Protein AF-A0AAN6DPA1-F1 (afdb_monomer)

pLDDT: mean 71.69, std 19.44, range [25.88, 95.62]

Organism: NCBI:txid2486360

Radius of gyration: 27.11 Å; Cα contacts (8 Å, |Δi|>4): 476; chains: 1; bounding box: 67×62×86 Å

Secondary structure (DSSP, 8-state):
-HHHHHHTT--HHHHHHHHHTS-SSHHHHHHHHHHT--HHHHHHHHHHHHHHHHSSSPEEHHHHHHHHHHTTSS------TT----SHHHHHHHHHHHHHHHHTT-EEEE--------S--S---PPPP-TTS-HHHHHHHSPEEEESSHHHHHHIIIIIHHHHSSS-HHHHHHHHHHHHHHHHHHHHTSHHHHHHHHHHHHHHHH-SSPPPHHHHHHHHTSTTHHHHHHHHHHHHHHHHHTT---GGGGT-HHHHHHHTHHHHHHHTTTSHHHHHSTT--SSHHHHHHHHHHTT-HHHHHHHHHSTT--TT---TT---HHHHHTTS-GGGHHHHHHHHHHHHHTT--TT---TTS--HHHHHHHTT-HHHHHHHHS---S------TT--HHHHHHHHHHHHHHHHHHHHTT--

Structure (mmCIF, N/CA/C/O backbone):
data_AF-A0AAN6DPA1-F1
#
_entry.id   AF-A0AAN6DPA1-F1
#
loop_
_atom_site.group_PDB
_atom_site.id
_atom_site.type_symbol
_atom_site.label_atom_id
_atom_site.label_alt_id
_atom_site.label_comp_id
_atom_site.label_asym_id
_atom_site.label_entity_id
_atom_site.label_seq_id
_atom_site.pdbx_PDB_ins_code
_atom_site.Cartn_x
_atom_site.Cartn_y
_atom_site.Cartn_z
_atom_site.occupancy
_atom_site.B_iso_or_equiv
_atom_site.auth_seq_id
_atom_site.auth_comp_id
_atom_site.auth_asym_id
_atom_site.auth_atom_id
_atom_site.pdbx_PDB_model_num
ATOM 1 N N . MET A 1 1 ? 12.813 3.411 -37.724 1.00 54.44 1 MET A N 1
ATOM 2 C CA . MET A 1 1 ? 12.329 2.729 -38.942 1.00 54.44 1 MET A CA 1
ATOM 3 C C . MET A 1 1 ? 12.358 3.644 -40.158 1.00 54.44 1 MET A C 1
ATOM 5 O O . MET A 1 1 ? 13.340 3.569 -40.870 1.00 54.44 1 MET A O 1
ATOM 9 N N . LEU A 1 2 ? 11.418 4.577 -40.354 1.00 53.88 2 LEU A N 1
ATOM 10 C CA . LEU A 1 2 ? 11.338 5.366 -41.605 1.00 53.88 2 LEU A CA 1
ATOM 11 C C . LEU A 1 2 ? 12.586 6.201 -41.939 1.00 53.88 2 LEU A C 1
ATOM 13 O O . LEU A 1 2 ? 12.994 6.280 -43.091 1.00 53.88 2 LEU A O 1
ATOM 17 N N . ARG A 1 3 ? 13.235 6.783 -40.925 1.00 48.50 3 ARG A N 1
ATOM 18 C CA . ARG A 1 3 ? 14.481 7.546 -41.111 1.00 48.50 3 ARG A CA 1
ATOM 19 C C . ARG A 1 3 ? 15.626 6.672 -41.628 1.00 48.50 3 ARG A C 1
ATOM 21 O O . ARG A 1 3 ? 16.363 7.067 -42.512 1.00 48.50 3 ARG A O 1
ATOM 28 N N . GLU A 1 4 ? 15.694 5.450 -41.121 1.00 62.44 4 GLU A N 1
ATOM 29 C CA . GLU A 1 4 ? 16.700 4.453 -41.481 1.00 62.44 4 GLU A CA 1
ATOM 30 C C . GLU A 1 4 ? 16.509 3.934 -42.919 1.00 62.44 4 GLU A C 1
ATOM 32 O O . GLU A 1 4 ? 17.465 3.546 -43.581 1.00 62.44 4 GLU A O 1
ATOM 37 N N . ASP A 1 5 ? 15.273 3.934 -43.421 1.00 60.97 5 ASP A N 1
ATOM 38 C CA . ASP A 1 5 ? 14.950 3.528 -44.792 1.00 60.97 5 ASP A CA 1
ATOM 39 C C . ASP A 1 5 ? 15.193 4.648 -45.803 1.00 60.97 5 ASP A C 1
ATOM 41 O O . ASP A 1 5 ? 15.645 4.374 -46.918 1.00 60.97 5 ASP A O 1
ATOM 45 N N . ALA A 1 6 ? 14.945 5.897 -45.397 1.00 61.31 6 ALA A N 1
ATOM 46 C CA . ALA A 1 6 ? 15.325 7.087 -46.150 1.00 61.31 6 ALA A CA 1
ATOM 47 C C . ALA A 1 6 ? 16.853 7.194 -46.275 1.00 61.31 6 ALA A C 1
ATOM 49 O O . ALA A 1 6 ? 17.364 7.381 -47.377 1.00 61.31 6 ALA A O 1
ATOM 50 N N . ASP A 1 7 ? 17.581 6.960 -45.179 1.00 65.12 7 ASP A N 1
ATOM 51 C CA . ASP A 1 7 ? 19.049 6.929 -45.165 1.00 65.12 7 ASP A CA 1
ATOM 52 C C . ASP A 1 7 ? 19.615 5.771 -46.018 1.00 65.12 7 ASP A C 1
ATOM 54 O O . ASP A 1 7 ? 20.726 5.864 -46.540 1.00 65.12 7 ASP A O 1
ATOM 58 N N . ARG A 1 8 ? 18.836 4.695 -46.218 1.00 74.75 8 ARG A N 1
ATOM 59 C CA . ARG A 1 8 ? 19.150 3.569 -47.122 1.00 74.75 8 ARG A CA 1
ATOM 60 C C . ARG A 1 8 ? 18.745 3.798 -48.587 1.00 74.75 8 ARG A C 1
ATOM 62 O O . ARG A 1 8 ? 19.002 2.927 -49.415 1.00 74.75 8 ARG A O 1
ATOM 69 N N . GLY A 1 9 ? 18.137 4.938 -48.926 1.00 73.69 9 GLY A N 1
ATOM 70 C CA . GLY A 1 9 ? 17.717 5.260 -50.296 1.00 73.69 9 GLY A CA 1
ATOM 71 C C . GLY A 1 9 ? 16.498 4.471 -50.786 1.00 73.69 9 GLY A C 1
ATOM 72 O O . GLY A 1 9 ? 16.348 4.253 -51.987 1.00 73.69 9 GLY A O 1
ATOM 73 N N . SER A 1 10 ? 15.638 4.016 -49.870 1.00 78.12 10 SER A N 1
ATOM 74 C CA . SER A 1 10 ? 14.405 3.298 -50.224 1.00 78.12 10 SER A CA 1
ATOM 75 C C . SER A 1 10 ? 13.475 4.185 -51.062 1.00 78.12 10 SER A C 1
ATOM 77 O O . SER A 1 10 ? 13.472 5.406 -50.910 1.00 78.12 10 SER A O 1
ATOM 79 N N . SER A 1 11 ? 12.677 3.595 -51.957 1.00 83.19 11 SER A N 1
ATOM 80 C CA . SER A 1 11 ? 11.750 4.380 -52.783 1.00 83.19 11 SER A CA 1
ATOM 81 C C . SER A 1 11 ? 10.613 4.980 -51.944 1.00 83.19 11 SER A C 1
ATOM 83 O O . SER A 1 11 ? 10.258 4.451 -50.887 1.00 83.19 11 SER A O 1
ATOM 85 N N . LEU A 1 12 ? 10.026 6.078 -52.426 1.00 75.88 12 LEU A N 1
ATOM 86 C CA . LEU A 1 12 ? 8.924 6.763 -51.744 1.00 75.88 12 LEU A CA 1
ATOM 87 C C . LEU A 1 12 ? 7.681 5.861 -51.617 1.00 75.88 12 LEU A C 1
ATOM 89 O O . LEU A 1 12 ? 7.023 5.879 -50.582 1.00 75.88 12 LEU A O 1
ATOM 93 N N . GLU A 1 13 ? 7.435 5.009 -52.615 1.00 77.00 13 GLU A N 1
ATOM 94 C CA . GLU A 1 13 ? 6.388 3.978 -52.602 1.00 77.00 13 GLU A CA 1
ATOM 95 C C . GLU A 1 13 ? 6.662 2.922 -51.523 1.00 77.00 13 GLU A C 1
ATOM 97 O O . GLU A 1 13 ? 5.771 2.557 -50.766 1.00 77.00 13 GLU A O 1
ATOM 102 N N . THR A 1 14 ? 7.917 2.484 -51.366 1.00 74.56 14 THR A N 1
ATOM 103 C CA . THR A 1 14 ? 8.300 1.536 -50.304 1.00 74.56 14 THR A CA 1
ATOM 104 C C . THR A 1 14 ? 8.122 2.143 -48.912 1.00 74.56 14 THR A C 1
ATOM 106 O O . THR A 1 14 ? 7.689 1.455 -47.991 1.00 74.56 14 THR A O 1
ATOM 109 N N . MET A 1 15 ? 8.426 3.433 -48.741 1.00 69.50 15 MET A N 1
ATOM 110 C CA . MET A 1 15 ? 8.173 4.136 -47.479 1.00 69.50 15 MET A CA 1
ATOM 111 C C . MET A 1 15 ? 6.673 4.338 -47.218 1.00 69.50 15 MET A C 1
ATOM 113 O O . MET A 1 15 ? 6.258 4.254 -46.065 1.00 69.50 15 MET A O 1
ATOM 117 N N . GLN A 1 16 ? 5.865 4.566 -48.260 1.00 70.31 16 GLN A N 1
ATOM 118 C CA . GLN A 1 16 ? 4.404 4.670 -48.164 1.00 70.31 16 GLN A CA 1
ATOM 119 C C . GLN A 1 16 ? 3.745 3.337 -47.801 1.00 70.31 16 GLN A C 1
ATOM 121 O O . GLN A 1 16 ? 2.982 3.311 -46.843 1.00 70.31 16 GLN A O 1
ATOM 126 N N . CYS A 1 17 ? 4.109 2.224 -48.446 1.00 70.75 17 CYS A N 1
ATOM 127 C CA . CYS A 1 17 ? 3.602 0.904 -48.050 1.00 70.75 17 CYS A CA 1
ATOM 128 C C . CYS A 1 17 ? 3.948 0.588 -46.586 1.00 70.75 17 CYS A C 1
ATOM 130 O O . CYS A 1 17 ? 3.113 0.108 -45.832 1.00 70.75 17 CYS A O 1
ATOM 132 N N . ARG A 1 18 ? 5.160 0.944 -46.132 1.00 65.81 18 ARG A N 1
ATOM 133 C CA . ARG A 1 18 ? 5.545 0.757 -44.723 1.00 65.81 18 ARG A CA 1
ATOM 134 C C . ARG A 1 18 ? 4.826 1.691 -43.755 1.00 65.81 18 ARG A C 1
ATOM 136 O O . ARG A 1 18 ? 4.783 1.366 -42.576 1.00 65.81 18 ARG A O 1
ATOM 143 N N . LEU A 1 19 ? 4.331 2.842 -44.214 1.00 65.00 19 LEU A N 1
ATOM 144 C CA . LEU A 1 19 ? 3.458 3.728 -43.436 1.00 65.00 19 LEU A CA 1
ATOM 145 C C . LEU A 1 19 ? 2.045 3.141 -43.316 1.00 65.00 19 LEU A C 1
ATOM 147 O O . LEU A 1 19 ? 1.424 3.299 -42.270 1.00 65.00 19 LEU A O 1
ATOM 151 N N . GLU A 1 20 ? 1.563 2.464 -44.360 1.00 68.25 20 GLU A N 1
ATOM 152 C CA . GLU A 1 20 ? 0.278 1.750 -44.369 1.00 68.25 20 GLU A CA 1
ATOM 153 C C . GLU A 1 20 ? 0.300 0.502 -43.472 1.00 68.25 20 GLU A C 1
ATOM 155 O O . GLU A 1 20 ? -0.708 0.192 -42.842 1.00 68.25 20 GLU A O 1
ATOM 160 N N . ASP A 1 21 ? 1.461 -0.149 -43.342 1.00 66.00 21 ASP A N 1
ATOM 161 C CA . ASP A 1 21 ? 1.680 -1.284 -42.434 1.00 66.00 21 ASP A CA 1
ATOM 162 C C . ASP A 1 21 ? 1.832 -0.873 -40.954 1.00 66.00 21 ASP A C 1
ATOM 164 O O . ASP A 1 21 ? 1.896 -1.739 -40.080 1.00 66.00 21 ASP A O 1
ATOM 168 N N . ILE A 1 22 ? 1.908 0.429 -40.632 1.00 63.97 22 ILE A N 1
ATOM 169 C CA . ILE A 1 22 ? 1.990 0.869 -39.233 1.00 63.97 22 ILE A CA 1
ATOM 170 C C . ILE A 1 22 ? 0.643 0.595 -38.558 1.00 63.97 22 ILE A C 1
ATOM 172 O O . ILE A 1 22 ? -0.390 1.060 -39.050 1.00 63.97 22 ILE A O 1
ATOM 176 N N . PRO A 1 23 ? 0.632 -0.083 -37.396 1.00 68.69 23 PRO A N 1
ATOM 177 C CA . PRO A 1 23 ? -0.594 -0.324 -36.657 1.00 68.69 23 PRO A CA 1
ATOM 178 C C . PRO A 1 23 ? -1.375 0.976 -36.429 1.00 68.69 23 PRO A C 1
ATOM 180 O O . PRO A 1 23 ? -0.851 1.953 -35.890 1.00 68.69 23 PRO A O 1
ATOM 183 N N . THR A 1 24 ? -2.642 0.992 -36.848 1.00 66.75 24 THR A N 1
ATOM 184 C CA . THR A 1 24 ? -3.484 2.202 -36.812 1.00 66.75 24 THR A CA 1
ATOM 185 C C . THR A 1 24 ? -3.930 2.567 -35.395 1.00 66.75 24 THR A C 1
ATOM 187 O O . THR A 1 24 ? -4.346 3.702 -35.150 1.00 66.75 24 THR A O 1
ATOM 190 N N . THR A 1 25 ? -3.809 1.635 -34.442 1.00 73.25 25 THR A N 1
ATOM 191 C CA . THR A 1 25 ? -4.095 1.870 -33.026 1.00 73.25 25 THR A CA 1
ATOM 192 C C . THR A 1 25 ? -2.868 1.634 -32.144 1.00 73.25 25 THR A C 1
ATOM 194 O O . THR A 1 25 ? -2.044 0.753 -32.386 1.00 73.25 25 THR A O 1
ATOM 197 N N . MET A 1 26 ? -2.777 2.397 -31.050 1.00 69.38 26 MET A N 1
ATOM 198 C CA . MET A 1 26 ? -1.745 2.215 -30.017 1.00 69.38 26 MET A CA 1
ATOM 199 C C . MET A 1 26 ? -1.763 0.810 -29.397 1.00 69.38 26 MET A C 1
ATOM 201 O O . MET A 1 26 ? -0.721 0.310 -28.984 1.00 69.38 26 MET A O 1
ATOM 205 N N . ALA A 1 27 ? -2.931 0.163 -29.338 1.00 69.75 27 ALA A N 1
ATOM 206 C CA . ALA A 1 27 ? -3.052 -1.185 -28.793 1.00 69.75 27 ALA A CA 1
ATOM 207 C C . ALA A 1 27 ? -2.375 -2.223 -29.682 1.00 69.75 27 ALA A C 1
ATOM 209 O O . ALA A 1 27 ? -1.632 -3.059 -29.171 1.00 69.75 27 ALA A O 1
ATOM 210 N N . ASP A 1 28 ? -2.574 -2.121 -30.992 1.00 73.38 28 ASP A N 1
ATOM 211 C CA . ASP A 1 28 ? -1.966 -3.024 -31.964 1.00 73.38 28 ASP A CA 1
ATOM 212 C C . ASP A 1 28 ? -0.441 -2.847 -31.994 1.00 73.38 28 ASP A C 1
ATOM 214 O O . ASP A 1 28 ? 0.287 -3.836 -31.947 1.00 73.38 28 ASP A O 1
ATOM 218 N N . LEU A 1 29 ? 0.046 -1.599 -31.919 1.00 75.38 29 LEU A N 1
ATOM 219 C CA . LEU A 1 29 ? 1.479 -1.307 -31.802 1.00 75.38 29 LEU A CA 1
ATOM 220 C C . LEU A 1 29 ? 2.096 -1.956 -30.555 1.00 75.38 29 LEU A C 1
ATOM 222 O O . LEU A 1 29 ? 3.157 -2.571 -30.627 1.00 75.38 29 LEU A O 1
ATOM 226 N N . PHE A 1 30 ? 1.448 -1.838 -29.396 1.00 73.56 30 PHE A N 1
ATOM 227 C CA . PHE A 1 30 ? 1.952 -2.471 -28.178 1.00 73.56 30 PHE A CA 1
ATOM 228 C C . PHE A 1 30 ? 1.873 -4.002 -28.252 1.00 73.56 30 PHE A C 1
ATOM 230 O O . PHE A 1 30 ? 2.807 -4.671 -27.810 1.00 73.56 30 PHE A O 1
ATOM 237 N N . MET A 1 31 ? 0.792 -4.568 -28.804 1.00 74.56 31 MET A N 1
ATOM 238 C CA . MET A 1 31 ? 0.685 -6.016 -29.005 1.00 74.56 31 MET A CA 1
ATOM 239 C C . MET A 1 31 ? 1.837 -6.529 -29.865 1.00 74.56 31 MET A C 1
ATOM 241 O O . MET A 1 31 ? 2.480 -7.495 -29.470 1.00 74.56 31 MET A O 1
ATOM 245 N N . GLU A 1 32 ? 2.157 -5.848 -30.965 1.00 77.81 32 GLU A N 1
ATOM 246 C CA . GLU A 1 32 ? 3.282 -6.199 -31.833 1.00 77.81 32 GLU A CA 1
ATOM 247 C C . GLU A 1 32 ? 4.633 -6.073 -31.105 1.00 77.81 32 GLU A C 1
ATOM 249 O O . GLU A 1 32 ? 5.422 -7.018 -31.086 1.00 77.81 32 GLU A O 1
ATOM 254 N N . LEU A 1 33 ? 4.878 -4.956 -30.405 1.00 78.06 33 LE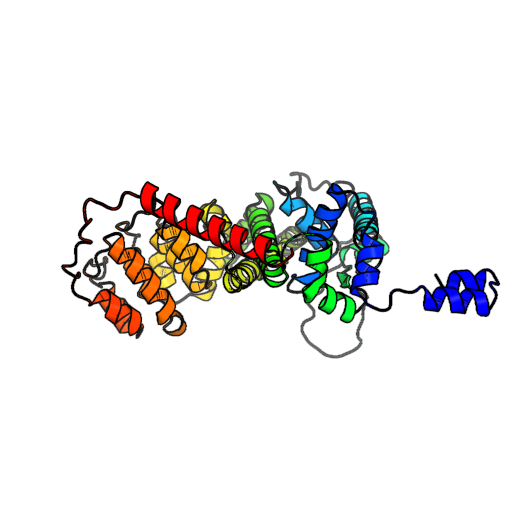U A N 1
ATOM 255 C CA . LEU A 1 33 ? 6.136 -4.708 -29.680 1.00 78.06 33 LEU A CA 1
ATOM 256 C C . LEU A 1 33 ? 6.426 -5.744 -28.576 1.00 78.06 33 LEU A C 1
ATOM 258 O O . LEU A 1 33 ? 7.592 -6.030 -28.267 1.00 78.06 33 LEU A O 1
ATOM 262 N N . PHE A 1 34 ? 5.377 -6.291 -27.958 1.00 79.19 34 PHE A N 1
ATOM 263 C CA . PHE A 1 34 ? 5.478 -7.187 -26.804 1.00 79.19 34 PHE A CA 1
ATOM 264 C C . PHE A 1 34 ? 5.068 -8.640 -27.092 1.00 79.19 34 PHE A C 1
ATOM 266 O O . PHE A 1 34 ? 5.198 -9.483 -26.198 1.00 79.19 34 PHE A O 1
ATOM 273 N N . HIS A 1 35 ? 4.625 -8.967 -28.312 1.00 79.94 35 HIS A N 1
ATOM 274 C CA . HIS A 1 35 ? 4.208 -10.320 -28.701 1.00 79.94 35 HIS A CA 1
ATOM 275 C C . HIS A 1 35 ? 5.310 -11.350 -28.412 1.00 79.94 35 HIS A C 1
ATOM 277 O O . HIS A 1 35 ? 5.069 -12.343 -27.724 1.00 79.94 35 HIS A O 1
ATOM 283 N N . ASP A 1 36 ? 6.544 -11.037 -28.812 1.00 80.31 36 ASP A N 1
ATOM 284 C CA . ASP A 1 36 ? 7.686 -11.956 -28.752 1.00 80.31 36 ASP A CA 1
ATOM 285 C C . ASP A 1 36 ? 8.366 -12.035 -27.374 1.00 80.31 36 ASP A C 1
ATOM 287 O O . ASP A 1 36 ? 9.448 -12.613 -27.246 1.00 80.31 36 ASP A O 1
ATOM 291 N N . PHE A 1 37 ? 7.795 -11.435 -26.322 1.00 82.25 37 PHE A N 1
ATOM 292 C CA . PHE A 1 37 ? 8.428 -11.484 -25.004 1.00 82.25 37 PHE A CA 1
ATOM 293 C C . PHE A 1 37 ? 8.377 -12.883 -24.375 1.00 82.25 37 PHE A C 1
ATOM 295 O O . PHE A 1 37 ? 7.279 -13.420 -24.173 1.00 82.25 37 PHE A O 1
ATOM 302 N N . PRO A 1 38 ? 9.535 -13.429 -23.940 1.00 85.88 38 PRO A N 1
ATOM 303 C CA . PRO A 1 38 ? 9.565 -14.592 -23.064 1.00 85.88 38 PRO A CA 1
ATOM 304 C C . PRO A 1 38 ? 8.715 -14.349 -21.812 1.00 85.88 38 PRO A C 1
ATOM 306 O O . PRO A 1 38 ? 8.710 -13.245 -21.269 1.00 85.88 38 PRO A O 1
ATOM 309 N N . ALA A 1 39 ? 8.047 -15.385 -21.294 1.00 81.00 39 ALA A N 1
ATOM 310 C CA . ALA A 1 39 ? 7.147 -15.255 -20.139 1.00 81.00 39 ALA A CA 1
ATOM 311 C C . ALA A 1 39 ? 7.809 -14.573 -18.922 1.00 81.00 39 ALA A C 1
ATOM 313 O O . ALA A 1 39 ? 7.220 -13.692 -18.301 1.00 81.00 39 ALA A O 1
ATOM 314 N N . LYS A 1 40 ? 9.073 -14.915 -18.636 1.00 81.88 40 LYS A N 1
ATOM 315 C CA . LYS A 1 40 ? 9.859 -14.295 -17.559 1.00 81.88 40 LYS A CA 1
ATOM 316 C C . LYS A 1 40 ? 10.065 -12.790 -17.768 1.00 81.88 40 LYS A C 1
ATOM 318 O O . LYS A 1 40 ? 9.935 -12.014 -16.825 1.00 81.88 40 LYS A O 1
ATOM 323 N N . ASP A 1 41 ? 10.377 -12.387 -18.997 1.00 86.00 41 ASP A N 1
ATOM 324 C CA . ASP A 1 41 ? 10.597 -10.983 -19.345 1.00 86.00 41 ASP A CA 1
ATOM 325 C C . ASP A 1 41 ? 9.282 -10.201 -19.327 1.00 86.00 41 ASP A C 1
ATOM 327 O O . ASP A 1 41 ? 9.273 -9.042 -18.928 1.00 86.00 41 ASP A O 1
ATOM 331 N N . ARG A 1 42 ? 8.162 -10.842 -19.683 1.00 83.81 42 ARG A N 1
ATOM 332 C CA . ARG A 1 42 ? 6.823 -10.242 -19.617 1.00 83.81 42 ARG A CA 1
ATOM 333 C C . ARG A 1 42 ? 6.439 -9.862 -18.187 1.00 83.81 42 ARG A C 1
ATOM 335 O O . ARG A 1 42 ? 5.956 -8.755 -17.966 1.00 83.81 42 ARG A O 1
ATOM 342 N N . GLU A 1 43 ? 6.696 -10.734 -17.212 1.00 82.50 43 GLU A N 1
ATOM 343 C CA . GLU A 1 43 ? 6.455 -10.414 -15.799 1.00 82.50 43 GLU A CA 1
ATOM 344 C C . GLU A 1 43 ? 7.368 -9.295 -15.280 1.00 82.50 43 GLU A C 1
ATOM 346 O O . GLU A 1 43 ? 6.944 -8.449 -14.492 1.00 82.50 43 GLU A O 1
ATOM 351 N N . GLU A 1 44 ? 8.640 -9.297 -15.682 1.00 86.19 44 GLU A N 1
ATOM 352 C CA . GLU A 1 44 ? 9.587 -8.247 -15.301 1.00 86.19 44 GLU A CA 1
ATOM 353 C C . GLU A 1 44 ? 9.200 -6.901 -15.927 1.00 86.19 44 GLU A C 1
ATOM 355 O O . GLU A 1 44 ? 9.165 -5.889 -15.229 1.00 86.19 44 GLU A O 1
ATOM 360 N N . ALA A 1 45 ? 8.817 -6.898 -17.206 1.00 87.06 45 ALA A N 1
ATOM 361 C CA . ALA A 1 45 ? 8.293 -5.726 -17.892 1.00 87.06 45 ALA A CA 1
ATOM 362 C C . ALA A 1 45 ? 7.032 -5.203 -17.198 1.00 87.06 45 ALA A C 1
ATOM 364 O O . ALA A 1 45 ? 6.966 -4.011 -16.915 1.00 87.06 45 ALA A O 1
ATOM 365 N N . LEU A 1 46 ? 6.079 -6.074 -16.842 1.00 86.00 46 LEU A N 1
ATOM 366 C CA . LEU A 1 46 ? 4.869 -5.677 -16.116 1.00 86.00 46 LEU A CA 1
ATOM 367 C C . LEU A 1 46 ? 5.204 -4.928 -14.823 1.00 86.00 46 LEU A C 1
ATOM 369 O O . LEU A 1 46 ? 4.693 -3.832 -14.606 1.00 86.00 46 LEU A O 1
ATOM 373 N N . ARG A 1 47 ? 6.087 -5.485 -13.984 1.00 86.81 47 ARG A N 1
ATOM 374 C CA . ARG A 1 47 ? 6.489 -4.836 -12.724 1.00 86.81 47 ARG A CA 1
ATOM 375 C C . ARG A 1 47 ? 7.174 -3.493 -12.981 1.00 86.81 47 ARG A C 1
ATOM 377 O O . ARG A 1 47 ? 6.881 -2.518 -12.293 1.00 86.81 47 ARG A O 1
ATOM 384 N N . MET A 1 48 ? 8.045 -3.421 -13.989 1.00 90.50 48 MET A N 1
ATOM 385 C CA . MET A 1 48 ? 8.716 -2.176 -14.367 1.00 90.50 48 MET A CA 1
ATOM 386 C C . MET A 1 48 ? 7.703 -1.114 -14.811 1.00 90.50 48 MET A C 1
ATOM 388 O O . MET A 1 48 ? 7.757 0.017 -14.335 1.00 90.50 48 MET A O 1
ATOM 392 N N . TRP A 1 49 ? 6.755 -1.476 -15.677 1.00 88.88 49 TRP A N 1
ATOM 393 C CA . TRP A 1 49 ? 5.694 -0.580 -16.134 1.00 88.88 49 TRP A CA 1
ATOM 394 C C . TRP A 1 49 ? 4.776 -0.147 -14.989 1.00 88.88 49 TRP A C 1
ATOM 396 O O . TRP A 1 49 ? 4.427 1.027 -14.913 1.00 88.88 49 TRP A O 1
ATOM 406 N N . GLN A 1 50 ? 4.443 -1.039 -14.051 1.00 90.06 50 GLN A N 1
ATOM 407 C CA . GLN A 1 50 ? 3.686 -0.676 -12.848 1.00 90.06 50 GLN A CA 1
ATOM 408 C C . GLN A 1 50 ? 4.415 0.405 -12.048 1.00 90.06 50 GLN A C 1
ATOM 410 O O . GLN A 1 50 ? 3.801 1.397 -11.668 1.00 90.06 50 GLN A O 1
ATOM 415 N N . TRP A 1 51 ? 5.727 0.267 -11.851 1.00 92.56 51 TRP A N 1
ATOM 416 C CA . TRP A 1 51 ? 6.525 1.296 -11.189 1.00 92.56 51 TRP A CA 1
ATOM 417 C C . TRP A 1 51 ? 6.588 2.606 -11.969 1.00 92.56 51 TRP A C 1
ATOM 419 O O . TRP A 1 51 ? 6.445 3.667 -11.376 1.00 92.56 51 TRP A O 1
ATOM 429 N N . VAL A 1 52 ? 6.786 2.554 -13.284 1.00 92.06 52 VAL A N 1
ATOM 430 C CA . VAL A 1 52 ? 6.944 3.763 -14.107 1.00 92.06 52 VAL A CA 1
ATOM 431 C C . VAL A 1 52 ? 5.634 4.545 -14.240 1.00 92.06 52 VAL A C 1
ATOM 433 O O . VAL A 1 52 ? 5.666 5.772 -14.264 1.00 92.06 52 VAL A O 1
ATOM 436 N N . ILE A 1 53 ? 4.490 3.859 -14.284 1.00 89.81 53 ILE A N 1
ATOM 437 C CA . ILE A 1 53 ? 3.174 4.481 -14.486 1.00 89.81 53 ILE A CA 1
ATOM 438 C C . ILE A 1 53 ? 2.499 4.862 -13.167 1.00 89.81 53 ILE A C 1
ATOM 440 O O . ILE A 1 53 ? 1.909 5.936 -13.074 1.00 89.81 53 ILE A O 1
ATOM 444 N N . LEU A 1 54 ? 2.561 3.996 -12.149 1.00 92.31 54 LEU A N 1
ATOM 445 C CA . LEU A 1 54 ? 1.810 4.178 -10.901 1.00 92.31 54 LEU A CA 1
ATOM 446 C C . LEU A 1 54 ? 2.604 4.916 -9.820 1.00 92.31 54 LEU A C 1
ATOM 448 O O . LEU A 1 54 ? 2.035 5.253 -8.776 1.00 92.31 54 LEU A O 1
ATOM 452 N N . ALA A 1 55 ? 3.906 5.150 -10.021 1.00 93.00 55 ALA A N 1
ATOM 453 C CA . ALA A 1 55 ? 4.685 5.932 -9.074 1.00 93.00 55 ALA A CA 1
ATOM 454 C C . ALA A 1 55 ? 4.160 7.370 -8.973 1.00 93.00 55 ALA A C 1
ATOM 456 O O . ALA A 1 55 ? 3.752 7.991 -9.950 1.00 93.00 55 ALA A O 1
ATOM 457 N N . ARG A 1 56 ? 4.222 7.942 -7.766 1.00 91.12 56 ARG A N 1
ATOM 458 C CA . ARG A 1 56 ? 3.738 9.308 -7.484 1.00 91.12 56 ARG A CA 1
ATOM 459 C C . ARG A 1 56 ? 4.533 10.401 -8.199 1.00 91.12 56 ARG A C 1
ATOM 461 O O . ARG A 1 56 ? 4.086 11.541 -8.274 1.00 91.12 56 ARG A O 1
ATOM 468 N N . ARG A 1 57 ? 5.739 10.059 -8.642 1.00 90.69 57 ARG A N 1
ATOM 469 C CA . ARG A 1 57 ? 6.636 10.873 -9.457 1.00 90.69 57 ARG A CA 1
ATOM 470 C C . ARG A 1 57 ? 7.516 9.941 -10.289 1.00 90.69 57 ARG A C 1
ATOM 472 O O . ARG A 1 57 ? 7.738 8.811 -9.847 1.00 90.69 57 ARG A O 1
ATOM 479 N N . PRO A 1 58 ? 8.103 10.422 -11.396 1.00 90.38 58 PRO A N 1
ATOM 480 C CA . PRO A 1 58 ? 9.166 9.698 -12.076 1.00 90.38 58 PRO A CA 1
ATOM 481 C C . PRO A 1 58 ? 10.254 9.277 -11.082 1.00 90.38 58 PRO A C 1
ATOM 483 O O . PRO A 1 58 ? 10.772 10.095 -10.304 1.00 90.38 58 PRO A O 1
ATOM 486 N N . LEU A 1 59 ? 10.556 7.980 -11.071 1.00 90.69 59 LEU A N 1
ATOM 487 C CA . LEU A 1 59 ? 11.602 7.422 -10.227 1.00 90.69 59 LEU A CA 1
ATOM 488 C C . LEU A 1 59 ? 12.966 7.701 -10.838 1.00 90.69 59 LEU A C 1
ATOM 490 O O . LEU A 1 59 ? 13.133 7.722 -12.058 1.00 90.69 59 LEU A O 1
ATOM 494 N N . ARG A 1 60 ? 13.966 7.882 -9.982 1.00 88.12 60 ARG A N 1
ATOM 495 C CA . ARG A 1 60 ? 15.358 7.896 -10.427 1.00 88.12 60 ARG A CA 1
ATOM 496 C C . ARG A 1 60 ? 15.786 6.486 -10.816 1.00 88.12 60 ARG A C 1
ATOM 498 O O . ARG A 1 60 ? 15.284 5.508 -10.265 1.00 88.12 60 ARG A O 1
ATOM 505 N N . LEU A 1 61 ? 16.758 6.366 -11.711 1.00 85.94 61 LEU A N 1
ATOM 506 C CA . LEU A 1 61 ? 17.270 5.067 -12.149 1.00 85.94 61 LEU A CA 1
ATOM 507 C C . LEU A 1 61 ? 17.701 4.158 -10.970 1.00 85.94 61 LEU A C 1
ATOM 509 O O . LEU A 1 61 ? 17.297 2.993 -10.961 1.00 85.94 61 LEU A O 1
ATOM 513 N N . PRO A 1 62 ? 18.418 4.652 -9.936 1.00 82.50 62 PRO A N 1
ATOM 514 C CA . PRO A 1 62 ? 18.741 3.846 -8.756 1.00 82.50 62 PRO A CA 1
ATOM 515 C C . PRO A 1 62 ? 17.520 3.485 -7.894 1.00 82.50 62 PRO A C 1
ATOM 517 O O . PRO A 1 62 ? 17.490 2.409 -7.305 1.00 82.50 62 PRO A O 1
ATOM 520 N N . GLU A 1 63 ? 16.503 4.354 -7.835 1.00 87.06 63 GLU A N 1
ATOM 521 C CA . GLU A 1 63 ? 15.245 4.078 -7.124 1.00 87.06 63 GLU A CA 1
ATOM 522 C C . GLU A 1 63 ? 14.479 2.947 -7.809 1.00 87.06 63 GLU A C 1
ATOM 524 O O . GLU A 1 63 ? 14.088 1.992 -7.147 1.00 87.06 63 GLU A O 1
ATOM 529 N N . LEU A 1 64 ? 14.308 3.021 -9.134 1.00 89.69 64 LEU A N 1
ATOM 530 C CA . LEU A 1 64 ? 13.617 1.986 -9.902 1.00 89.69 64 LEU A CA 1
ATOM 531 C C . LEU A 1 64 ? 14.374 0.653 -9.869 1.00 89.69 64 LEU A C 1
ATOM 533 O O . LEU A 1 64 ? 13.747 -0.402 -9.818 1.00 89.69 64 LEU A O 1
ATOM 537 N N . HIS A 1 65 ? 15.708 0.687 -9.893 1.00 86.50 65 HIS A N 1
ATOM 538 C CA . HIS A 1 65 ? 16.525 -0.515 -9.732 1.00 86.50 65 HIS A CA 1
ATOM 539 C C . HIS A 1 65 ? 16.237 -1.205 -8.400 1.00 86.50 65 HIS A C 1
ATOM 541 O O . HIS A 1 65 ? 15.891 -2.384 -8.376 1.00 86.50 65 HIS A O 1
ATOM 547 N N . GLU A 1 66 ? 16.303 -0.455 -7.303 1.00 83.88 66 GLU A N 1
ATOM 548 C CA . GLU A 1 66 ? 16.083 -1.003 -5.966 1.00 83.88 66 GLU A CA 1
ATOM 549 C C . GLU A 1 66 ? 14.620 -1.427 -5.739 1.00 83.88 66 GLU A C 1
ATOM 551 O O . GLU A 1 66 ? 14.327 -2.431 -5.089 1.00 83.88 66 GLU A O 1
ATOM 556 N N . ALA A 1 67 ? 13.671 -0.703 -6.328 1.00 87.25 67 ALA A N 1
ATOM 557 C CA . ALA A 1 67 ? 12.251 -1.035 -6.309 1.00 87.25 67 ALA A CA 1
ATOM 558 C C . ALA A 1 67 ? 11.954 -2.378 -7.000 1.00 87.25 67 ALA A C 1
ATOM 560 O O . ALA A 1 67 ? 11.160 -3.188 -6.517 1.00 87.25 67 ALA A O 1
ATOM 561 N N . MET A 1 68 ? 12.634 -2.644 -8.113 1.00 84.75 68 MET A N 1
ATOM 562 C CA . MET A 1 68 ? 12.473 -3.872 -8.887 1.00 84.75 68 MET A CA 1
ATOM 563 C C . MET A 1 68 ? 13.182 -5.074 -8.251 1.00 84.75 68 MET A C 1
ATOM 565 O O . MET A 1 68 ? 12.709 -6.201 -8.395 1.00 84.75 68 MET A O 1
ATOM 569 N N . THR A 1 69 ? 14.266 -4.861 -7.497 1.00 76.19 69 THR A N 1
ATOM 570 C CA . THR A 1 69 ? 14.948 -5.933 -6.749 1.00 76.19 69 THR A CA 1
ATOM 571 C C . THR A 1 69 ? 14.234 -6.278 -5.436 1.00 76.19 69 THR A C 1
ATOM 573 O O . THR A 1 69 ? 14.107 -7.457 -5.100 1.00 76.19 69 THR A O 1
ATOM 576 N N . SER A 1 70 ? 13.709 -5.279 -4.718 1.00 66.19 70 SER A N 1
ATOM 577 C CA . SER A 1 70 ? 12.976 -5.454 -3.447 1.00 66.19 70 SER A CA 1
ATOM 578 C C . SER A 1 70 ? 11.596 -6.105 -3.603 1.00 66.19 70 SER A C 1
ATOM 580 O O . SER A 1 70 ? 11.108 -6.755 -2.676 1.00 66.19 70 SER A O 1
ATOM 582 N N . ALA A 1 71 ? 10.985 -6.017 -4.788 1.00 57.19 71 ALA A N 1
ATOM 583 C CA . ALA A 1 71 ? 9.739 -6.717 -5.106 1.00 57.19 71 ALA A CA 1
ATOM 584 C C . ALA A 1 71 ? 9.876 -8.260 -5.096 1.00 57.19 71 ALA A C 1
ATOM 586 O O . ALA A 1 71 ? 8.869 -8.958 -4.999 1.00 57.19 71 ALA A O 1
ATOM 587 N N . GLY A 1 72 ? 11.104 -8.799 -5.177 1.00 50.62 72 GLY A N 1
ATOM 588 C CA . GLY A 1 72 ? 11.395 -10.240 -5.221 1.00 50.62 72 GLY A CA 1
ATOM 589 C C . GLY A 1 72 ? 11.929 -10.860 -3.921 1.00 50.62 72 GLY A C 1
ATOM 590 O O . GLY A 1 72 ? 12.263 -12.045 -3.920 1.00 50.62 72 GLY A O 1
ATOM 591 N N . GLY A 1 73 ? 12.051 -10.101 -2.824 1.00 54.12 73 GLY A N 1
ATOM 592 C CA . GLY A 1 73 ? 12.594 -10.600 -1.553 1.00 54.12 73 GLY A CA 1
ATOM 593 C C . GLY A 1 73 ? 13.506 -9.603 -0.833 1.00 54.12 73 GLY A C 1
ATOM 594 O O . GLY A 1 73 ? 13.342 -8.394 -0.965 1.00 54.12 73 GLY A O 1
ATOM 595 N N . LYS A 1 74 ? 14.449 -10.117 -0.020 1.00 44.09 74 LYS A N 1
ATOM 596 C CA . LYS A 1 74 ? 15.314 -9.291 0.844 1.00 44.09 74 LYS A CA 1
ATOM 597 C C . LYS A 1 74 ? 16.075 -8.236 0.017 1.00 44.09 74 LYS A C 1
ATOM 599 O O . LYS A 1 74 ? 16.761 -8.623 -0.932 1.00 44.09 74 LYS A O 1
ATOM 604 N N . PRO A 1 75 ? 16.009 -6.948 0.396 1.00 45.97 75 PRO A N 1
ATOM 605 C CA . PRO A 1 75 ? 16.741 -5.883 -0.284 1.00 45.97 75 PRO A CA 1
ATOM 606 C C . PRO A 1 75 ? 18.243 -6.177 -0.293 1.00 45.97 75 PRO A C 1
ATOM 608 O O . PRO A 1 75 ? 18.792 -6.746 0.656 1.00 45.97 75 PRO A O 1
ATOM 611 N N . ARG A 1 76 ? 18.902 -5.848 -1.410 1.00 50.16 76 ARG A N 1
ATOM 612 C CA . ARG A 1 76 ? 20.315 -6.190 -1.649 1.00 50.16 76 ARG A CA 1
ATOM 613 C C . ARG A 1 76 ? 21.277 -5.116 -1.164 1.00 50.16 76 ARG A C 1
ATOM 615 O O . ARG A 1 76 ? 22.479 -5.346 -1.292 1.00 50.16 76 ARG A O 1
ATOM 622 N N . CYS A 1 77 ? 20.791 -4.004 -0.605 1.00 48.84 77 CYS A N 1
ATOM 623 C CA . CYS A 1 77 ? 21.621 -2.956 -0.013 1.00 48.84 77 CYS A CA 1
ATOM 624 C C . CYS A 1 77 ? 22.431 -3.487 1.180 1.00 48.84 77 CYS A C 1
ATOM 626 O O . CYS A 1 77 ? 22.167 -3.161 2.323 1.00 48.84 77 CYS A O 1
ATOM 628 N N . LYS A 1 78 ? 23.473 -4.277 0.921 1.00 41.84 78 LYS A N 1
ATOM 629 C CA . LYS A 1 78 ? 24.565 -4.494 1.857 1.00 41.84 78 LYS A CA 1
ATOM 630 C C . LYS A 1 78 ? 25.420 -3.235 1.805 1.00 41.84 78 LYS A C 1
ATOM 632 O O . LYS A 1 78 ? 26.336 -3.142 0.993 1.00 41.84 78 LYS A O 1
ATOM 637 N N . LEU A 1 79 ? 25.127 -2.268 2.666 1.00 41.91 79 LEU A N 1
ATOM 638 C CA . LEU A 1 79 ? 26.207 -1.429 3.170 1.00 41.91 79 LEU A CA 1
ATOM 639 C C . LEU A 1 79 ? 27.078 -2.378 3.994 1.00 41.91 79 LEU A C 1
ATOM 641 O O . LEU A 1 79 ? 26.703 -2.770 5.102 1.00 41.91 79 LEU A O 1
ATOM 645 N N . ASP A 1 80 ? 28.185 -2.857 3.424 1.00 35.66 80 ASP A N 1
ATOM 646 C CA . ASP A 1 80 ? 29.160 -3.547 4.253 1.00 35.66 80 ASP A CA 1
ATOM 647 C C . ASP A 1 80 ? 29.650 -2.578 5.343 1.00 35.66 80 ASP A C 1
ATOM 649 O O . ASP A 1 80 ? 29.606 -1.353 5.204 1.00 35.66 80 ASP A O 1
ATOM 653 N N . ARG A 1 81 ? 30.083 -3.122 6.482 1.00 36.91 81 ARG A N 1
ATOM 654 C CA . ARG A 1 81 ? 30.537 -2.327 7.637 1.00 36.91 81 ARG A CA 1
ATOM 655 C C . ARG A 1 81 ? 31.768 -1.449 7.330 1.00 36.91 81 ARG A C 1
ATOM 657 O O . ARG A 1 81 ? 32.258 -0.783 8.234 1.00 36.91 81 ARG A O 1
ATOM 664 N N . GLN A 1 82 ? 32.289 -1.487 6.103 1.00 35.47 82 GLN A N 1
ATOM 665 C CA . GLN A 1 82 ? 33.542 -0.872 5.667 1.00 35.47 82 GLN A CA 1
ATOM 666 C C . GLN A 1 82 ? 33.357 0.120 4.505 1.00 35.47 82 GLN A C 1
ATOM 668 O O . GLN A 1 82 ? 34.340 0.703 4.054 1.00 35.47 82 GLN A O 1
ATOM 673 N N . GLY A 1 83 ? 32.122 0.365 4.051 1.00 43.19 83 GLY A N 1
ATOM 674 C CA . GLY A 1 83 ? 31.828 1.335 2.999 1.00 43.19 83 GLY A CA 1
ATOM 675 C C . GLY A 1 83 ? 32.401 0.971 1.626 1.00 43.19 83 GLY A C 1
ATOM 676 O O . GLY A 1 83 ? 32.553 1.871 0.793 1.00 43.19 83 GLY A O 1
ATOM 677 N N . GLN A 1 84 ? 32.724 -0.302 1.350 1.00 38.47 84 GLN A N 1
ATOM 678 C CA . GLN A 1 84 ? 33.141 -0.671 -0.002 1.00 38.47 84 GLN A CA 1
ATOM 679 C C . GLN A 1 84 ? 31.920 -0.678 -0.921 1.00 38.47 84 GLN A C 1
ATOM 681 O O . GLN A 1 84 ? 31.060 -1.558 -0.883 1.00 38.47 84 GLN A O 1
ATOM 686 N N . LYS A 1 85 ? 31.863 0.341 -1.785 1.00 45.41 85 LYS A N 1
ATOM 687 C CA . LYS A 1 85 ? 31.007 0.355 -2.970 1.00 45.41 85 LYS A CA 1
AT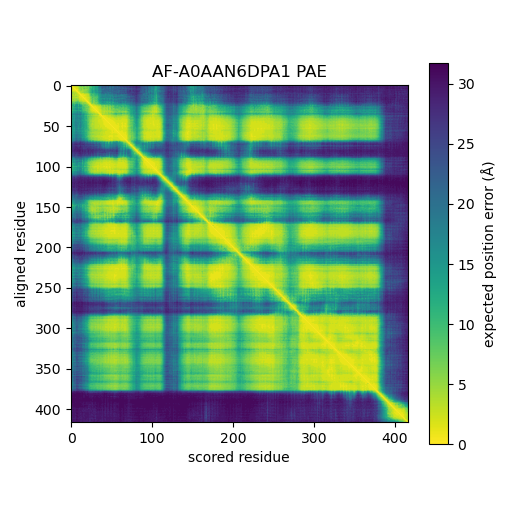OM 688 C C . LYS A 1 85 ? 31.330 -0.903 -3.782 1.00 45.41 85 LYS A C 1
ATOM 690 O O . LYS A 1 85 ? 32.343 -0.939 -4.477 1.00 45.41 85 LYS A O 1
ATOM 695 N N . HIS A 1 86 ? 30.460 -1.915 -3.741 1.00 44.53 86 HIS A N 1
ATOM 696 C CA . HIS A 1 86 ? 30.362 -2.861 -4.856 1.00 44.53 86 HIS A CA 1
ATOM 697 C C . HIS A 1 86 ? 30.283 -2.040 -6.152 1.00 44.53 86 HIS A C 1
ATOM 699 O O . HIS A 1 86 ? 29.737 -0.934 -6.116 1.00 44.53 86 HIS A O 1
ATOM 705 N N . ASP A 1 87 ? 30.851 -2.550 -7.251 1.00 48.88 87 ASP A N 1
ATOM 706 C CA . ASP A 1 87 ? 30.914 -1.935 -8.591 1.00 48.88 87 ASP A CA 1
ATOM 707 C C . ASP A 1 87 ? 29.511 -1.613 -9.164 1.00 48.88 87 ASP A C 1
ATOM 709 O O . ASP A 1 87 ? 28.994 -2.216 -10.105 1.00 48.88 87 ASP A O 1
ATOM 713 N N . SER A 1 88 ? 28.862 -0.651 -8.518 1.00 56.16 88 SER A N 1
ATOM 714 C CA . SER A 1 88 ? 27.491 -0.187 -8.704 1.00 56.16 88 SER A CA 1
ATOM 715 C C . SER A 1 88 ? 27.355 0.532 -10.034 1.00 56.16 88 SER A C 1
ATOM 717 O O . SER A 1 88 ? 26.290 0.541 -10.639 1.00 56.16 88 SER A O 1
ATOM 719 N N . THR A 1 89 ? 28.464 1.063 -10.539 1.00 54.66 89 THR A N 1
ATOM 720 C CA . THR A 1 89 ? 28.565 1.716 -11.835 1.00 54.66 89 THR A CA 1
ATOM 721 C C . THR A 1 89 ? 28.264 0.764 -12.995 1.00 54.66 89 THR A C 1
ATOM 723 O O . THR A 1 89 ? 27.441 1.085 -13.856 1.00 54.66 89 THR A O 1
ATOM 726 N N . SER A 1 90 ? 28.889 -0.419 -13.010 1.00 64.94 90 SER A N 1
ATOM 727 C CA . SER A 1 90 ? 28.643 -1.453 -14.025 1.00 64.94 90 SER A CA 1
ATOM 728 C C . SER A 1 90 ? 27.235 -2.052 -13.904 1.00 64.94 90 SER A C 1
ATOM 730 O O . SER A 1 90 ? 26.584 -2.375 -14.900 1.00 64.94 90 SER A O 1
ATOM 732 N N . GLU A 1 91 ? 26.716 -2.174 -12.681 1.00 67.88 91 GLU A N 1
ATOM 733 C CA . GLU A 1 91 ? 25.363 -2.677 -12.427 1.00 67.88 91 GLU A CA 1
ATOM 734 C C . GLU A 1 91 ? 24.272 -1.700 -12.888 1.00 67.88 91 GLU A C 1
ATOM 736 O O . GLU A 1 91 ? 23.375 -2.110 -13.625 1.00 67.88 91 GLU A O 1
ATOM 741 N N . VAL A 1 92 ? 24.392 -0.403 -12.579 1.00 67.69 92 VAL A N 1
ATOM 742 C CA . VAL A 1 92 ? 23.439 0.626 -13.039 1.00 67.69 92 VAL A CA 1
ATOM 743 C C . VAL A 1 92 ? 23.436 0.749 -14.566 1.00 67.69 92 VAL A C 1
ATOM 745 O O . VAL A 1 92 ? 22.370 0.863 -15.172 1.00 67.69 92 VAL A O 1
ATOM 748 N N . ALA A 1 93 ? 24.602 0.658 -15.216 1.00 71.00 93 ALA A N 1
ATOM 749 C CA . ALA A 1 93 ? 24.688 0.669 -16.678 1.00 71.00 93 ALA A CA 1
ATOM 750 C C . ALA A 1 93 ? 24.007 -0.558 -17.316 1.00 71.00 93 ALA A C 1
ATOM 752 O O . ALA A 1 93 ? 23.271 -0.415 -18.295 1.00 71.00 93 ALA A O 1
ATOM 753 N N . ARG A 1 94 ? 24.190 -1.755 -16.742 1.00 78.94 94 ARG A N 1
ATOM 754 C CA . ARG A 1 94 ? 23.481 -2.970 -17.183 1.00 78.94 94 ARG A CA 1
ATOM 755 C C . ARG A 1 94 ? 21.976 -2.853 -16.972 1.00 78.94 94 ARG A C 1
ATOM 757 O O . ARG A 1 94 ? 21.205 -3.238 -17.849 1.00 78.94 94 ARG A O 1
ATOM 764 N N . TYR A 1 95 ? 21.555 -2.283 -15.847 1.00 82.12 95 TYR A N 1
ATOM 765 C CA . TYR A 1 95 ? 20.140 -2.110 -15.554 1.00 82.12 95 TYR A CA 1
ATOM 766 C C . TYR A 1 95 ? 19.460 -1.104 -16.488 1.00 82.12 95 TYR A C 1
ATOM 768 O O . TYR A 1 95 ? 18.347 -1.343 -16.949 1.00 82.12 95 TYR A O 1
ATOM 776 N N . ARG A 1 96 ? 20.162 -0.034 -16.878 1.00 83.25 96 ARG A N 1
ATOM 777 C CA . ARG A 1 96 ? 19.705 0.879 -17.934 1.00 83.25 96 ARG A CA 1
ATOM 778 C C . ARG A 1 96 ? 19.387 0.137 -19.235 1.00 83.25 96 ARG A C 1
ATOM 780 O O . ARG A 1 96 ? 18.323 0.349 -19.807 1.00 83.25 96 ARG A O 1
ATOM 787 N N . LEU A 1 97 ? 20.281 -0.743 -19.690 1.00 83.06 97 LEU A N 1
ATOM 788 C CA . LEU A 1 97 ? 20.040 -1.551 -20.893 1.00 83.06 97 LEU A CA 1
ATOM 789 C C . LEU A 1 97 ? 18.845 -2.494 -20.712 1.00 83.06 97 LEU A C 1
ATOM 791 O O . LEU A 1 97 ? 18.061 -2.674 -21.644 1.00 83.06 97 LEU A O 1
ATOM 795 N N . ARG A 1 98 ? 18.668 -3.051 -19.507 1.00 88.81 98 ARG A N 1
ATOM 796 C CA . ARG A 1 98 ? 17.511 -3.893 -19.184 1.00 88.81 98 ARG A CA 1
ATOM 797 C C . ARG A 1 98 ? 16.196 -3.115 -19.272 1.00 88.81 98 ARG A C 1
ATOM 799 O O . ARG A 1 98 ? 15.267 -3.631 -19.882 1.00 88.81 98 ARG A O 1
ATOM 806 N N . ILE A 1 99 ? 16.131 -1.882 -18.760 1.00 88.38 99 ILE A N 1
ATOM 807 C CA . ILE A 1 99 ? 14.944 -1.015 -18.895 1.00 88.38 99 ILE A CA 1
ATOM 808 C C . ILE A 1 99 ? 14.625 -0.761 -20.367 1.00 88.38 99 ILE A C 1
ATOM 810 O O . ILE A 1 99 ? 13.481 -0.932 -20.770 1.00 88.38 99 ILE A O 1
ATOM 814 N N . LEU A 1 100 ? 15.624 -0.394 -21.176 1.00 86.25 100 LEU A N 1
ATOM 815 C CA . LEU A 1 100 ? 15.420 -0.123 -22.605 1.00 86.25 100 LEU A CA 1
ATOM 816 C C . LEU A 1 100 ? 14.896 -1.354 -23.357 1.00 86.25 100 LEU A C 1
ATOM 818 O O . LEU A 1 100 ? 14.027 -1.233 -24.219 1.00 86.25 100 LEU A O 1
ATOM 822 N N . TYR A 1 101 ? 15.388 -2.544 -23.002 1.00 89.00 101 TYR A N 1
ATOM 823 C CA . TYR A 1 101 ? 14.882 -3.804 -23.538 1.00 89.00 101 TYR A CA 1
ATOM 824 C C . TYR A 1 101 ? 13.427 -4.067 -23.117 1.00 89.00 101 TYR A C 1
ATOM 826 O O . TYR A 1 101 ? 12.579 -4.305 -23.975 1.00 89.00 101 TYR A O 1
ATOM 834 N N . LEU A 1 102 ? 13.125 -3.982 -21.815 1.00 88.12 102 LEU A N 1
ATOM 835 C CA . LEU A 1 102 ? 11.788 -4.251 -21.269 1.00 88.12 102 LEU A CA 1
ATOM 836 C C . LEU A 1 102 ? 10.746 -3.208 -21.702 1.00 88.12 102 LEU A C 1
ATOM 838 O O . LEU A 1 102 ? 9.555 -3.509 -21.746 1.00 88.12 102 LEU A O 1
ATOM 842 N N . SER A 1 103 ? 11.181 -1.988 -22.020 1.00 88.50 103 SER A N 1
ATOM 843 C CA . SER A 1 103 ? 10.315 -0.906 -22.488 1.00 88.50 103 SER A CA 1
ATOM 844 C C . SER A 1 103 ? 10.129 -0.891 -23.998 1.00 88.50 103 SER A C 1
ATOM 846 O O . SER A 1 103 ? 9.278 -0.148 -24.480 1.00 88.50 103 SER A O 1
ATOM 848 N N . ARG A 1 104 ? 10.945 -1.650 -24.747 1.00 86.06 104 ARG A N 1
ATOM 849 C CA . ARG A 1 104 ? 11.051 -1.564 -26.214 1.00 86.06 104 ARG A CA 1
ATOM 850 C C . ARG A 1 104 ? 11.287 -0.129 -26.716 1.00 86.06 104 ARG A C 1
ATOM 852 O O . ARG A 1 104 ? 10.864 0.229 -27.808 1.00 86.06 104 ARG A O 1
ATOM 859 N N . GLY A 1 105 ? 11.964 0.698 -25.914 1.00 83.00 105 GLY A N 1
ATOM 860 C CA . GLY A 1 105 ? 12.236 2.104 -26.232 1.00 83.00 105 GLY A CA 1
ATOM 861 C C . GLY A 1 105 ? 11.092 3.079 -25.926 1.00 83.00 105 GLY A C 1
ATOM 862 O O . GLY A 1 105 ? 11.219 4.258 -26.233 1.00 83.00 105 GLY A O 1
ATOM 863 N N . LEU A 1 106 ? 10.002 2.629 -25.295 1.00 85.62 106 LEU A N 1
ATOM 864 C CA . LEU A 1 106 ? 8.873 3.486 -24.896 1.00 85.62 106 LEU A CA 1
ATOM 865 C C . LEU A 1 106 ? 9.092 4.220 -23.562 1.00 85.62 106 LEU A C 1
ATOM 867 O O . LEU A 1 106 ? 8.253 5.013 -23.132 1.00 85.62 106 LEU A O 1
ATOM 871 N N . ILE A 1 107 ? 10.213 3.950 -22.899 1.00 88.81 107 ILE A N 1
ATOM 872 C CA . ILE A 1 107 ? 10.623 4.604 -21.658 1.00 88.81 107 ILE A CA 1
ATOM 873 C C . ILE A 1 107 ? 11.954 5.293 -21.907 1.00 88.81 107 ILE A C 1
ATOM 875 O O . ILE A 1 107 ? 12.914 4.652 -22.343 1.00 88.81 107 ILE A O 1
ATOM 879 N N . ASP A 1 108 ? 11.991 6.579 -21.581 1.00 86.12 108 ASP A N 1
ATOM 880 C CA . ASP A 1 108 ? 13.196 7.384 -21.586 1.00 86.12 108 ASP A CA 1
ATOM 881 C C . ASP A 1 108 ? 13.869 7.382 -20.207 1.00 86.12 108 ASP A C 1
ATOM 883 O O . ASP A 1 108 ? 13.234 7.218 -19.158 1.00 86.12 108 ASP A O 1
ATOM 887 N N . ILE A 1 109 ? 15.186 7.568 -20.226 1.00 84.75 109 ILE A N 1
ATOM 888 C CA . ILE A 1 109 ? 16.024 7.741 -19.042 1.00 84.75 109 ILE A CA 1
ATOM 889 C C . ILE A 1 109 ? 16.726 9.082 -19.212 1.00 84.75 109 ILE A C 1
ATOM 891 O O . ILE A 1 109 ? 17.862 9.163 -19.691 1.00 84.75 109 ILE A O 1
ATOM 895 N N . GLU A 1 110 ? 16.005 10.134 -18.840 1.00 80.50 110 GLU A N 1
ATOM 896 C CA . GLU A 1 110 ? 16.450 11.510 -18.984 1.00 80.50 110 GLU A CA 1
ATOM 897 C C . GLU A 1 110 ? 17.446 11.823 -17.855 1.00 80.50 110 GLU A C 1
ATOM 899 O O . GLU A 1 110 ? 17.072 11.754 -16.676 1.00 80.50 110 GLU A O 1
ATOM 904 N N . PRO A 1 111 ? 18.719 12.149 -18.153 1.00 70.88 111 PRO A N 1
ATOM 905 C CA . PRO A 1 111 ? 19.628 12.635 -17.126 1.00 70.88 111 PRO A CA 1
ATOM 906 C C . PRO A 1 111 ? 19.029 13.904 -16.526 1.00 70.88 111 PRO A C 1
ATOM 908 O O . PRO A 1 111 ? 18.574 14.771 -17.268 1.00 70.88 111 PRO A O 1
ATOM 911 N N . ALA A 1 112 ? 19.019 14.032 -15.195 1.00 57.03 112 ALA A N 1
ATOM 912 C CA . ALA A 1 112 ? 18.612 15.292 -14.588 1.00 57.03 112 ALA A CA 1
ATOM 913 C C . ALA A 1 112 ? 19.529 16.385 -15.141 1.00 57.03 112 ALA A C 1
ATOM 915 O O . ALA A 1 112 ? 20.733 16.375 -14.875 1.00 57.03 112 ALA A O 1
ATOM 916 N N . GLY A 1 113 ? 18.978 17.275 -15.968 1.00 46.16 113 GLY A N 1
ATOM 917 C CA . GLY A 1 113 ? 19.736 18.387 -16.509 1.00 46.16 113 GLY A CA 1
ATOM 918 C C . GLY A 1 113 ? 20.381 19.146 -15.354 1.00 46.16 113 GLY A C 1
ATOM 919 O O . GLY A 1 113 ? 19.716 19.457 -14.364 1.00 46.16 113 GLY A O 1
ATOM 920 N N . LEU A 1 114 ? 21.673 19.446 -15.481 1.00 37.84 114 LEU A N 1
ATOM 921 C CA . LEU A 1 114 ? 22.328 20.525 -14.742 1.00 37.84 114 LEU A CA 1
ATOM 922 C C . LEU A 1 114 ? 21.686 21.851 -15.188 1.00 37.84 114 LEU A C 1
ATOM 924 O O . LEU A 1 114 ? 22.302 22.656 -15.880 1.00 37.84 114 LEU A O 1
ATOM 928 N N . PHE A 1 115 ? 20.413 22.063 -14.859 1.00 31.45 115 PHE A N 1
ATOM 929 C CA . PHE A 1 115 ? 19.757 23.348 -15.027 1.00 31.45 115 PHE A CA 1
ATOM 930 C C . PHE A 1 115 ? 20.289 24.263 -13.925 1.00 31.45 115 PHE A C 1
ATOM 932 O O . PHE A 1 115 ? 19.747 24.343 -12.825 1.00 31.45 115 PHE A O 1
ATOM 939 N N . VAL A 1 116 ? 21.400 24.937 -14.223 1.00 32.03 116 VAL A N 1
ATOM 940 C CA . VAL A 1 116 ? 21.741 26.205 -13.579 1.00 32.03 116 VAL A CA 1
ATOM 941 C C . VAL A 1 116 ? 20.758 27.231 -14.137 1.00 32.03 116 VAL A C 1
ATOM 943 O O . VAL A 1 116 ? 21.044 27.913 -15.121 1.00 32.03 116 VAL A O 1
ATOM 946 N N . GLU A 1 117 ? 19.567 27.317 -13.550 1.00 29.56 117 GLU A N 1
ATOM 947 C CA . GLU A 1 117 ? 18.714 28.479 -13.772 1.00 29.56 117 GLU A CA 1
ATOM 948 C C . GLU A 1 117 ? 19.351 29.678 -13.064 1.00 29.56 117 GLU A C 1
ATOM 950 O O . GLU A 1 117 ? 19.493 29.732 -11.841 1.00 29.56 117 GLU A O 1
ATOM 955 N N . LYS A 1 118 ? 19.792 30.650 -13.865 1.00 30.08 118 LYS A N 1
ATOM 956 C CA . LYS A 1 118 ? 20.110 31.989 -13.381 1.00 30.08 118 LYS A CA 1
ATOM 957 C C . LYS A 1 118 ? 18.804 32.666 -12.956 1.00 30.08 118 LYS A C 1
ATOM 959 O O . LYS A 1 118 ? 18.069 33.139 -13.813 1.00 30.08 118 LYS A O 1
ATOM 964 N N . GLY A 1 119 ? 18.599 32.801 -11.648 1.00 30.16 119 GLY A N 1
ATOM 965 C CA . GLY A 1 119 ? 17.758 33.851 -11.068 1.00 30.16 119 GLY A CA 1
ATOM 966 C C . GLY A 1 119 ? 16.557 33.375 -10.247 1.00 30.16 119 GLY A C 1
ATOM 967 O O . GLY A 1 119 ? 15.748 32.584 -10.709 1.00 30.16 119 GLY A O 1
ATOM 968 N N . SER A 1 120 ? 16.434 33.980 -9.062 1.00 25.88 120 SER A N 1
ATOM 969 C CA . SER A 1 120 ? 15.315 33.990 -8.099 1.00 25.88 120 SER A CA 1
ATOM 970 C C . SER A 1 120 ? 15.083 32.755 -7.210 1.00 25.88 120 SER A C 1
ATOM 972 O O . SER A 1 120 ? 14.353 31.834 -7.540 1.00 25.88 120 SER A O 1
ATOM 974 N N . ASP A 1 121 ? 15.719 32.814 -6.035 1.00 31.27 121 ASP A N 1
ATOM 975 C CA . ASP A 1 121 ? 15.151 32.668 -4.687 1.00 31.27 121 ASP A CA 1
ATOM 976 C C . ASP A 1 121 ? 14.145 31.533 -4.371 1.00 31.27 121 ASP A C 1
ATOM 978 O O . ASP A 1 121 ? 12.954 31.603 -4.651 1.00 31.27 121 ASP A O 1
ATOM 982 N N . PHE A 1 122 ? 14.673 30.591 -3.572 1.00 29.72 122 PHE A N 1
ATOM 983 C CA . PHE A 1 122 ? 14.050 29.594 -2.682 1.00 29.72 122 PHE A CA 1
ATOM 984 C C . PHE A 1 122 ? 13.559 28.232 -3.236 1.00 29.72 122 PHE A C 1
ATOM 986 O O . PHE A 1 122 ? 12.555 28.108 -3.922 1.00 29.72 122 PHE A O 1
ATOM 993 N N . GLN A 1 123 ? 14.228 27.188 -2.705 1.00 32.59 123 GLN A N 1
ATOM 994 C CA . GLN A 1 123 ? 13.814 25.782 -2.518 1.00 32.59 123 GLN A CA 1
ATOM 995 C C . GLN A 1 123 ? 13.853 24.817 -3.715 1.00 32.59 123 GLN A C 1
ATOM 997 O O . GLN A 1 123 ? 12.877 24.143 -4.023 1.00 32.59 123 GLN A O 1
ATOM 1002 N N . ASN A 1 124 ? 15.050 24.593 -4.264 1.00 31.09 124 ASN A N 1
ATOM 1003 C CA . ASN A 1 124 ? 15.389 23.315 -4.900 1.00 31.09 124 ASN A CA 1
ATOM 1004 C C . ASN A 1 124 ? 16.365 22.531 -4.004 1.00 31.09 124 ASN A C 1
ATOM 1006 O O . ASN A 1 124 ? 17.558 22.821 -3.968 1.00 31.09 124 ASN A O 1
ATOM 1010 N N . ASN A 1 125 ? 15.863 21.517 -3.288 1.00 33.47 125 ASN A N 1
ATOM 1011 C CA . ASN A 1 125 ? 16.677 20.525 -2.567 1.00 33.47 125 ASN A CA 1
ATOM 1012 C C . ASN A 1 125 ? 17.334 19.543 -3.562 1.00 33.47 125 ASN A C 1
ATOM 1014 O O . ASN A 1 125 ? 17.019 18.350 -3.593 1.00 33.47 125 ASN A O 1
ATOM 1018 N N . GLY A 1 126 ? 18.230 20.050 -4.410 1.00 32.97 126 GLY A N 1
ATOM 1019 C CA . GLY A 1 126 ? 19.150 19.218 -5.180 1.00 32.97 126 GLY A CA 1
ATOM 1020 C C . GLY A 1 126 ? 20.137 18.524 -4.240 1.00 32.97 126 GLY A C 1
ATOM 1021 O O . GLY A 1 126 ? 20.677 19.154 -3.332 1.00 32.97 126 GLY A O 1
ATOM 1022 N N . LEU A 1 127 ? 20.362 17.218 -4.428 1.00 38.38 127 LEU A N 1
ATOM 1023 C CA . LEU A 1 127 ? 21.465 16.529 -3.752 1.00 38.38 127 LEU A CA 1
ATOM 1024 C C . LEU A 1 127 ? 22.790 17.198 -4.152 1.00 38.38 127 LEU A C 1
ATOM 1026 O O . LEU A 1 127 ? 22.972 17.470 -5.342 1.00 38.38 127 LEU A O 1
ATOM 1030 N N . PRO A 1 128 ? 23.738 17.399 -3.221 1.00 33.47 128 PRO A N 1
ATOM 1031 C CA . PRO A 1 128 ? 25.094 17.743 -3.613 1.00 33.47 128 PRO A CA 1
ATOM 1032 C C . PRO A 1 128 ? 25.702 16.584 -4.430 1.00 33.47 128 PRO A C 1
ATOM 1034 O O . PRO A 1 128 ? 25.390 15.416 -4.161 1.00 33.47 128 PRO A O 1
ATOM 1037 N N . PRO A 1 129 ? 26.553 16.876 -5.429 1.00 38.25 129 PRO A N 1
ATOM 1038 C CA . PRO A 1 129 ? 27.319 15.852 -6.126 1.00 38.25 129 PRO A CA 1
ATOM 1039 C C . PRO A 1 129 ? 28.121 15.032 -5.114 1.00 38.25 129 PRO A C 1
ATOM 1041 O O . PRO A 1 129 ? 28.715 15.582 -4.191 1.00 38.25 129 PRO A O 1
ATOM 1044 N N . ILE A 1 130 ? 28.137 13.710 -5.277 1.00 43.72 130 ILE A N 1
ATOM 1045 C CA . ILE A 1 130 ? 29.057 12.858 -4.522 1.00 43.72 130 ILE A CA 1
ATOM 1046 C C . ILE A 1 130 ? 30.455 13.141 -5.077 1.00 43.72 130 ILE A C 1
ATOM 1048 O O . ILE A 1 130 ? 30.731 12.798 -6.230 1.00 43.72 130 ILE A O 1
ATOM 1052 N N . ASP A 1 131 ? 31.312 13.768 -4.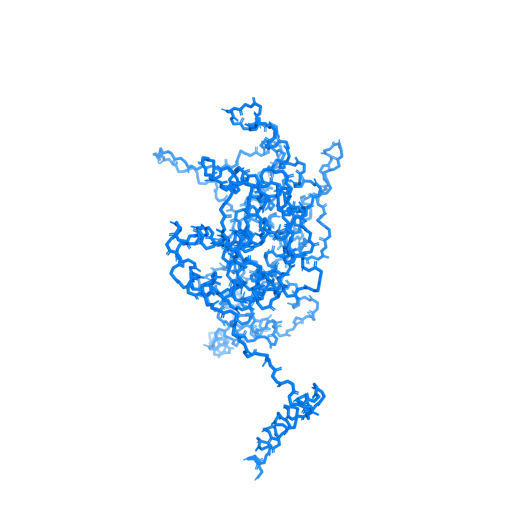272 1.00 36.66 131 ASP A N 1
ATOM 1053 C CA . ASP A 1 131 ? 32.698 14.061 -4.636 1.00 36.66 131 ASP A CA 1
ATOM 1054 C C . ASP A 1 131 ? 33.398 12.798 -5.177 1.00 36.66 131 ASP A C 1
ATOM 1056 O O . ASP A 1 131 ? 33.439 11.749 -4.527 1.00 36.66 131 ASP A O 1
ATOM 1060 N N . GLY A 1 132 ? 33.919 12.891 -6.407 1.00 41.81 132 GLY A N 1
ATOM 1061 C CA . GLY A 1 132 ? 34.754 11.862 -7.041 1.00 41.81 132 GLY A CA 1
ATOM 1062 C C . GLY A 1 132 ? 34.071 10.890 -8.016 1.00 41.81 132 GLY A C 1
ATOM 1063 O O . GLY A 1 132 ? 34.756 10.023 -8.559 1.00 41.81 132 GLY A O 1
ATOM 1064 N N . ALA A 1 133 ? 32.765 10.997 -8.292 1.00 39.50 133 ALA A N 1
ATOM 1065 C CA . ALA A 1 133 ? 32.148 10.242 -9.393 1.00 39.50 133 ALA A CA 1
ATOM 1066 C C . ALA A 1 133 ? 32.373 10.974 -10.736 1.00 39.50 133 ALA A C 1
ATOM 1068 O O . ALA A 1 133 ? 32.079 12.167 -10.806 1.00 39.50 133 ALA A O 1
ATOM 1069 N N . PRO A 1 134 ? 32.852 10.315 -11.816 1.00 45.38 134 PRO A N 1
ATOM 1070 C CA . PRO A 1 134 ? 33.017 10.992 -13.103 1.00 45.38 134 PRO A CA 1
ATOM 1071 C C . PRO A 1 134 ? 31.666 11.564 -13.560 1.00 45.38 134 PRO A C 1
ATOM 1073 O O . PRO A 1 134 ? 30.646 10.899 -13.391 1.00 45.38 134 PRO A O 1
ATOM 1076 N N . GLU A 1 135 ? 31.639 12.772 -14.131 1.00 48.62 135 GLU A N 1
ATOM 1077 C CA . GLU A 1 135 ? 30.421 13.569 -14.408 1.00 48.62 135 GLU A CA 1
ATOM 1078 C C . GLU A 1 135 ? 29.279 12.778 -15.080 1.00 48.62 135 GLU A C 1
ATOM 1080 O O . GLU A 1 135 ? 28.103 12.947 -14.752 1.00 48.62 135 GLU A O 1
ATOM 1085 N N . LYS A 1 136 ? 29.621 11.827 -15.962 1.00 49.03 136 LYS A N 1
ATOM 1086 C CA . LYS A 1 136 ? 28.665 10.924 -16.631 1.00 49.03 136 LYS A CA 1
ATOM 1087 C C . LYS A 1 136 ? 27.911 9.990 -15.668 1.00 49.03 136 LYS A C 1
ATOM 1089 O O . LYS A 1 136 ? 26.777 9.609 -15.947 1.00 49.03 136 LYS A O 1
ATOM 1094 N N . HIS A 1 137 ? 28.509 9.623 -14.539 1.00 50.59 137 HIS A N 1
ATOM 1095 C CA . HIS A 1 137 ? 27.918 8.742 -13.526 1.00 50.59 137 HIS A CA 1
ATOM 1096 C C . HIS A 1 137 ? 27.012 9.492 -12.556 1.00 50.59 137 HIS A C 1
ATOM 1098 O O . HIS A 1 137 ? 25.954 8.973 -12.206 1.00 50.59 137 HIS A O 1
ATOM 1104 N N . ALA A 1 138 ? 27.374 10.721 -12.179 1.00 55.12 138 ALA A N 1
ATOM 1105 C CA . ALA A 1 138 ? 26.489 11.590 -11.407 1.00 55.12 138 ALA A CA 1
ATOM 1106 C C . ALA A 1 138 ? 25.191 11.882 -12.185 1.00 55.12 138 ALA A C 1
ATOM 1108 O O . ALA A 1 138 ? 24.099 11.798 -11.622 1.00 55.12 138 ALA A O 1
ATOM 1109 N N . ALA A 1 139 ? 25.301 12.107 -13.501 1.00 59.94 139 ALA A N 1
ATOM 1110 C CA . ALA A 1 139 ? 24.153 12.312 -14.384 1.00 59.94 139 ALA A CA 1
ATOM 1111 C C . ALA A 1 139 ? 23.226 11.082 -14.470 1.00 59.94 139 ALA A C 1
ATOM 1113 O O . ALA A 1 139 ? 22.007 11.231 -14.415 1.00 59.94 139 ALA A O 1
ATOM 1114 N N . LEU A 1 140 ? 23.782 9.865 -14.558 1.00 57.78 140 LEU A N 1
ATOM 1115 C CA . LEU A 1 140 ? 22.994 8.622 -14.575 1.00 57.78 140 LEU A CA 1
ATOM 1116 C C . LEU A 1 140 ? 22.339 8.311 -13.228 1.00 57.78 140 LEU A C 1
ATOM 1118 O O . LEU A 1 140 ? 21.220 7.807 -13.191 1.00 57.78 140 LEU A O 1
ATOM 1122 N N . TRP A 1 141 ? 23.014 8.625 -12.123 1.00 61.50 141 TRP A N 1
ATOM 1123 C CA . TRP A 1 141 ? 22.464 8.457 -10.779 1.00 61.50 141 TRP A CA 1
ATOM 1124 C C . TRP A 1 141 ? 21.271 9.389 -10.519 1.00 61.50 141 TRP A C 1
ATOM 1126 O O . TRP A 1 141 ? 20.322 9.021 -9.826 1.00 61.50 141 TRP A O 1
ATOM 1136 N N . ALA A 1 142 ? 21.297 10.584 -11.111 1.00 68.00 142 ALA A N 1
ATOM 1137 C CA . ALA A 1 142 ? 20.208 11.551 -11.043 1.00 68.00 142 ALA A CA 1
ATOM 1138 C C . ALA A 1 142 ? 19.136 11.358 -12.135 1.00 68.00 142 ALA A C 1
ATOM 1140 O O . ALA A 1 142 ? 18.106 12.031 -12.087 1.00 68.00 142 ALA A O 1
ATOM 1141 N N . ALA A 1 143 ? 19.354 10.461 -13.104 1.00 80.69 143 ALA A N 1
ATOM 1142 C CA . ALA A 1 143 ? 18.467 10.291 -14.249 1.00 80.69 143 ALA A CA 1
ATOM 1143 C C . ALA A 1 143 ? 17.077 9.795 -13.837 1.00 80.69 143 ALA A C 1
ATOM 1145 O O . ALA A 1 143 ? 16.958 8.880 -13.019 1.00 80.69 143 ALA A O 1
ATOM 1146 N N . ARG A 1 144 ? 16.033 10.386 -14.422 1.00 88.00 144 ARG A N 1
ATOM 1147 C CA . ARG A 1 144 ? 14.630 10.028 -14.193 1.00 88.00 144 ARG A CA 1
ATOM 1148 C C . ARG A 1 144 ? 14.152 9.061 -15.265 1.00 88.00 144 ARG A C 1
ATOM 1150 O O . ARG A 1 144 ? 14.473 9.222 -16.437 1.00 88.00 144 ARG A O 1
ATOM 1157 N N . VAL A 1 145 ? 13.373 8.075 -14.844 1.00 90.75 145 VAL A N 1
ATOM 1158 C CA . VAL A 1 145 ? 12.762 7.075 -15.716 1.00 90.75 145 VAL A CA 1
ATOM 1159 C C . VAL A 1 145 ? 11.302 7.455 -15.932 1.00 90.75 145 VAL A C 1
ATOM 1161 O O . VAL A 1 145 ? 10.540 7.532 -14.965 1.00 90.75 145 VAL A O 1
ATOM 1164 N N . GLN A 1 146 ? 10.920 7.717 -17.180 1.00 90.19 146 GLN A N 1
ATOM 1165 C CA . GLN A 1 146 ? 9.573 8.173 -17.535 1.00 90.19 146 GLN A CA 1
ATOM 1166 C C . GLN A 1 146 ? 9.168 7.697 -18.937 1.00 90.19 146 GLN A C 1
ATOM 1168 O O . GLN A 1 146 ? 10.042 7.427 -19.761 1.00 90.19 146 GLN A O 1
ATOM 1173 N N . PRO A 1 147 ? 7.866 7.584 -19.245 1.00 88.56 147 PRO A N 1
ATOM 1174 C CA . PRO A 1 147 ? 7.414 7.318 -20.608 1.00 88.56 147 PRO A CA 1
ATOM 1175 C C . PRO A 1 147 ? 7.902 8.400 -21.578 1.00 88.56 147 PRO A C 1
ATOM 1177 O O . PRO A 1 147 ? 7.971 9.572 -21.213 1.00 88.56 147 PRO A O 1
ATOM 1180 N N . ILE A 1 148 ? 8.184 8.026 -22.829 1.00 85.62 148 ILE A N 1
ATOM 1181 C CA . ILE A 1 148 ? 8.649 8.974 -23.863 1.00 85.62 148 ILE A CA 1
ATOM 1182 C C . ILE A 1 148 ? 7.618 10.066 -24.201 1.00 85.62 148 ILE A C 1
ATOM 1184 O O . ILE A 1 148 ? 7.972 11.095 -24.770 1.00 85.62 148 ILE A O 1
ATOM 1188 N N . HIS A 1 149 ? 6.336 9.838 -23.895 1.00 82.62 149 HIS A N 1
ATOM 1189 C CA . HIS A 1 149 ? 5.249 10.770 -24.184 1.00 82.62 149 HIS A CA 1
ATOM 1190 C C . HIS A 1 149 ? 4.037 10.527 -23.271 1.00 82.62 149 HIS A C 1
ATOM 1192 O O . HIS A 1 149 ? 3.796 9.396 -22.842 1.00 82.62 149 HIS A O 1
ATOM 1198 N N . VAL A 1 150 ? 3.226 11.564 -23.030 1.00 80.62 150 VAL A N 1
ATOM 1199 C CA . VAL A 1 150 ? 2.015 11.480 -22.187 1.00 80.62 150 VAL A CA 1
ATOM 1200 C C . VAL A 1 150 ? 1.001 10.456 -22.707 1.00 80.62 150 VAL A C 1
ATOM 1202 O O . VAL A 1 150 ? 0.416 9.717 -21.926 1.00 80.62 150 VAL A O 1
ATOM 1205 N N . THR A 1 151 ? 0.882 10.300 -24.026 1.00 81.00 151 THR A N 1
ATOM 1206 C CA . THR A 1 151 ? -0.021 9.304 -24.634 1.00 81.00 151 THR A CA 1
ATOM 1207 C C . THR A 1 151 ? 0.393 7.865 -24.327 1.00 81.00 151 THR A C 1
ATOM 1209 O O . THR A 1 151 ? -0.464 7.001 -24.162 1.00 81.00 151 THR A O 1
ATOM 1212 N N . VAL A 1 152 ? 1.700 7.592 -24.210 1.00 81.62 152 VAL A N 1
ATOM 1213 C CA . VAL A 1 152 ? 2.222 6.285 -23.777 1.00 81.62 152 VAL A CA 1
ATOM 1214 C C . VAL A 1 152 ? 1.842 6.046 -22.319 1.00 81.62 152 VAL A C 1
ATOM 1216 O O . VAL A 1 152 ? 1.466 4.930 -21.967 1.00 81.62 152 VAL A O 1
ATOM 1219 N N . GLN A 1 153 ? 1.897 7.085 -21.483 1.00 81.88 153 GLN A N 1
ATOM 1220 C CA . GLN A 1 153 ? 1.495 7.008 -20.082 1.00 81.88 153 GLN A CA 1
ATOM 1221 C C . GLN A 1 153 ? -0.006 6.725 -19.929 1.00 81.88 153 GLN A C 1
ATOM 1223 O O . GLN A 1 153 ? -0.370 5.775 -19.239 1.00 81.88 153 GLN A O 1
ATOM 1228 N N . GLU A 1 154 ? -0.857 7.508 -20.595 1.00 80.31 154 GLU A N 1
ATOM 1229 C CA . GLU A 1 154 ? -2.321 7.373 -20.562 1.00 80.31 154 GLU A CA 1
ATOM 1230 C C . GLU A 1 154 ? -2.762 6.004 -21.079 1.00 80.31 154 GLU A C 1
ATOM 1232 O O . GLU A 1 154 ? -3.455 5.263 -20.380 1.00 80.31 154 GLU A O 1
ATOM 1237 N N . PHE A 1 155 ? -2.266 5.608 -22.255 1.00 80.00 155 PHE A N 1
ATOM 1238 C CA . PHE A 1 155 ? -2.561 4.296 -22.817 1.00 80.00 155 PHE A CA 1
ATOM 1239 C C . PHE A 1 155 ? -2.100 3.167 -21.887 1.00 80.00 155 PHE A C 1
ATOM 1241 O O . PHE A 1 155 ? -2.815 2.180 -21.698 1.00 80.00 155 PHE A O 1
ATOM 1248 N N . SER A 1 156 ? -0.918 3.305 -21.276 1.00 77.94 156 SER A N 1
ATOM 1249 C CA . SER A 1 156 ? -0.396 2.275 -20.377 1.00 77.94 156 SER A CA 1
ATOM 1250 C C . SER A 1 156 ? -1.231 2.127 -19.108 1.00 77.94 156 SER A C 1
ATOM 1252 O O . SER A 1 156 ? -1.454 1.000 -18.664 1.00 77.94 156 SER A O 1
ATOM 1254 N N . ALA A 1 157 ? -1.716 3.244 -18.559 1.00 73.94 157 ALA A N 1
ATOM 1255 C CA . ALA A 1 157 ? -2.585 3.263 -17.389 1.00 73.94 157 ALA A CA 1
ATOM 1256 C C . ALA A 1 157 ? -3.957 2.633 -17.675 1.00 73.94 157 ALA A C 1
ATOM 1258 O O . ALA A 1 157 ? -4.455 1.880 -16.844 1.00 73.94 157 ALA A O 1
ATOM 1259 N N . GLU A 1 158 ? -4.544 2.889 -18.847 1.00 71.25 158 GLU A N 1
ATOM 1260 C CA . GLU A 1 158 ? -5.872 2.366 -19.198 1.00 71.25 158 GLU A CA 1
ATOM 1261 C C . GLU A 1 158 ? -5.846 0.917 -19.699 1.00 71.25 158 GLU A C 1
ATOM 1263 O O . GLU A 1 158 ? -6.700 0.105 -19.334 1.00 71.25 158 GLU A O 1
ATOM 1268 N N . LYS A 1 159 ? -4.895 0.594 -20.585 1.00 68.38 159 LYS A N 1
ATOM 1269 C CA . LYS A 1 159 ? -4.890 -0.661 -21.354 1.00 68.38 159 LYS A CA 1
ATOM 1270 C C . LYS A 1 159 ? -3.540 -1.366 -21.392 1.00 68.38 159 LYS A C 1
ATOM 1272 O O . LYS A 1 159 ? -3.509 -2.566 -21.642 1.00 68.38 159 LYS A O 1
ATOM 1277 N N . GLY A 1 160 ? -2.430 -0.683 -21.118 1.00 67.62 160 GLY A N 1
ATOM 1278 C CA . GLY A 1 160 ? -1.095 -1.287 -21.224 1.00 67.62 160 GLY A CA 1
ATOM 1279 C C . GLY A 1 160 ? -0.880 -2.474 -20.293 1.00 67.62 160 GLY A C 1
ATOM 1280 O O . GLY A 1 160 ? -0.284 -3.463 -20.706 1.00 67.62 160 GLY A O 1
ATOM 1281 N N . PHE A 1 161 ? -1.415 -2.448 -19.069 1.00 70.88 161 PHE A N 1
ATOM 1282 C CA . PHE A 1 161 ? -1.277 -3.591 -18.156 1.00 70.88 161 PHE A CA 1
ATOM 1283 C C . PHE A 1 161 ? -1.994 -4.864 -18.642 1.00 70.88 161 PHE A C 1
ATOM 1285 O O . PHE A 1 161 ? -1.541 -5.968 -18.324 1.00 70.88 161 PHE A O 1
ATOM 1292 N N . LEU A 1 162 ? -3.043 -4.728 -19.466 1.00 65.00 162 LEU A N 1
ATOM 1293 C CA . LEU A 1 162 ? -3.740 -5.855 -20.110 1.00 65.00 162 LEU A CA 1
ATOM 1294 C C . LEU A 1 162 ? -2.840 -6.592 -21.105 1.00 65.00 162 LEU A C 1
ATOM 1296 O O . LEU A 1 162 ? -3.019 -7.774 -21.370 1.00 65.00 162 LEU A O 1
ATOM 1300 N N . LEU A 1 163 ? -1.854 -5.900 -21.671 1.00 65.06 163 LEU A N 1
ATOM 1301 C CA . LEU A 1 163 ? -0.971 -6.463 -22.695 1.00 65.06 163 LEU A CA 1
ATOM 1302 C C . LEU A 1 163 ? 0.106 -7.359 -22.072 1.00 65.06 163 LEU A C 1
ATOM 1304 O O . LEU A 1 163 ? 0.626 -8.282 -22.705 1.00 65.06 163 LEU A O 1
ATOM 1308 N N . PHE A 1 164 ? 0.406 -7.126 -20.794 1.00 64.69 164 PHE A N 1
ATOM 1309 C CA . PHE A 1 164 ? 1.340 -7.937 -20.023 1.00 64.69 164 PHE A CA 1
ATOM 1310 C C . PHE A 1 164 ? 0.651 -8.972 -19.123 1.00 64.69 164 PHE A C 1
ATOM 1312 O O . PHE A 1 164 ? 1.333 -9.862 -18.615 1.00 64.69 164 PHE A O 1
ATOM 1319 N N . SER A 1 165 ? -0.668 -8.883 -18.912 1.00 64.00 165 SER A N 1
ATOM 1320 C CA . SER A 1 165 ? -1.405 -9.760 -17.995 1.00 64.00 165 SER A CA 1
ATOM 1321 C C . SER A 1 165 ? -2.854 -9.997 -18.429 1.00 64.00 165 SER A C 1
ATOM 1323 O O . SER A 1 165 ? -3.508 -9.098 -18.937 1.00 64.00 165 SER A O 1
ATOM 1325 N N . ASN A 1 166 ? -3.410 -11.174 -18.127 1.00 60.31 166 ASN A N 1
ATOM 1326 C CA . ASN A 1 166 ? -4.828 -11.493 -18.376 1.00 60.31 166 ASN A CA 1
ATOM 1327 C C . ASN A 1 166 ? -5.802 -10.777 -17.401 1.00 60.31 166 ASN A C 1
ATOM 1329 O O . ASN A 1 166 ? -6.897 -11.275 -17.145 1.00 60.31 166 ASN A O 1
ATOM 1333 N N . ILE A 1 167 ? -5.399 -9.659 -16.787 1.00 60.06 167 ILE A N 1
ATOM 1334 C CA . ILE A 1 167 ? -6.104 -8.998 -15.678 1.00 60.06 167 ILE A CA 1
ATOM 1335 C C . ILE A 1 167 ? -6.720 -7.692 -16.179 1.00 60.06 167 ILE A C 1
ATOM 1337 O O . ILE A 1 167 ? -5.996 -6.836 -16.667 1.00 60.06 167 ILE A O 1
ATOM 1341 N N . THR A 1 168 ? -8.040 -7.528 -16.030 1.00 58.28 168 THR A N 1
ATOM 1342 C CA . THR A 1 168 ? -8.825 -6.363 -16.493 1.00 58.28 168 THR A CA 1
ATOM 1343 C C . THR A 1 168 ? -8.369 -5.026 -15.876 1.00 58.28 168 THR A C 1
ATOM 1345 O O . THR A 1 168 ? -7.900 -5.002 -14.742 1.00 58.28 168 THR A O 1
ATOM 1348 N N . GLY A 1 169 ? -8.549 -3.907 -16.597 1.00 60.88 169 GLY A N 1
ATOM 1349 C CA . GLY A 1 169 ? -7.916 -2.594 -16.337 1.00 60.88 169 GLY A CA 1
ATOM 1350 C C . GLY A 1 169 ? -7.865 -2.136 -14.871 1.00 60.88 169 GLY A C 1
ATOM 1351 O O . GLY A 1 169 ? -6.777 -2.029 -14.306 1.00 60.88 169 GLY A O 1
ATOM 1352 N N . ASP A 1 170 ? -9.016 -1.945 -14.216 1.00 67.69 170 ASP A N 1
ATOM 1353 C CA . ASP A 1 170 ? -9.071 -1.480 -12.814 1.00 67.69 170 ASP A CA 1
ATOM 1354 C C . ASP A 1 170 ? -8.413 -2.460 -11.829 1.00 67.69 170 ASP A C 1
ATOM 1356 O O . ASP A 1 170 ? -7.757 -2.056 -10.863 1.00 67.69 170 ASP A O 1
ATOM 1360 N N . ASN A 1 171 ? -8.524 -3.763 -12.103 1.00 79.31 171 ASN A N 1
ATOM 1361 C CA . ASN A 1 171 ? -7.883 -4.793 -11.291 1.00 79.31 171 ASN A CA 1
ATOM 1362 C C . ASN A 1 171 ? -6.356 -4.728 -11.421 1.00 79.31 171 ASN A C 1
ATOM 1364 O O . ASN A 1 171 ? -5.646 -4.924 -10.436 1.00 79.31 171 ASN A O 1
ATOM 1368 N N . ALA A 1 172 ? -5.840 -4.408 -12.609 1.00 81.06 172 ALA A N 1
ATOM 1369 C CA . ALA A 1 172 ? -4.406 -4.294 -12.839 1.00 81.06 172 ALA A CA 1
ATOM 1370 C C . ALA A 1 172 ? -3.797 -3.068 -12.135 1.00 81.06 172 ALA A C 1
ATOM 1372 O O . ALA A 1 172 ? -2.719 -3.177 -11.543 1.00 81.06 172 ALA A O 1
ATOM 1373 N N . ILE A 1 173 ? -4.498 -1.926 -12.131 1.00 86.56 173 ILE A N 1
ATOM 1374 C CA . ILE A 1 173 ? -4.068 -0.714 -11.410 1.00 86.56 173 ILE A CA 1
ATOM 1375 C C . ILE A 1 173 ? -4.059 -0.965 -9.897 1.00 86.56 173 ILE A C 1
ATOM 1377 O O . ILE A 1 173 ? -3.058 -0.698 -9.225 1.00 86.56 173 ILE A O 1
ATOM 1381 N N . GLY A 1 174 ? -5.151 -1.514 -9.355 1.00 89.31 174 GLY A N 1
ATOM 1382 C CA . GLY A 1 174 ? -5.264 -1.797 -7.924 1.00 89.31 174 GLY A CA 1
ATOM 1383 C C . GLY A 1 174 ? -4.229 -2.817 -7.446 1.00 89.31 174 GLY A C 1
ATOM 1384 O O . GLY A 1 174 ? -3.567 -2.606 -6.424 1.00 89.31 174 GLY A O 1
ATOM 1385 N N . GLN A 1 175 ? -3.999 -3.873 -8.232 1.00 87.50 175 GLN A N 1
ATOM 1386 C CA . GLN A 1 175 ? -2.931 -4.837 -7.978 1.00 87.50 175 GLN A CA 1
ATOM 1387 C C . GLN A 1 175 ? -1.543 -4.192 -8.064 1.00 87.50 175 GLN A C 1
ATOM 1389 O O . GLN A 1 175 ? -0.705 -4.450 -7.200 1.00 87.50 175 GLN A O 1
ATOM 1394 N N . GLY A 1 176 ? -1.297 -3.335 -9.059 1.00 89.50 176 GLY A N 1
ATOM 1395 C CA . GLY A 1 176 ? -0.035 -2.612 -9.205 1.00 89.50 176 GLY A CA 1
ATOM 1396 C C . GLY A 1 176 ? 0.272 -1.751 -7.980 1.00 89.50 176 GLY A C 1
ATOM 1397 O O . GLY A 1 176 ? 1.347 -1.870 -7.396 1.00 89.50 176 GLY A O 1
ATOM 1398 N N . HIS A 1 177 ? -0.695 -0.966 -7.502 1.00 93.69 177 HIS A N 1
ATOM 1399 C CA . HIS A 1 177 ? -0.540 -0.205 -6.260 1.00 93.69 177 HIS A CA 1
ATOM 1400 C C . HIS A 1 177 ? -0.313 -1.099 -5.030 1.00 93.69 177 HIS A C 1
ATOM 1402 O O . HIS A 1 177 ? 0.503 -0.757 -4.173 1.00 93.69 177 HIS A O 1
ATOM 1408 N N . SER A 1 178 ? -0.957 -2.267 -4.957 1.00 92.00 178 SER A N 1
ATOM 1409 C CA . SER A 1 178 ? -0.700 -3.240 -3.886 1.00 92.00 178 SER A CA 1
ATOM 1410 C C . SER A 1 178 ? 0.748 -3.757 -3.910 1.00 92.00 178 SER A C 1
ATOM 1412 O O . SER A 1 178 ? 1.407 -3.807 -2.867 1.00 92.00 178 SER A O 1
ATOM 1414 N N . ILE A 1 179 ? 1.280 -4.054 -5.102 1.00 89.56 179 ILE A N 1
ATOM 1415 C CA . ILE A 1 179 ? 2.673 -4.485 -5.311 1.00 89.56 179 ILE A CA 1
ATOM 1416 C C . ILE A 1 179 ? 3.656 -3.378 -4.916 1.00 89.56 179 ILE A C 1
ATOM 1418 O O . ILE A 1 179 ? 4.594 -3.640 -4.163 1.00 89.56 179 ILE A O 1
ATOM 1422 N N . LEU A 1 180 ? 3.433 -2.145 -5.382 1.00 93.12 180 LEU A N 1
ATOM 1423 C CA . LEU A 1 180 ? 4.282 -0.994 -5.059 1.00 93.12 180 LEU A CA 1
ATOM 1424 C C . LEU A 1 180 ? 4.312 -0.734 -3.547 1.00 93.12 180 LEU A C 1
ATOM 1426 O O . LEU A 1 180 ? 5.383 -0.544 -2.972 1.00 93.12 180 LEU A O 1
ATOM 1430 N N . SER A 1 181 ? 3.149 -0.792 -2.889 1.00 93.06 181 SER A N 1
ATOM 1431 C CA . SER A 1 181 ? 3.043 -0.660 -1.433 1.00 93.06 181 SER A CA 1
ATOM 1432 C C . SER A 1 181 ? 3.842 -1.741 -0.704 1.00 93.06 181 SER A C 1
ATOM 1434 O O . SER A 1 181 ? 4.635 -1.425 0.182 1.00 93.06 181 SER A O 1
ATOM 1436 N N . LEU A 1 182 ? 3.686 -3.010 -1.100 1.00 89.69 182 LEU A N 1
ATOM 1437 C CA . LEU A 1 182 ? 4.429 -4.129 -0.516 1.00 89.69 182 LEU A CA 1
ATOM 1438 C C . LEU A 1 182 ? 5.945 -3.962 -0.694 1.00 89.69 182 LEU A C 1
ATOM 1440 O O . LEU A 1 182 ? 6.701 -4.180 0.250 1.00 89.69 182 LEU A O 1
ATOM 1444 N N . ALA A 1 183 ? 6.397 -3.562 -1.880 1.00 89.81 183 ALA A N 1
ATOM 1445 C CA . ALA A 1 183 ? 7.814 -3.359 -2.153 1.00 89.81 183 ALA A CA 1
ATOM 1446 C C . ALA A 1 183 ? 8.397 -2.203 -1.321 1.00 89.81 183 ALA A C 1
ATOM 1448 O O . ALA A 1 183 ? 9.443 -2.372 -0.693 1.00 89.81 183 ALA A O 1
ATOM 1449 N N . CYS A 1 184 ? 7.687 -1.070 -1.214 1.00 90.31 184 CYS A N 1
ATOM 1450 C CA . CYS A 1 184 ? 8.069 0.009 -0.301 1.00 90.31 184 CYS A CA 1
ATOM 1451 C C . CYS A 1 184 ? 8.116 -0.468 1.158 1.00 90.31 184 CYS A C 1
ATOM 1453 O O . CYS A 1 184 ? 9.069 -0.162 1.870 1.00 90.31 184 CYS A O 1
ATOM 1455 N N . PHE A 1 185 ? 7.117 -1.232 1.604 1.00 87.50 185 PHE A N 1
ATOM 1456 C CA . PHE A 1 185 ? 7.065 -1.776 2.961 1.00 87.50 185 PHE A CA 1
ATOM 1457 C C . PHE A 1 185 ? 8.252 -2.703 3.256 1.00 87.50 185 PHE A C 1
ATOM 1459 O O . PHE A 1 185 ? 8.931 -2.534 4.268 1.00 87.50 185 PHE A O 1
ATOM 1466 N N . ASN A 1 186 ? 8.560 -3.629 2.345 1.00 85.94 186 ASN A N 1
ATOM 1467 C CA . ASN A 1 186 ? 9.703 -4.534 2.467 1.00 85.94 186 ASN A CA 1
ATOM 1468 C C . ASN A 1 186 ? 11.033 -3.773 2.497 1.00 85.94 186 ASN A C 1
ATOM 1470 O O . ASN A 1 186 ? 11.921 -4.112 3.280 1.00 85.94 186 ASN A O 1
ATOM 1474 N N . TYR A 1 187 ? 11.165 -2.733 1.668 1.00 86.25 187 TYR A N 1
ATOM 1475 C CA . TYR A 1 187 ? 12.347 -1.879 1.656 1.00 86.25 187 TYR A CA 1
ATOM 1476 C C . TYR A 1 187 ? 12.535 -1.157 2.997 1.00 86.25 187 TYR A C 1
ATOM 1478 O O . TYR A 1 187 ? 13.629 -1.168 3.560 1.00 86.25 187 TYR A O 1
ATOM 1486 N N . LEU A 1 188 ? 11.463 -0.584 3.549 1.00 83.56 188 LEU A N 1
ATOM 1487 C CA . LEU A 1 188 ? 11.489 0.092 4.850 1.00 83.56 188 LEU A CA 1
ATOM 1488 C C . LEU A 1 188 ? 11.771 -0.873 6.009 1.00 83.56 188 LEU A C 1
ATOM 1490 O O . LEU A 1 188 ? 12.455 -0.502 6.958 1.00 83.56 188 LEU A O 1
ATOM 1494 N N . GLY A 1 189 ? 11.308 -2.120 5.906 1.00 80.44 189 GLY A N 1
ATOM 1495 C CA . GLY A 1 189 ? 11.609 -3.185 6.864 1.00 80.44 189 GLY A CA 1
ATOM 1496 C C . GLY A 1 189 ? 13.052 -3.710 6.805 1.00 80.44 189 GLY A C 1
ATOM 1497 O O . GLY A 1 189 ? 13.459 -4.472 7.692 1.00 80.44 189 GLY A O 1
ATOM 1498 N N . SER A 1 190 ? 13.839 -3.312 5.797 1.00 80.44 190 SER A N 1
ATOM 1499 C CA . SER A 1 190 ? 15.254 -3.684 5.691 1.00 80.44 190 SER A CA 1
ATOM 1500 C C . SER A 1 190 ? 16.052 -3.246 6.911 1.00 80.44 190 SER A C 1
ATOM 1502 O O . SER A 1 190 ? 15.721 -2.277 7.594 1.00 80.44 190 SER A O 1
ATOM 1504 N N . GLU A 1 191 ? 17.113 -3.986 7.215 1.00 79.00 191 GLU A N 1
ATOM 1505 C CA . GLU A 1 191 ? 17.965 -3.665 8.357 1.00 79.00 191 GLU A CA 1
ATOM 1506 C C . GLU A 1 191 ? 18.639 -2.299 8.174 1.00 79.00 191 GLU A C 1
ATOM 1508 O O . GLU A 1 191 ? 18.757 -1.524 9.121 1.00 79.00 191 GLU A O 1
ATOM 1513 N N . GLU A 1 192 ? 19.027 -1.979 6.946 1.00 78.12 192 GLU A N 1
ATOM 1514 C CA . GLU A 1 192 ? 19.688 -0.736 6.584 1.00 78.12 192 GLU A CA 1
ATOM 1515 C C . GLU A 1 192 ? 18.738 0.463 6.668 1.00 78.12 192 GLU A C 1
ATOM 1517 O O . GLU A 1 192 ? 19.100 1.481 7.262 1.00 78.12 192 GLU A O 1
ATOM 1522 N N . ALA A 1 193 ? 17.504 0.334 6.162 1.00 78.69 193 ALA A N 1
ATOM 1523 C CA . ALA A 1 193 ? 16.495 1.385 6.296 1.00 78.69 193 ALA A CA 1
ATOM 1524 C C . ALA A 1 193 ? 16.082 1.600 7.759 1.00 78.69 193 ALA A C 1
ATOM 1526 O O . ALA A 1 193 ? 15.959 2.749 8.187 1.00 78.69 193 ALA A O 1
ATOM 1527 N N . ARG A 1 194 ? 15.924 0.523 8.547 1.00 77.12 194 ARG A N 1
ATOM 1528 C CA . ARG A 1 194 ? 15.598 0.628 9.980 1.00 77.12 194 ARG A CA 1
ATOM 1529 C C . ARG A 1 194 ? 16.690 1.358 10.759 1.00 77.12 194 ARG A C 1
ATOM 1531 O O . ARG A 1 194 ? 16.366 2.302 11.471 1.00 77.12 194 ARG A O 1
ATOM 1538 N N . ARG A 1 195 ? 17.968 1.018 10.549 1.00 75.81 195 ARG A N 1
ATOM 1539 C CA . ARG A 1 195 ? 19.099 1.736 11.173 1.00 75.81 195 ARG A CA 1
ATOM 1540 C C . ARG A 1 195 ? 19.112 3.220 10.815 1.00 75.81 195 ARG A C 1
ATOM 1542 O O . ARG A 1 195 ? 19.158 4.063 11.704 1.00 75.81 195 ARG A O 1
ATOM 1549 N N . ALA A 1 196 ? 18.976 3.541 9.527 1.00 73.38 196 ALA A N 1
ATOM 1550 C CA . ALA A 1 196 ? 18.943 4.928 9.063 1.00 73.38 196 ALA A CA 1
ATOM 1551 C C . ALA A 1 196 ? 17.743 5.726 9.616 1.00 73.38 196 ALA A C 1
ATOM 1553 O O . ALA A 1 196 ? 17.792 6.959 9.690 1.00 73.38 196 ALA A O 1
ATOM 1554 N N . ASN A 1 197 ? 16.648 5.048 9.980 1.00 72.19 197 ASN A N 1
ATOM 1555 C CA . ASN A 1 197 ? 15.502 5.671 10.633 1.00 72.19 197 ASN A CA 1
ATOM 1556 C C . ASN A 1 197 ? 15.705 5.836 12.147 1.00 72.19 197 ASN A C 1
ATOM 1558 O O . ASN A 1 197 ? 15.354 6.880 12.699 1.00 72.19 197 ASN A O 1
ATOM 1562 N N . ASP A 1 198 ? 16.288 4.841 12.816 1.00 70.56 198 ASP A N 1
ATOM 1563 C CA . ASP A 1 198 ? 16.572 4.876 14.253 1.00 70.56 198 ASP A CA 1
ATOM 1564 C C . ASP A 1 198 ? 17.554 6.001 14.603 1.00 70.56 198 ASP A C 1
ATOM 1566 O O . ASP A 1 198 ? 17.260 6.808 15.490 1.00 70.56 198 ASP A O 1
ATOM 1570 N N . ASP A 1 199 ? 18.641 6.138 13.840 1.00 68.44 199 ASP A N 1
ATOM 1571 C CA . ASP A 1 199 ? 19.632 7.203 14.029 1.00 68.44 199 ASP A CA 1
ATOM 1572 C C . ASP A 1 199 ? 19.001 8.600 13.846 1.00 68.44 199 ASP A C 1
ATOM 1574 O O . ASP A 1 199 ? 19.229 9.518 14.641 1.00 68.44 199 ASP A O 1
ATOM 1578 N N . ASN A 1 200 ? 18.111 8.750 12.855 1.00 67.12 200 ASN A N 1
ATOM 1579 C CA . ASN A 1 200 ? 17.356 9.984 12.609 1.00 67.12 200 ASN A CA 1
ATOM 1580 C C . ASN A 1 200 ? 16.376 10.313 13.744 1.00 67.12 200 ASN A C 1
ATOM 1582 O O . ASN A 1 200 ? 16.304 11.455 14.211 1.00 67.12 200 ASN A O 1
ATOM 1586 N N . ASN A 1 201 ? 15.643 9.315 14.238 1.00 64.88 201 ASN A N 1
ATOM 1587 C CA . ASN A 1 201 ? 14.720 9.484 15.357 1.00 64.88 201 ASN A CA 1
ATOM 1588 C C . ASN A 1 201 ? 15.456 9.806 16.664 1.00 64.88 201 ASN A C 1
ATOM 1590 O O . ASN A 1 201 ? 14.995 10.652 17.436 1.00 64.88 201 ASN A O 1
ATOM 1594 N N . GLN A 1 202 ? 16.602 9.170 16.916 1.00 65.88 202 GLN A N 1
ATOM 1595 C CA . GLN A 1 202 ? 17.438 9.446 18.081 1.00 65.88 202 GLN A CA 1
ATOM 1596 C C . GLN A 1 202 ? 17.992 10.875 18.038 1.00 65.88 202 GLN A C 1
ATOM 1598 O O . GLN A 1 202 ? 17.931 11.581 19.048 1.00 65.88 202 GLN A O 1
ATOM 1603 N N . GLN A 1 203 ? 18.444 11.343 16.871 1.00 62.38 203 GLN A N 1
ATOM 1604 C CA . GLN A 1 203 ? 18.939 12.708 16.718 1.00 62.38 203 GLN A CA 1
ATOM 1605 C C . GLN A 1 203 ? 17.837 13.754 16.945 1.00 62.38 203 GLN A C 1
ATOM 1607 O O . GLN A 1 203 ? 18.059 14.689 17.715 1.00 62.38 203 GLN A O 1
ATOM 1612 N N . ARG A 1 204 ? 16.630 13.553 16.387 1.00 61.75 204 ARG A N 1
ATOM 1613 C CA . ARG A 1 204 ? 15.458 14.426 16.629 1.00 61.75 204 ARG A CA 1
ATOM 1614 C C . ARG A 1 204 ? 15.056 14.499 18.105 1.00 61.75 204 ARG A C 1
ATOM 1616 O O . ARG A 1 204 ? 14.612 15.545 18.567 1.00 61.75 204 ARG A O 1
ATOM 1623 N N . ARG A 1 205 ? 15.191 13.394 18.851 1.00 61.75 205 ARG A N 1
ATOM 1624 C CA . ARG A 1 205 ? 14.884 13.345 20.295 1.00 61.75 205 ARG A CA 1
ATOM 1625 C C . ARG A 1 205 ? 15.912 14.091 21.138 1.00 61.75 205 ARG A C 1
ATOM 1627 O O . ARG A 1 205 ? 15.544 14.696 22.139 1.00 61.75 205 ARG A O 1
ATOM 1634 N N . LEU A 1 206 ? 17.187 14.005 20.764 1.00 56.56 206 LEU A N 1
ATOM 1635 C CA . LEU A 1 206 ? 18.286 14.595 21.529 1.00 56.56 206 LEU A CA 1
ATOM 1636 C C . LEU A 1 206 ? 18.496 16.077 21.206 1.00 56.56 206 LEU A C 1
ATOM 1638 O O . LEU A 1 206 ? 18.954 16.824 22.070 1.00 56.56 206 LEU A O 1
ATOM 1642 N N . LYS A 1 207 ? 18.184 16.513 19.981 1.00 52.44 207 LYS A N 1
ATOM 1643 C CA . LYS A 1 207 ? 18.360 17.896 19.537 1.00 52.44 207 LYS A CA 1
ATOM 1644 C C . LYS A 1 207 ? 17.243 18.275 18.565 1.00 52.44 207 LYS A C 1
ATOM 1646 O O . LYS A 1 207 ? 17.055 17.622 17.545 1.00 52.44 207 LYS A O 1
ATOM 1651 N N . TRP A 1 208 ? 16.575 19.399 18.822 1.00 51.88 208 TRP A N 1
ATOM 1652 C CA . TRP A 1 208 ? 15.747 20.109 17.835 1.00 51.88 208 TRP A CA 1
ATOM 1653 C C . TRP A 1 208 ? 16.634 20.770 16.762 1.00 51.88 208 TRP A C 1
ATOM 1655 O O . TRP A 1 208 ? 16.575 21.974 16.533 1.00 51.88 208 TRP A O 1
ATOM 1665 N N . GLN A 1 209 ? 17.542 20.001 16.165 1.00 49.41 209 GLN A N 1
ATOM 1666 C CA . GLN A 1 209 ? 18.479 20.443 15.141 1.00 49.41 209 GLN A CA 1
ATOM 1667 C C . GLN A 1 209 ? 18.358 19.527 13.920 1.00 49.41 209 GLN A C 1
ATOM 1669 O O . GLN A 1 209 ? 18.007 18.352 14.073 1.00 49.41 209 GLN A O 1
ATOM 1674 N N . PRO A 1 210 ? 18.630 20.045 12.711 1.00 52.25 210 PRO A N 1
ATOM 1675 C CA . PRO A 1 210 ? 18.668 19.227 11.505 1.00 52.25 210 PRO A CA 1
ATOM 1676 C C . PRO A 1 210 ? 19.656 18.050 11.649 1.00 52.25 210 PRO A C 1
ATOM 16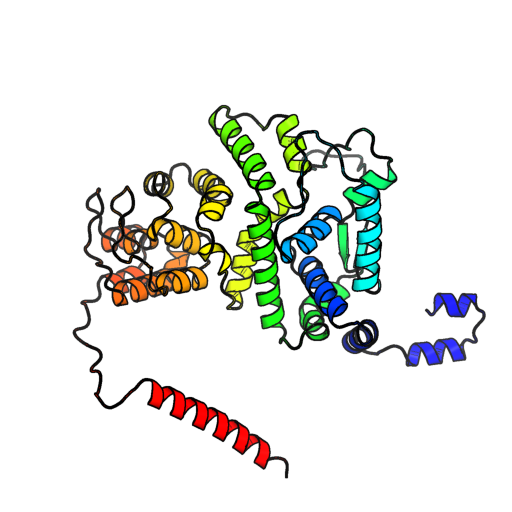78 O O . PRO A 1 210 ? 20.604 18.133 12.441 1.00 52.25 210 PRO A O 1
ATOM 1681 N N . PRO A 1 211 ? 19.428 16.942 10.914 1.00 56.94 211 PRO A N 1
ATOM 1682 C CA . PRO A 1 211 ? 20.311 15.778 10.934 1.00 56.94 211 PRO A CA 1
ATOM 1683 C C . PRO A 1 211 ? 21.754 16.173 10.591 1.00 56.94 211 PRO A C 1
ATOM 1685 O O . PRO A 1 211 ? 21.981 17.140 9.861 1.00 56.94 211 PRO A O 1
ATOM 1688 N N . SER A 1 212 ? 22.738 15.446 11.132 1.00 62.22 212 SER A N 1
ATOM 1689 C CA . SER A 1 212 ? 24.147 15.715 10.819 1.00 62.22 212 SER A CA 1
ATOM 1690 C C . SER A 1 212 ? 24.404 15.456 9.331 1.00 62.22 212 SER A C 1
ATOM 1692 O O . SER A 1 212 ? 23.700 14.663 8.700 1.00 62.22 212 SER A O 1
ATOM 1694 N N . SER A 1 213 ? 25.423 16.108 8.765 1.00 60.31 213 SER A N 1
ATOM 1695 C CA . SER A 1 213 ? 25.857 15.881 7.379 1.00 60.31 213 SER A CA 1
ATOM 1696 C C . SER A 1 213 ? 26.079 14.394 7.081 1.00 60.31 213 SER A C 1
ATOM 1698 O O . SER A 1 213 ? 25.666 13.912 6.031 1.00 60.31 213 SER A O 1
ATOM 1700 N N . ASP A 1 214 ? 26.636 13.649 8.037 1.00 62.31 214 ASP A N 1
ATOM 1701 C CA . ASP A 1 214 ? 26.920 12.218 7.891 1.00 62.31 214 ASP A CA 1
ATOM 1702 C C . ASP A 1 214 ? 25.642 11.371 7.836 1.00 62.31 214 ASP A C 1
ATOM 1704 O O . ASP A 1 214 ? 25.521 10.485 6.991 1.00 62.31 214 ASP A O 1
ATOM 1708 N N . LEU A 1 215 ? 24.649 11.676 8.678 1.00 63.16 215 LEU A N 1
ATOM 1709 C CA . LEU A 1 215 ? 23.362 10.978 8.670 1.00 63.16 215 LEU A CA 1
ATOM 1710 C C . LEU A 1 215 ? 22.567 11.284 7.392 1.00 63.16 215 LEU A C 1
ATOM 1712 O O . LEU A 1 215 ? 21.917 10.407 6.820 1.00 63.16 215 LEU A O 1
ATOM 1716 N N . TYR A 1 216 ? 22.638 12.528 6.917 1.00 60.50 216 TYR A N 1
ATOM 1717 C CA . TYR A 1 216 ? 22.055 12.912 5.638 1.00 60.50 216 TYR A CA 1
ATOM 1718 C C . TYR A 1 216 ? 22.675 12.105 4.488 1.00 60.50 216 TYR A C 1
ATOM 1720 O O . TYR A 1 216 ? 21.944 11.501 3.704 1.00 60.50 216 TYR A O 1
ATOM 1728 N N . LEU A 1 217 ? 24.007 11.999 4.434 1.00 61.56 217 LEU A N 1
ATOM 1729 C CA . LEU A 1 217 ? 24.714 11.207 3.422 1.00 61.56 217 LEU A CA 1
ATOM 1730 C C . LEU A 1 217 ? 24.391 9.705 3.503 1.00 61.56 217 LEU A C 1
ATOM 1732 O O . LEU A 1 217 ? 24.210 9.070 2.465 1.00 61.56 217 LEU A O 1
ATOM 1736 N N . GLN A 1 218 ? 24.240 9.142 4.706 1.00 67.62 218 GLN A N 1
ATOM 1737 C CA . GLN A 1 218 ? 23.805 7.750 4.888 1.00 67.62 218 GLN A CA 1
ATOM 1738 C C . GLN A 1 218 ? 22.398 7.502 4.332 1.00 67.62 218 GLN A C 1
ATOM 1740 O O . GLN A 1 218 ? 22.166 6.500 3.657 1.00 67.62 218 GLN A O 1
ATOM 1745 N N . ARG A 1 219 ? 21.459 8.428 4.558 1.00 71.12 219 ARG A N 1
ATOM 1746 C CA . ARG A 1 219 ? 20.102 8.333 3.997 1.00 71.12 219 ARG A CA 1
ATOM 1747 C C . ARG A 1 219 ? 20.094 8.500 2.478 1.00 71.12 219 ARG A C 1
ATOM 1749 O O . ARG A 1 219 ? 19.327 7.820 1.806 1.00 71.12 219 ARG A O 1
ATOM 1756 N N . LEU A 1 220 ? 20.965 9.348 1.927 1.00 64.25 220 LEU A N 1
ATOM 1757 C CA . LEU A 1 220 ? 21.140 9.490 0.476 1.00 64.25 220 LEU A CA 1
ATOM 1758 C C . LEU A 1 220 ? 21.772 8.254 -0.184 1.00 64.25 220 LEU A C 1
ATOM 1760 O O . LEU A 1 220 ? 21.573 8.039 -1.380 1.00 64.25 220 LEU A O 1
ATOM 1764 N N . ALA A 1 221 ? 22.502 7.435 0.578 1.00 69.94 221 ALA A N 1
ATOM 1765 C CA . ALA A 1 221 ? 23.058 6.170 0.101 1.00 69.94 221 ALA A CA 1
ATOM 1766 C C . ALA A 1 221 ? 22.003 5.058 -0.052 1.00 69.94 221 ALA A C 1
ATOM 1768 O O . ALA A 1 221 ? 22.310 4.018 -0.630 1.00 69.94 221 ALA A O 1
ATOM 1769 N N . LEU A 1 222 ? 20.777 5.272 0.442 1.00 78.06 222 LEU A N 1
ATOM 1770 C CA . LEU A 1 222 ? 19.642 4.354 0.359 1.00 78.06 222 LEU A CA 1
ATOM 1771 C C . LEU A 1 222 ? 18.645 4.858 -0.700 1.00 78.06 222 LEU A C 1
ATOM 1773 O O . LEU A 1 222 ? 17.761 5.652 -0.364 1.00 78.06 222 LEU A O 1
ATOM 1777 N N . PRO A 1 223 ? 18.739 4.407 -1.968 1.00 82.25 223 PRO A N 1
ATOM 1778 C CA . PRO A 1 223 ? 18.096 5.088 -3.090 1.00 82.25 223 PRO A CA 1
ATOM 1779 C C . PRO A 1 223 ? 16.585 5.243 -2.937 1.00 82.25 223 PRO A C 1
ATOM 1781 O O . PRO A 1 223 ? 16.056 6.329 -3.147 1.00 82.25 223 PRO A O 1
ATOM 1784 N N . LEU A 1 224 ? 15.892 4.178 -2.522 1.00 85.75 224 LEU A N 1
ATOM 1785 C CA . LEU A 1 224 ? 14.430 4.140 -2.473 1.00 85.75 224 LEU A CA 1
ATOM 1786 C C . LEU A 1 224 ? 13.841 4.715 -1.174 1.00 85.75 224 LEU A C 1
ATOM 1788 O O . LEU A 1 224 ? 12.627 4.878 -1.085 1.00 85.75 224 LEU A O 1
ATOM 1792 N N . LEU A 1 225 ? 14.661 5.051 -0.169 1.00 82.88 225 LEU A N 1
ATOM 1793 C CA . LEU A 1 225 ? 14.188 5.349 1.191 1.00 82.88 225 LEU A CA 1
ATOM 1794 C C . LEU A 1 225 ? 13.162 6.483 1.231 1.00 82.88 225 LEU A C 1
ATOM 1796 O O . LEU A 1 225 ? 12.046 6.288 1.704 1.00 82.88 225 LEU A O 1
ATOM 1800 N N . VAL A 1 226 ? 13.512 7.639 0.668 1.00 80.75 226 VAL A N 1
ATOM 1801 C CA . VAL A 1 226 ? 12.654 8.836 0.687 1.00 80.75 226 VAL A CA 1
ATOM 1802 C C . VAL A 1 226 ? 11.345 8.602 -0.072 1.00 80.75 226 VAL A C 1
ATOM 1804 O O . VAL A 1 226 ? 10.274 9.049 0.348 1.00 80.75 226 VAL A O 1
ATOM 1807 N N . TYR A 1 227 ? 11.415 7.891 -1.200 1.00 86.38 227 TYR A N 1
ATOM 1808 C CA . TYR A 1 227 ? 10.221 7.548 -1.963 1.00 86.38 227 TYR A CA 1
ATOM 1809 C C . TYR A 1 227 ? 9.325 6.587 -1.171 1.00 86.38 227 TYR A C 1
ATOM 1811 O O . TYR A 1 227 ? 8.126 6.834 -1.052 1.00 86.38 227 TYR A O 1
ATOM 1819 N N . ALA A 1 228 ? 9.902 5.527 -0.597 1.00 89.00 228 ALA A N 1
ATOM 1820 C CA . ALA A 1 228 ? 9.166 4.523 0.160 1.00 89.00 228 ALA A CA 1
ATOM 1821 C C . ALA A 1 228 ? 8.468 5.122 1.389 1.00 89.00 228 ALA A C 1
ATOM 1823 O O . ALA A 1 228 ? 7.282 4.856 1.582 1.00 89.00 228 ALA A O 1
ATOM 1824 N N . GLU A 1 229 ? 9.149 5.972 2.166 1.00 82.19 229 GLU A N 1
ATOM 1825 C CA . GLU A 1 229 ? 8.568 6.663 3.332 1.00 82.19 229 GLU A CA 1
ATOM 1826 C C . GLU A 1 229 ? 7.339 7.496 2.938 1.00 82.19 229 GLU A C 1
ATOM 1828 O O . GLU A 1 229 ? 6.267 7.364 3.526 1.00 82.19 229 GLU A O 1
ATOM 1833 N N . SER A 1 230 ? 7.462 8.298 1.877 1.00 81.75 230 SER A N 1
ATOM 1834 C CA . SER A 1 230 ? 6.409 9.231 1.451 1.00 81.75 230 SER A CA 1
ATOM 1835 C C . SER A 1 230 ? 5.279 8.597 0.625 1.00 81.75 230 SER A C 1
ATOM 1837 O O . SER A 1 230 ? 4.200 9.188 0.494 1.00 81.75 230 SER A O 1
ATOM 1839 N N . SER A 1 231 ? 5.499 7.409 0.049 1.00 89.31 231 SER A N 1
ATOM 1840 C CA . SER A 1 231 ? 4.598 6.833 -0.965 1.00 89.31 231 SER A CA 1
ATOM 1841 C C . SER A 1 231 ? 3.969 5.496 -0.580 1.00 89.31 231 SER A C 1
ATOM 1843 O O . SER A 1 231 ? 2.911 5.181 -1.122 1.00 89.31 231 SER A O 1
ATOM 1845 N N . CYS A 1 232 ? 4.537 4.737 0.369 1.00 91.69 232 CYS A N 1
ATOM 1846 C CA . CYS A 1 232 ? 4.036 3.407 0.750 1.00 91.69 232 CYS A CA 1
ATOM 1847 C C . CYS A 1 232 ? 2.540 3.421 1.113 1.00 91.69 232 CYS A C 1
ATOM 1849 O O . CYS A 1 232 ? 1.729 2.747 0.480 1.00 91.69 232 CYS A O 1
ATOM 1851 N N . LEU A 1 233 ? 2.152 4.268 2.072 1.00 89.62 233 LEU A N 1
ATOM 1852 C CA . LEU A 1 233 ? 0.761 4.365 2.529 1.00 89.62 233 LEU A CA 1
ATOM 1853 C C . LEU A 1 233 ? -0.183 4.903 1.454 1.00 89.62 233 LEU A C 1
ATOM 1855 O O . LEU A 1 233 ? -1.356 4.545 1.433 1.00 89.62 233 LEU A O 1
ATOM 1859 N N . GLU A 1 234 ? 0.311 5.751 0.555 1.00 91.31 234 GLU A N 1
ATOM 1860 C CA . GLU A 1 234 ? -0.515 6.257 -0.537 1.00 91.31 234 GLU A CA 1
ATOM 1861 C C . GLU A 1 234 ? -0.817 5.158 -1.556 1.00 91.31 234 GLU A C 1
ATOM 1863 O O . GLU A 1 234 ? -1.968 5.001 -1.951 1.00 91.31 234 GLU A O 1
ATOM 1868 N N . HIS A 1 235 ? 0.169 4.333 -1.912 1.00 95.19 235 HIS A N 1
ATOM 1869 C CA . HIS A 1 235 ? -0.070 3.160 -2.750 1.00 95.19 235 HIS A CA 1
ATOM 1870 C C . HIS A 1 235 ? -1.070 2.196 -2.099 1.00 95.19 235 HIS A C 1
ATOM 1872 O O . HIS A 1 235 ? -2.015 1.771 -2.759 1.00 95.19 235 HIS A O 1
ATOM 1878 N N . ALA A 1 236 ? -0.953 1.939 -0.793 1.00 94.94 236 ALA A N 1
ATOM 1879 C CA . ALA A 1 236 ? -1.935 1.137 -0.064 1.00 94.94 236 ALA A CA 1
ATOM 1880 C C . ALA A 1 236 ? -3.364 1.708 -0.160 1.00 94.94 236 ALA A C 1
ATOM 1882 O O . ALA A 1 236 ? -4.314 0.966 -0.405 1.00 94.94 236 ALA A O 1
ATOM 1883 N N . ARG A 1 237 ? -3.523 3.034 -0.028 1.00 94.62 237 ARG A N 1
ATOM 1884 C CA . ARG A 1 237 ? -4.828 3.707 -0.160 1.00 94.62 237 ARG A CA 1
ATOM 1885 C C . ARG A 1 237 ? -5.407 3.587 -1.560 1.00 94.62 237 ARG A C 1
ATOM 1887 O O . ARG A 1 237 ? -6.608 3.368 -1.697 1.00 94.62 237 ARG A O 1
ATOM 1894 N N . GLN A 1 238 ? -4.585 3.764 -2.591 1.00 94.62 238 GLN A N 1
ATOM 1895 C CA . GLN A 1 238 ? -5.042 3.653 -3.977 1.00 94.62 238 GLN A CA 1
ATOM 1896 C C . GLN A 1 238 ? -5.437 2.210 -4.316 1.00 94.62 238 GLN A C 1
ATOM 1898 O O . GLN A 1 238 ? -6.467 1.999 -4.949 1.00 94.62 238 GLN A O 1
ATOM 1903 N N . ALA A 1 239 ? -4.692 1.223 -3.810 1.00 94.56 239 ALA A N 1
ATOM 1904 C CA . ALA A 1 239 ? -5.056 -0.188 -3.919 1.00 94.56 239 ALA A CA 1
ATOM 1905 C C . ALA A 1 239 ? -6.418 -0.478 -3.259 1.00 94.56 239 ALA A C 1
ATOM 1907 O O . ALA A 1 239 ? -7.293 -1.079 -3.885 1.00 94.56 239 ALA A O 1
ATOM 1908 N N . GLU A 1 240 ? -6.647 0.014 -2.036 1.00 94.75 240 GLU A N 1
ATOM 1909 C CA . GLU A 1 240 ? -7.912 -0.211 -1.324 1.00 94.75 240 GLU A CA 1
ATOM 1910 C C . GLU A 1 240 ? -9.121 0.458 -1.979 1.00 94.75 240 GLU A C 1
ATOM 1912 O O . GLU A 1 240 ? -10.216 -0.106 -1.949 1.00 94.75 240 GLU A O 1
ATOM 1917 N N . LYS A 1 241 ? -8.951 1.631 -2.605 1.00 93.12 241 LYS A N 1
ATOM 1918 C CA . LYS A 1 241 ? -10.030 2.267 -3.385 1.00 93.12 241 LYS A CA 1
ATOM 1919 C C . LYS A 1 241 ? -10.536 1.366 -4.513 1.00 93.12 241 LYS A C 1
ATOM 1921 O O . LYS A 1 241 ? -11.707 1.461 -4.865 1.00 93.12 241 LYS A O 1
ATOM 1926 N N . LEU A 1 242 ? -9.671 0.496 -5.032 1.00 91.88 242 LEU A N 1
ATOM 1927 C CA . LEU A 1 242 ? -9.969 -0.478 -6.081 1.00 91.88 242 LEU A CA 1
ATOM 1928 C C . LEU A 1 242 ? -10.235 -1.889 -5.521 1.00 91.88 242 LEU A C 1
ATOM 1930 O O . LEU A 1 242 ? -10.279 -2.853 -6.277 1.00 91.88 242 LEU A O 1
ATOM 1934 N N . GLY A 1 243 ? -10.416 -2.033 -4.202 1.00 91.94 243 GLY A N 1
ATOM 1935 C CA . GLY A 1 243 ? -10.780 -3.302 -3.563 1.00 91.94 243 GLY A CA 1
ATOM 1936 C C . GLY A 1 243 ? -9.610 -4.220 -3.190 1.00 91.94 243 GLY A C 1
ATOM 1937 O O . GLY A 1 243 ? -9.840 -5.343 -2.744 1.00 91.94 243 GLY A O 1
ATOM 1938 N N . PHE A 1 244 ? -8.358 -3.772 -3.328 1.00 92.75 244 PHE A N 1
ATOM 1939 C CA . PHE A 1 244 ? -7.179 -4.580 -3.006 1.00 92.75 244 PHE A CA 1
ATOM 1940 C C . PHE A 1 244 ? -6.704 -4.344 -1.572 1.00 92.75 244 PHE A C 1
ATOM 1942 O O . PHE A 1 244 ? -6.339 -3.235 -1.191 1.00 92.75 244 PHE A O 1
ATOM 1949 N N . VAL A 1 245 ? -6.664 -5.416 -0.782 1.00 92.44 245 VAL A N 1
ATOM 1950 C CA . VAL A 1 245 ? -6.274 -5.375 0.635 1.00 92.44 245 VAL A CA 1
ATOM 1951 C C . VAL A 1 245 ? -4.752 -5.286 0.788 1.00 92.44 245 VAL A C 1
ATOM 1953 O O . VAL A 1 245 ? -4.013 -6.094 0.222 1.00 92.44 245 VAL A O 1
ATOM 1956 N N . ALA A 1 246 ? -4.271 -4.371 1.632 1.00 91.38 246 ALA A N 1
ATOM 1957 C CA . ALA A 1 246 ? -2.851 -4.184 1.927 1.00 91.38 246 ALA A CA 1
ATOM 1958 C C . ALA A 1 246 ? -2.367 -5.158 3.023 1.00 91.38 246 ALA A C 1
ATOM 1960 O O . ALA A 1 246 ? -1.979 -4.773 4.128 1.00 91.38 246 ALA A O 1
ATOM 1961 N N . THR A 1 247 ? -2.382 -6.461 2.726 1.00 88.44 247 THR A N 1
ATOM 1962 C CA . THR A 1 247 ? -2.132 -7.529 3.716 1.00 88.44 247 THR A CA 1
ATOM 1963 C C . THR A 1 247 ? -0.744 -7.504 4.355 1.00 88.44 247 THR A C 1
ATOM 1965 O O . THR A 1 247 ? -0.564 -8.078 5.426 1.00 88.44 247 THR A O 1
ATOM 1968 N N . HIS A 1 248 ? 0.237 -6.855 3.728 1.00 86.56 248 HIS A N 1
ATOM 1969 C CA . HIS A 1 248 ? 1.612 -6.764 4.224 1.00 86.56 248 HIS A CA 1
ATOM 1970 C C . HIS A 1 248 ? 1.719 -6.017 5.560 1.00 86.56 248 HIS A C 1
ATOM 1972 O O . HIS A 1 248 ? 2.482 -6.439 6.427 1.00 86.56 248 HIS A O 1
ATOM 1978 N N . PHE A 1 249 ? 0.859 -5.021 5.808 1.00 85.06 249 PHE A N 1
ATOM 1979 C CA . PHE A 1 249 ? 0.770 -4.366 7.122 1.00 85.06 249 PHE A CA 1
ATOM 1980 C C . PHE A 1 249 ? 0.311 -5.312 8.243 1.00 85.06 249 PHE A C 1
ATOM 1982 O O . PHE A 1 249 ? 0.500 -5.014 9.418 1.00 85.06 249 PHE A O 1
ATOM 1989 N N . LEU A 1 250 ? -0.290 -6.456 7.896 1.00 84.19 250 LEU A N 1
ATOM 1990 C CA . LEU A 1 250 ? -0.767 -7.454 8.855 1.00 84.19 250 LEU A CA 1
ATOM 1991 C C . LEU A 1 250 ? 0.240 -8.583 9.110 1.00 84.19 250 LEU A C 1
ATOM 1993 O O . LEU A 1 250 ? -0.053 -9.457 9.931 1.00 84.19 250 LEU A O 1
ATOM 1997 N N . GLN A 1 251 ? 1.349 -8.624 8.365 1.00 78.88 251 GLN A N 1
ATOM 1998 C CA . GLN A 1 251 ? 2.354 -9.691 8.432 1.00 78.88 251 GLN A CA 1
ATOM 1999 C C . GLN A 1 251 ? 3.481 -9.358 9.412 1.00 78.88 251 GLN A C 1
ATOM 2001 O O . GLN A 1 251 ? 3.881 -10.230 10.179 1.00 78.88 251 GLN A O 1
ATOM 2006 N N . ASP A 1 252 ? 3.951 -8.107 9.425 1.00 70.00 252 ASP A N 1
ATOM 2007 C CA . ASP A 1 252 ? 5.006 -7.650 10.336 1.00 70.00 252 ASP A CA 1
ATOM 2008 C C . ASP A 1 252 ? 4.595 -6.367 11.085 1.00 70.00 252 ASP A C 1
ATOM 2010 O O . ASP A 1 252 ? 4.880 -5.249 10.642 1.00 70.00 252 ASP A O 1
ATOM 2014 N N . PRO A 1 253 ? 3.939 -6.509 12.252 1.00 64.31 253 PRO A N 1
ATOM 2015 C CA . PRO A 1 253 ? 3.585 -5.372 13.096 1.00 64.31 253 PRO A CA 1
ATOM 2016 C C . PRO A 1 253 ? 4.798 -4.555 13.570 1.00 64.31 253 PRO A C 1
ATOM 2018 O O . PRO A 1 253 ? 4.651 -3.366 13.838 1.00 64.31 253 PRO A O 1
ATOM 2021 N N . LYS A 1 254 ? 6.002 -5.146 13.649 1.00 63.22 254 LYS A N 1
ATOM 2022 C CA . LYS A 1 254 ? 7.205 -4.439 14.119 1.00 63.22 254 LYS A CA 1
ATOM 2023 C C . LYS A 1 254 ? 7.770 -3.503 13.059 1.00 63.22 254 LYS A C 1
ATOM 2025 O O . LYS A 1 254 ? 8.151 -2.389 13.399 1.00 63.22 254 LYS A O 1
ATOM 2030 N N . ALA A 1 255 ? 7.786 -3.916 11.790 1.00 63.59 255 ALA A N 1
ATOM 2031 C CA . ALA A 1 255 ? 8.186 -3.037 10.687 1.00 63.59 255 ALA A CA 1
ATOM 2032 C C . ALA A 1 255 ? 7.284 -1.792 10.610 1.00 63.59 255 ALA A C 1
ATOM 2034 O O . ALA A 1 255 ? 7.751 -0.672 10.399 1.00 63.59 255 ALA A O 1
ATOM 2035 N N . TYR A 1 256 ? 5.990 -1.976 10.879 1.00 63.56 256 TYR A N 1
ATOM 2036 C CA . TYR A 1 256 ? 5.045 -0.879 11.053 1.00 63.56 256 TYR A CA 1
ATOM 2037 C C . TYR A 1 256 ? 5.442 0.071 12.209 1.00 63.56 256 TYR A C 1
ATOM 2039 O O . TYR A 1 256 ? 5.504 1.290 12.011 1.00 63.56 256 TYR A O 1
ATOM 2047 N N . GLU A 1 257 ? 5.751 -0.482 13.389 1.00 61.66 257 GLU A N 1
ATOM 2048 C CA . GLU A 1 257 ? 6.153 0.270 14.589 1.00 61.66 257 GLU A CA 1
ATOM 2049 C C . GLU A 1 257 ? 7.416 1.108 14.399 1.00 61.66 257 GLU A C 1
ATOM 2051 O O . GLU A 1 257 ? 7.492 2.240 14.883 1.00 61.66 257 GLU A O 1
ATOM 2056 N N . THR A 1 258 ? 8.401 0.580 13.680 1.00 61.91 258 THR A N 1
ATOM 2057 C CA . THR A 1 258 ? 9.677 1.268 13.477 1.00 61.91 258 THR A CA 1
ATOM 2058 C C . THR A 1 258 ? 9.601 2.344 12.402 1.00 61.91 258 THR A C 1
ATOM 2060 O O . THR A 1 258 ? 10.242 3.382 12.542 1.00 61.91 258 THR A O 1
ATOM 2063 N N . CYS A 1 259 ? 8.837 2.119 11.329 1.00 62.69 259 CYS A N 1
ATOM 2064 C CA . CYS A 1 259 ? 8.933 2.944 10.121 1.00 62.69 259 CYS A CA 1
ATOM 2065 C C . CYS A 1 259 ? 7.895 4.068 10.059 1.00 62.69 259 CYS A C 1
ATOM 2067 O O . CYS A 1 259 ? 8.239 5.178 9.676 1.00 62.69 259 CYS A O 1
ATOM 2069 N N . PHE A 1 260 ? 6.646 3.818 10.459 1.00 63.22 260 PHE A N 1
ATOM 2070 C CA . PHE A 1 260 ? 5.546 4.769 10.216 1.00 63.22 260 PHE A CA 1
ATOM 2071 C C . PHE A 1 260 ? 5.046 5.461 11.485 1.00 63.22 260 PHE A C 1
ATOM 2073 O O . PHE A 1 260 ? 4.488 6.559 11.444 1.00 63.22 260 PHE A O 1
ATOM 2080 N N . LEU A 1 261 ? 5.259 4.828 12.635 1.00 59.09 261 LEU A N 1
ATOM 2081 C CA . LEU A 1 261 ? 4.750 5.286 13.923 1.00 59.09 261 LEU A CA 1
ATOM 2082 C C . LEU A 1 261 ? 5.413 6.580 14.440 1.00 59.09 261 LEU A C 1
ATOM 2084 O O . LEU A 1 261 ? 4.682 7.445 14.923 1.00 59.09 261 LEU A O 1
ATOM 2088 N N . PRO A 1 262 ? 6.741 6.791 14.317 1.00 56.69 262 PRO A N 1
ATOM 2089 C CA . PRO A 1 262 ? 7.383 8.039 14.743 1.00 56.69 262 PRO A CA 1
ATOM 2090 C C . PRO A 1 262 ? 6.883 9.279 13.989 1.00 56.69 262 PRO A C 1
ATOM 2092 O O . PRO A 1 262 ? 6.695 10.333 14.595 1.00 56.69 262 PRO A O 1
ATOM 2095 N N . GLU A 1 263 ? 6.629 9.153 12.685 1.00 55.25 263 GLU A N 1
ATOM 2096 C CA . GLU A 1 263 ? 6.119 10.241 11.842 1.00 55.25 263 GLU A CA 1
ATOM 2097 C C . GLU A 1 263 ? 4.633 10.515 12.120 1.00 55.25 263 GLU A C 1
ATOM 2099 O O . GLU A 1 263 ? 4.235 11.668 12.307 1.00 55.25 263 GLU A O 1
ATOM 2104 N N . TRP A 1 264 ? 3.830 9.457 12.281 1.00 56.59 264 TRP A N 1
ATOM 2105 C CA . TRP A 1 264 ? 2.429 9.569 12.691 1.00 56.59 264 TRP A CA 1
ATOM 2106 C C . TRP A 1 264 ? 2.283 10.221 14.080 1.00 56.59 264 TRP A C 1
ATOM 2108 O O . TRP A 1 264 ? 1.520 11.175 14.239 1.00 56.59 264 TRP A O 1
ATOM 2118 N N . LEU A 1 265 ? 3.074 9.804 15.075 1.00 53.97 265 LEU A N 1
ATOM 2119 C CA . LEU A 1 265 ? 3.093 10.419 16.412 1.00 53.97 265 LEU A CA 1
ATOM 2120 C C . LEU A 1 265 ? 3.629 11.857 16.400 1.00 53.97 265 LEU A C 1
ATOM 2122 O O . LEU A 1 265 ? 3.154 12.695 17.162 1.00 53.97 265 LEU A O 1
ATOM 2126 N N . GLY A 1 266 ? 4.604 12.149 15.534 1.00 52.44 266 GLY A N 1
ATOM 2127 C CA . GLY A 1 266 ? 5.147 13.492 15.329 1.00 52.44 266 GLY A CA 1
ATOM 2128 C C . GLY A 1 266 ? 4.096 14.464 14.795 1.00 52.44 266 GLY A C 1
ATOM 2129 O O . GLY A 1 266 ? 3.929 15.547 15.346 1.00 52.44 266 GLY A O 1
ATOM 2130 N N . SER A 1 267 ? 3.327 14.044 13.785 1.00 51.66 267 SER A N 1
ATOM 2131 C CA . SER A 1 267 ? 2.221 14.835 13.217 1.00 51.66 267 SER A CA 1
ATOM 2132 C C . SER A 1 267 ? 1.027 15.005 14.165 1.00 51.66 267 SER A C 1
ATOM 2134 O O . SER A 1 267 ? 0.219 15.914 13.995 1.00 51.66 267 SER A O 1
ATOM 2136 N N . THR A 1 268 ? 0.926 14.145 15.181 1.00 49.28 268 THR A N 1
ATOM 2137 C CA . THR A 1 268 ? -0.141 14.154 16.192 1.00 49.28 268 THR A CA 1
ATOM 2138 C C . THR A 1 268 ? 0.336 14.691 17.549 1.00 49.28 268 THR A C 1
ATOM 2140 O O . THR A 1 268 ? -0.401 14.584 18.538 1.00 49.28 268 THR A O 1
ATOM 2143 N N . GLN A 1 269 ? 1.541 15.285 17.624 1.00 39.91 269 GLN A N 1
ATOM 2144 C CA . GLN A 1 269 ? 2.071 15.893 18.850 1.00 39.91 269 GLN A CA 1
ATOM 2145 C C . GLN A 1 269 ? 1.082 16.929 19.402 1.00 39.91 269 GLN A C 1
ATOM 2147 O O . GLN A 1 269 ? 0.762 17.917 18.750 1.00 39.91 269 GLN A O 1
ATOM 2152 N N . GLY A 1 270 ? 0.587 16.669 20.617 1.00 42.88 270 GLY A N 1
ATOM 2153 C CA . GLY A 1 270 ? -0.430 17.479 21.298 1.00 42.88 270 GLY A CA 1
ATOM 2154 C C . GLY A 1 270 ? -1.826 16.847 21.358 1.00 42.88 270 GLY A C 1
ATOM 2155 O O . GLY A 1 270 ? -2.686 17.361 22.065 1.00 42.88 270 GLY A O 1
ATOM 2156 N N . THR A 1 271 ? -2.062 15.721 20.677 1.00 51.78 271 THR A N 1
ATOM 2157 C CA . THR A 1 271 ? -3.362 15.025 20.696 1.00 51.78 271 THR A CA 1
ATOM 2158 C C . THR A 1 271 ? -3.399 13.869 21.704 1.00 51.78 271 THR A C 1
ATOM 2160 O O . THR A 1 271 ? -2.378 13.240 21.997 1.00 51.78 271 THR A O 1
ATOM 2163 N N . LEU A 1 272 ? -4.601 13.537 22.193 1.00 50.34 272 LEU A N 1
ATOM 2164 C CA . LEU A 1 272 ? -4.863 12.379 23.062 1.00 50.34 272 LEU A CA 1
ATOM 2165 C C . LEU A 1 272 ? -4.339 11.058 22.450 1.00 50.34 272 LEU A C 1
ATOM 2167 O O . LEU A 1 272 ? -3.890 10.170 23.172 1.00 50.34 272 LEU A O 1
ATOM 2171 N N . ALA A 1 273 ? -4.292 10.952 21.114 1.00 51.28 273 ALA A N 1
ATOM 2172 C CA . ALA A 1 273 ? -3.741 9.800 20.399 1.00 51.28 273 ALA A CA 1
ATOM 2173 C C . ALA A 1 273 ? -2.271 9.520 20.771 1.00 51.28 273 ALA A C 1
ATOM 2175 O O . ALA A 1 273 ? -1.912 8.380 21.067 1.00 51.28 273 ALA A O 1
ATOM 2176 N N . ALA A 1 274 ? -1.422 10.547 20.862 1.00 50.50 274 ALA A N 1
ATOM 2177 C CA . ALA A 1 274 ? -0.011 10.361 21.207 1.00 50.50 274 ALA A CA 1
ATOM 2178 C C . ALA A 1 274 ? 0.204 9.869 22.655 1.00 50.50 274 ALA A C 1
ATOM 2180 O O . ALA A 1 274 ? 1.214 9.225 22.951 1.00 50.50 274 ALA A O 1
ATOM 2181 N N . GLN A 1 275 ? -0.741 10.154 23.558 1.00 51.44 275 GLN A N 1
ATOM 2182 C CA . GLN A 1 275 ? -0.722 9.686 24.948 1.00 51.44 275 GLN A CA 1
ATOM 2183 C C . GLN A 1 275 ? -1.278 8.260 25.078 1.00 51.44 275 GLN A C 1
ATOM 2185 O O . GLN A 1 275 ? -0.671 7.436 25.760 1.00 51.44 275 GLN A O 1
ATOM 2190 N N . ILE A 1 276 ? -2.363 7.938 24.361 1.00 52.12 276 ILE A N 1
ATOM 2191 C CA . ILE A 1 276 ? -3.018 6.618 24.379 1.00 52.12 276 ILE A CA 1
ATOM 2192 C C . ILE A 1 276 ? -2.101 5.505 23.856 1.00 52.12 276 ILE A C 1
ATOM 2194 O O . ILE A 1 276 ? -2.144 4.378 24.355 1.00 52.12 276 ILE A O 1
ATOM 2198 N N . TYR A 1 277 ? -1.285 5.794 22.840 1.00 54.81 277 TYR A N 1
ATOM 2199 C CA . TYR A 1 277 ? -0.557 4.749 22.121 1.00 54.81 277 TYR A CA 1
ATOM 2200 C C . TYR A 1 277 ? 0.881 4.533 22.607 1.00 54.81 277 TYR A C 1
ATOM 220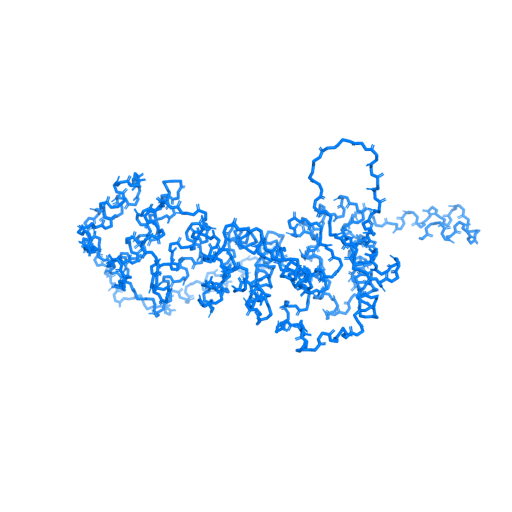2 O O . TYR A 1 277 ? 1.471 3.514 22.276 1.00 54.81 277 TYR A O 1
ATOM 2210 N N . LYS A 1 278 ? 1.410 5.401 23.479 1.00 50.84 278 LYS A N 1
ATOM 2211 C CA . LYS A 1 278 ? 2.845 5.569 23.773 1.00 50.84 278 LYS A CA 1
ATOM 2212 C C . LYS A 1 278 ? 3.633 4.325 24.235 1.00 50.84 278 LYS A C 1
ATOM 2214 O O . LYS A 1 278 ? 4.860 4.398 24.231 1.00 50.84 278 LYS A O 1
ATOM 2219 N N . SER A 1 279 ? 3.007 3.212 24.642 1.00 50.94 279 SER A N 1
ATOM 2220 C CA . SER A 1 279 ? 3.745 2.119 25.308 1.00 50.94 279 SER A CA 1
ATOM 2221 C C . SER A 1 279 ? 3.284 0.658 25.112 1.00 50.94 279 SER A C 1
ATOM 2223 O O . SER A 1 279 ? 3.788 -0.206 25.827 1.00 50.94 279 SER A O 1
ATOM 2225 N N . SER A 1 280 ? 2.417 0.303 24.154 1.00 52.66 280 SER A N 1
ATOM 2226 C CA . SER A 1 280 ? 2.299 -1.117 23.739 1.00 52.66 280 SER A CA 1
ATOM 2227 C C . SER A 1 280 ? 1.547 -1.272 22.416 1.00 52.66 280 SER A C 1
ATOM 2229 O O . SER A 1 280 ? 0.317 -1.218 22.372 1.00 52.66 280 SER A O 1
ATOM 2231 N N . TYR A 1 281 ? 2.299 -1.440 21.329 1.00 53.09 281 TYR A N 1
ATOM 2232 C CA . TYR A 1 281 ? 1.798 -1.422 19.949 1.00 53.09 281 TYR A CA 1
ATOM 2233 C C . TYR A 1 281 ? 1.549 -2.819 19.365 1.00 53.09 281 TYR A C 1
ATOM 2235 O O . TYR A 1 281 ? 0.884 -2.946 18.342 1.00 53.09 281 TYR A O 1
ATOM 2243 N N . SER A 1 282 ? 1.928 -3.872 20.096 1.00 55.44 282 SER A N 1
ATOM 2244 C CA . SER A 1 282 ? 1.610 -5.270 19.777 1.00 55.44 282 SER A CA 1
ATOM 2245 C C . SER A 1 282 ? 0.144 -5.643 20.066 1.00 55.44 282 SER A C 1
ATOM 2247 O O . SER A 1 282 ? -0.208 -6.823 20.072 1.00 55.44 282 SER A O 1
ATOM 2249 N N . GLN A 1 283 ? -0.706 -4.654 20.370 1.00 67.12 283 GLN A N 1
ATOM 2250 C CA . GLN A 1 283 ? -2.114 -4.845 20.706 1.00 67.12 283 GLN A CA 1
ATOM 2251 C C . GLN A 1 283 ? -3.016 -4.491 19.508 1.00 67.12 283 GLN A C 1
ATOM 2253 O O . GLN A 1 283 ? -2.735 -3.528 18.795 1.00 67.12 283 GLN A O 1
ATOM 2258 N N . PRO A 1 284 ? -4.141 -5.201 19.311 1.00 70.38 284 PRO A N 1
ATOM 2259 C CA . PRO A 1 284 ? -5.052 -4.992 18.182 1.00 70.38 284 PRO A CA 1
ATOM 2260 C C . PRO A 1 284 ? -5.598 -3.561 18.013 1.00 70.38 284 PRO A C 1
ATOM 2262 O O . PRO A 1 284 ? -5.804 -3.111 16.889 1.00 70.38 284 PRO A O 1
ATOM 2265 N N . GLY A 1 285 ? -5.831 -2.832 19.112 1.00 74.81 285 GLY A N 1
ATOM 2266 C CA . GLY A 1 285 ? -6.398 -1.473 19.091 1.00 74.81 285 GLY A CA 1
ATOM 2267 C C . GLY A 1 285 ? -5.523 -0.426 18.374 1.00 74.81 285 GLY A C 1
ATOM 2268 O O . GLY A 1 285 ? -6.001 0.206 17.431 1.00 74.81 285 GLY A O 1
ATOM 2269 N N . PRO A 1 286 ? -4.247 -0.240 18.771 1.00 75.44 286 PRO A N 1
ATOM 2270 C CA . PRO A 1 286 ? -3.304 0.644 18.078 1.00 75.44 286 PRO A CA 1
ATOM 2271 C C . PRO A 1 286 ? -3.186 0.391 16.571 1.00 75.44 286 PRO A C 1
ATOM 2273 O O . PRO A 1 286 ? -3.270 1.337 15.787 1.00 75.44 286 PRO A O 1
ATOM 2276 N N . THR A 1 287 ? -3.040 -0.872 16.158 1.00 79.56 287 THR A N 1
ATOM 2277 C CA . THR A 1 287 ? -2.964 -1.239 14.736 1.00 79.56 287 THR A CA 1
ATOM 2278 C C . THR A 1 287 ? -4.250 -0.865 14.005 1.00 79.56 287 THR A C 1
ATOM 2280 O O . THR A 1 287 ? -4.195 -0.256 12.939 1.00 79.56 287 THR A O 1
ATOM 2283 N N . LEU A 1 288 ? -5.414 -1.157 14.596 1.00 85.62 288 LEU A N 1
ATOM 2284 C CA . LEU A 1 288 ? -6.708 -0.835 14.000 1.00 85.62 288 LEU A CA 1
ATOM 2285 C C . LEU A 1 288 ? -6.894 0.678 13.810 1.00 85.62 288 LEU A C 1
ATOM 2287 O O . LEU A 1 288 ? -7.291 1.122 12.733 1.00 85.62 288 LEU A O 1
ATOM 2291 N N . SER A 1 289 ? -6.544 1.475 14.823 1.00 80.62 289 SER A N 1
ATOM 2292 C CA . SER A 1 289 ? -6.573 2.939 14.743 1.00 80.62 289 SER A CA 1
ATOM 2293 C C . SER A 1 289 ? -5.680 3.465 13.617 1.00 80.62 289 SER A C 1
ATOM 2295 O O . SER A 1 289 ? -6.117 4.303 12.828 1.00 80.62 289 SER A O 1
ATOM 2297 N N . PHE A 1 290 ? -4.449 2.963 13.496 1.00 81.62 290 PHE A N 1
ATOM 2298 C CA . PHE A 1 290 ? -3.529 3.386 12.439 1.00 81.62 290 PHE A CA 1
ATOM 2299 C C . PHE A 1 290 ? -4.054 3.090 11.036 1.00 81.62 290 PHE A C 1
ATOM 2301 O O . PHE A 1 290 ? -4.012 3.971 10.172 1.00 81.62 290 PHE A O 1
ATOM 2308 N N . LEU A 1 291 ? -4.561 1.872 10.819 1.00 87.56 291 LEU A N 1
ATOM 2309 C CA . LEU A 1 291 ? -5.150 1.484 9.539 1.00 87.56 291 LEU A CA 1
ATOM 2310 C C .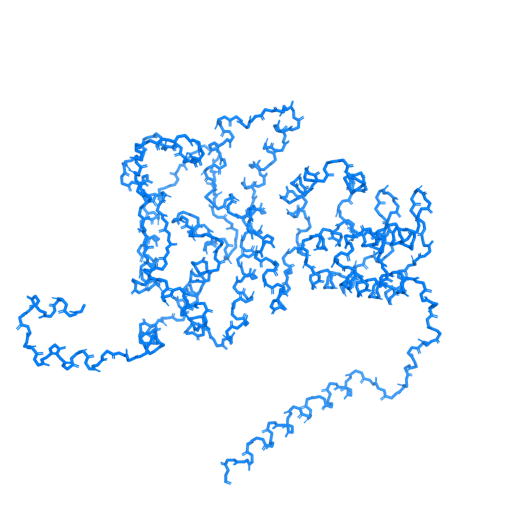 LEU A 1 291 ? -6.286 2.448 9.176 1.00 87.56 291 LEU A C 1
ATOM 2312 O O . LEU A 1 291 ? -6.300 2.992 8.074 1.00 87.56 291 LEU A O 1
ATOM 2316 N N . CYS A 1 292 ? -7.164 2.767 10.131 1.00 88.50 292 CYS A N 1
ATOM 2317 C CA . CYS A 1 292 ? -8.273 3.691 9.900 1.00 88.50 292 CYS A CA 1
ATOM 2318 C C . CYS A 1 292 ? -7.819 5.129 9.596 1.00 88.50 292 CYS A C 1
ATOM 2320 O O . CYS A 1 292 ? -8.310 5.723 8.637 1.00 88.50 292 CYS A O 1
ATOM 2322 N N . HIS A 1 293 ? -6.854 5.683 10.344 1.00 81.62 293 HIS A N 1
ATOM 2323 C CA . HIS A 1 293 ? -6.298 7.019 10.065 1.00 81.62 293 HIS A CA 1
ATOM 2324 C C . HIS A 1 293 ? -5.689 7.106 8.662 1.00 81.62 293 HIS A C 1
ATOM 2326 O O . HIS A 1 293 ? -5.746 8.153 8.017 1.00 81.62 293 HIS A O 1
ATOM 2332 N N . ASN A 1 294 ? -5.145 5.991 8.170 1.00 84.38 294 ASN A N 1
ATOM 2333 C CA . ASN A 1 294 ? -4.593 5.881 6.827 1.00 84.38 294 ASN A CA 1
ATOM 2334 C C . ASN A 1 294 ? -5.607 5.447 5.775 1.00 84.38 294 ASN A C 1
ATOM 2336 O O . ASN A 1 294 ? -5.210 5.226 4.639 1.00 84.38 294 ASN A O 1
ATOM 2340 N N . GLN A 1 295 ? -6.894 5.393 6.119 1.00 90.31 295 GLN A N 1
ATOM 2341 C CA . GLN A 1 295 ? -7.988 5.000 5.235 1.00 90.31 295 GLN A CA 1
ATOM 2342 C C . GLN A 1 295 ? -7.890 3.562 4.701 1.00 90.31 295 GLN A C 1
ATOM 2344 O O . GLN A 1 295 ? -8.484 3.260 3.668 1.00 90.31 295 GLN A O 1
ATOM 2349 N N . LEU A 1 296 ? -7.187 2.687 5.424 1.00 92.25 296 LEU A N 1
ATOM 2350 C CA . LEU A 1 296 ? -7.003 1.270 5.116 1.00 92.25 296 LEU A CA 1
ATOM 2351 C C . LEU A 1 296 ? -8.098 0.414 5.781 1.00 92.25 296 LEU A C 1
ATOM 2353 O O . LEU A 1 296 ? -7.834 -0.404 6.667 1.00 92.25 296 LEU A O 1
ATOM 2357 N N . PHE A 1 297 ? -9.355 0.676 5.421 1.00 93.81 297 PHE A N 1
ATOM 2358 C CA . PHE A 1 297 ? -10.526 0.059 6.049 1.00 93.81 297 PHE A CA 1
ATOM 2359 C C . PHE A 1 297 ? -10.715 -1.406 5.650 1.00 93.81 297 PHE A C 1
ATOM 2361 O O . PHE A 1 297 ? -11.079 -2.204 6.508 1.00 93.81 297 PHE A O 1
ATOM 2368 N N . LEU A 1 298 ? -10.402 -1.794 4.409 1.00 94.62 298 LEU A N 1
ATOM 2369 C CA . LEU A 1 298 ? -10.476 -3.204 4.000 1.00 94.62 298 LEU A CA 1
ATOM 2370 C C . LEU A 1 298 ? -9.422 -4.036 4.739 1.00 94.62 298 LEU A C 1
ATOM 2372 O O . LEU A 1 298 ? -9.674 -5.161 5.172 1.00 94.62 298 LEU A O 1
ATOM 2376 N N . THR A 1 299 ? -8.236 -3.462 4.939 1.00 92.88 299 THR A N 1
ATOM 2377 C CA . THR A 1 299 ? -7.169 -4.080 5.732 1.00 92.88 299 THR A CA 1
ATOM 2378 C C . THR A 1 299 ? -7.541 -4.147 7.215 1.00 92.88 299 THR A C 1
ATOM 2380 O O . THR A 1 299 ? -7.249 -5.150 7.867 1.00 92.88 299 THR A O 1
ATOM 2383 N N . ALA A 1 300 ? -8.230 -3.130 7.744 1.00 93.06 300 ALA A N 1
ATOM 2384 C CA . ALA A 1 300 ? -8.778 -3.133 9.100 1.00 93.06 300 ALA A CA 1
ATOM 2385 C C . ALA A 1 300 ? -9.844 -4.226 9.300 1.00 93.06 300 ALA A C 1
ATOM 2387 O O . ALA A 1 300 ? -9.764 -4.974 10.273 1.00 93.06 300 ALA A O 1
ATOM 2388 N N . GLU A 1 301 ? -10.788 -4.373 8.366 1.00 94.88 301 GLU A N 1
ATOM 2389 C CA . GLU A 1 301 ? -11.773 -5.466 8.366 1.00 94.88 301 GLU A CA 1
ATOM 2390 C C . GLU A 1 301 ? -11.072 -6.826 8.349 1.00 94.88 301 GLU A C 1
ATOM 2392 O O . GLU A 1 301 ? -11.323 -7.670 9.210 1.00 94.88 301 GLU A O 1
ATOM 2397 N N . ARG A 1 302 ? -10.094 -7.002 7.450 1.00 93.81 302 ARG A N 1
ATOM 2398 C CA . ARG A 1 302 ? -9.307 -8.237 7.349 1.00 93.81 302 ARG A CA 1
ATOM 2399 C C . ARG A 1 302 ? -8.540 -8.559 8.630 1.00 93.81 302 ARG A C 1
ATOM 2401 O O . ARG A 1 302 ? -8.394 -9.733 8.960 1.00 93.81 302 ARG A O 1
ATOM 2408 N N . LEU A 1 303 ? -8.035 -7.546 9.336 1.00 91.12 303 LEU A N 1
ATOM 2409 C CA . LEU A 1 303 ? -7.386 -7.713 10.636 1.00 91.12 303 LEU A CA 1
ATOM 2410 C C . LEU A 1 303 ? -8.377 -8.209 11.692 1.00 91.12 303 LEU A C 1
ATOM 2412 O O . LEU A 1 303 ? -8.044 -9.145 12.414 1.00 91.12 303 LEU A O 1
ATOM 2416 N N . ILE A 1 304 ? -9.569 -7.608 11.772 1.00 92.50 304 ILE A N 1
ATOM 2417 C CA . ILE A 1 304 ? -10.621 -8.036 12.707 1.00 92.50 304 ILE A CA 1
ATOM 2418 C C . ILE A 1 304 ? -11.060 -9.463 12.385 1.00 92.50 304 ILE A C 1
ATOM 2420 O O . ILE A 1 304 ? -11.350 -10.238 13.297 1.00 92.50 304 ILE A O 1
ATOM 2424 N N . ASP A 1 305 ? -11.074 -9.824 11.101 1.00 91.94 305 ASP A N 1
ATOM 2425 C CA . ASP A 1 305 ? -11.564 -11.121 10.673 1.00 91.94 305 ASP A CA 1
ATOM 2426 C C . ASP A 1 305 ? -10.672 -12.300 11.066 1.00 91.94 305 ASP A C 1
ATOM 2428 O O . ASP A 1 305 ? -11.163 -13.428 11.186 1.00 91.94 305 ASP A O 1
ATOM 2432 N N . LYS A 1 306 ? -9.390 -12.046 11.338 1.00 90.19 306 LYS A N 1
ATOM 2433 C CA . LYS A 1 306 ? -8.432 -13.068 11.762 1.00 90.19 306 LYS A CA 1
ATOM 2434 C C . LYS A 1 306 ? -8.891 -13.793 13.043 1.00 90.19 306 LYS A C 1
ATOM 2436 O O . LYS A 1 306 ? -9.343 -13.131 13.982 1.00 90.19 306 LYS A O 1
ATOM 2441 N N . PRO A 1 307 ? -8.761 -15.132 13.130 1.00 87.62 307 PRO A N 1
ATOM 2442 C CA . PRO A 1 307 ? -9.111 -15.895 14.335 1.00 87.62 307 PRO A CA 1
ATOM 2443 C C . PRO A 1 307 ? -8.361 -15.440 15.594 1.00 87.62 307 PRO A C 1
ATOM 2445 O O . PRO A 1 307 ? -8.912 -15.443 16.690 1.00 87.62 307 PRO A O 1
ATOM 2448 N N . GLU A 1 308 ? -7.108 -15.018 15.438 1.00 87.94 308 GLU A N 1
ATOM 2449 C CA . GLU A 1 308 ? -6.239 -14.559 16.521 1.00 87.94 308 GLU A CA 1
ATOM 2450 C C . GLU A 1 308 ? -6.542 -13.131 17.013 1.00 87.94 308 GLU A C 1
ATOM 2452 O O . GLU A 1 308 ? -5.909 -12.657 17.964 1.00 87.94 308 GLU A O 1
ATOM 2457 N N . PHE A 1 309 ? -7.493 -12.425 16.390 1.00 89.12 309 PHE A N 1
ATOM 2458 C CA . PHE A 1 309 ? -7.831 -11.056 16.764 1.00 89.12 309 PHE A CA 1
ATOM 2459 C C . PHE A 1 309 ? -8.479 -11.000 18.156 1.00 89.12 309 PHE A C 1
ATOM 2461 O O . PHE A 1 309 ? -9.602 -11.452 18.382 1.00 89.12 309 PHE A O 1
ATOM 2468 N N . LYS A 1 310 ? -7.777 -10.388 19.114 1.00 89.88 310 LYS A N 1
ATOM 2469 C CA . LYS A 1 310 ? -8.227 -10.281 20.509 1.00 89.88 310 LYS A CA 1
ATOM 2470 C C . LYS A 1 310 ? -9.202 -9.112 20.688 1.00 89.88 310 LYS A C 1
ATOM 2472 O O . LYS A 1 310 ? -8.807 -8.030 21.112 1.00 89.88 310 LYS A O 1
ATOM 2477 N N . VAL A 1 311 ? -10.489 -9.344 20.430 1.00 92.00 311 VAL A N 1
ATOM 2478 C CA . VAL A 1 311 ? -11.559 -8.322 20.506 1.00 92.00 311 VAL A CA 1
ATOM 2479 C C . VAL A 1 311 ? -11.672 -7.612 21.869 1.00 92.00 311 VAL A C 1
ATOM 2481 O O . VAL A 1 311 ? -12.057 -6.448 21.932 1.00 92.00 311 VAL A O 1
ATOM 2484 N N . HIS A 1 312 ? -11.279 -8.276 22.960 1.00 90.69 312 HIS A N 1
ATOM 2485 C CA . HIS A 1 312 ? -11.318 -7.729 24.323 1.00 90.69 312 HIS A CA 1
ATOM 2486 C C . HIS A 1 312 ? -9.964 -7.209 24.832 1.00 90.69 312 HIS A C 1
ATOM 2488 O O . HIS A 1 312 ? -9.852 -6.848 26.004 1.00 90.69 312 HIS A O 1
ATOM 2494 N N . SER A 1 313 ? -8.918 -7.192 23.994 1.00 89.19 313 SER A N 1
ATOM 2495 C CA . SER A 1 313 ? -7.599 -6.700 24.409 1.00 89.19 313 SER A CA 1
ATOM 2496 C C . SER A 1 313 ? -7.688 -5.256 24.891 1.00 89.19 313 SER A C 1
ATOM 2498 O O . SER A 1 313 ? -8.417 -4.463 24.298 1.00 89.19 313 SER A O 1
ATOM 2500 N N . ARG A 1 314 ? -6.909 -4.895 25.906 1.00 86.75 314 ARG A N 1
ATOM 2501 C CA . ARG A 1 314 ? -6.783 -3.512 26.365 1.00 86.75 314 ARG A CA 1
ATOM 2502 C C . ARG A 1 314 ? -5.366 -3.014 26.127 1.00 86.75 314 ARG A C 1
ATOM 2504 O O . ARG A 1 314 ? -4.411 -3.738 26.398 1.00 86.75 314 ARG A O 1
ATOM 2511 N N . ASN A 1 315 ? -5.237 -1.792 25.618 1.00 78.94 315 ASN A N 1
ATOM 2512 C CA . ASN A 1 315 ? -3.948 -1.105 25.574 1.00 78.94 315 ASN A CA 1
ATOM 2513 C C . ASN A 1 315 ? -3.606 -0.484 26.943 1.00 78.94 315 ASN A C 1
ATOM 2515 O O . ASN A 1 315 ? -4.348 -0.637 27.914 1.00 78.94 315 ASN A O 1
ATOM 2519 N N . ASN A 1 316 ? -2.501 0.257 27.017 1.00 78.69 316 ASN A N 1
ATOM 2520 C CA . ASN A 1 316 ? -2.012 0.837 28.272 1.00 78.69 316 ASN A CA 1
ATOM 2521 C C . ASN A 1 316 ? -2.897 1.955 28.848 1.00 78.69 316 ASN A C 1
ATOM 2523 O O . ASN A 1 316 ? -2.737 2.302 30.011 1.00 78.69 316 ASN A O 1
ATOM 2527 N N . GLY A 1 317 ? -3.834 2.498 28.067 1.00 76.88 317 GLY A N 1
ATOM 2528 C CA . GLY A 1 317 ? -4.889 3.390 28.558 1.00 76.88 317 GLY A CA 1
ATOM 2529 C C . GLY A 1 317 ? -6.174 2.652 28.951 1.00 76.88 317 GLY A C 1
ATOM 2530 O O . GLY A 1 317 ? -7.194 3.286 29.202 1.00 76.88 317 GLY A O 1
ATOM 2531 N N . GLY A 1 318 ? -6.179 1.315 28.938 1.00 85.44 318 GLY A N 1
ATOM 2532 C CA . GLY A 1 318 ? -7.373 0.501 29.170 1.00 85.44 318 GLY A CA 1
ATOM 2533 C C . GLY A 1 318 ? -8.340 0.455 27.981 1.00 85.44 318 GLY A C 1
ATOM 2534 O O . GLY A 1 318 ? -9.432 -0.102 28.110 1.00 85.44 318 GLY A O 1
ATOM 2535 N N . ASN A 1 319 ? -7.960 1.019 26.827 1.00 86.56 319 ASN A N 1
ATOM 2536 C CA . ASN A 1 319 ? -8.818 1.116 25.648 1.00 86.56 319 ASN A CA 1
ATOM 2537 C C . ASN A 1 319 ? -8.916 -0.233 24.929 1.00 86.56 319 ASN A C 1
ATOM 2539 O O . ASN A 1 319 ? -7.898 -0.857 24.619 1.00 86.56 319 ASN A O 1
ATOM 2543 N N . THR A 1 320 ? -10.147 -0.651 24.638 1.00 91.56 320 THR A N 1
ATOM 2544 C CA . THR A 1 320 ? -10.453 -1.802 23.770 1.00 91.56 320 THR A CA 1
ATOM 2545 C C . THR A 1 320 ? -10.353 -1.415 22.286 1.00 91.56 320 THR A C 1
ATOM 2547 O O . THR A 1 320 ? -10.363 -0.221 21.979 1.00 91.56 320 THR A O 1
ATOM 2550 N N . PRO A 1 321 ? -10.328 -2.367 21.331 1.00 91.69 321 PRO A N 1
ATOM 2551 C CA . PRO A 1 321 ? -10.379 -2.042 19.903 1.00 91.69 321 PRO A CA 1
ATOM 2552 C C . PRO A 1 321 ? -11.560 -1.137 19.526 1.00 91.69 321 PRO A C 1
ATOM 2554 O O . PRO A 1 321 ? -11.421 -0.270 18.668 1.00 91.69 321 PRO A O 1
ATOM 2557 N N . LEU A 1 322 ? -12.696 -1.278 20.220 1.00 93.75 322 LEU A N 1
ATOM 2558 C CA . LEU A 1 322 ? -13.874 -0.437 20.015 1.00 93.75 322 LEU A CA 1
ATOM 2559 C C . LEU A 1 322 ? -13.633 1.017 20.455 1.00 93.75 322 LEU A C 1
ATOM 2561 O O . LEU A 1 322 ? -14.048 1.937 19.758 1.00 93.75 322 LEU A O 1
ATOM 2565 N N . HIS A 1 323 ? -12.896 1.242 21.551 1.00 89.81 323 HIS A N 1
ATOM 2566 C CA . HIS A 1 323 ? -12.458 2.591 21.939 1.00 89.81 323 HIS A CA 1
ATOM 2567 C C . HIS A 1 323 ? -11.531 3.201 20.880 1.00 89.81 323 HIS A C 1
ATOM 2569 O O . HIS A 1 323 ? -11.668 4.374 20.546 1.00 89.81 323 HIS A O 1
ATOM 2575 N N . SER A 1 324 ? -10.600 2.405 20.340 1.00 85.25 324 SER A N 1
ATOM 2576 C CA . SER A 1 324 ? -9.589 2.876 19.385 1.00 85.25 324 SER A CA 1
ATOM 2577 C C . SER A 1 324 ? -10.183 3.440 18.094 1.00 85.25 324 SER A C 1
ATOM 2579 O O . SER A 1 324 ? -9.600 4.361 17.528 1.00 85.25 324 SER A O 1
ATOM 2581 N N . ILE A 1 325 ? -11.331 2.925 17.643 1.00 89.19 325 ILE A N 1
ATOM 2582 C CA . ILE A 1 325 ? -12.022 3.442 16.453 1.00 89.19 325 ILE A CA 1
ATOM 2583 C C . ILE A 1 325 ? -13.086 4.500 16.782 1.00 89.19 325 ILE A C 1
ATOM 2585 O O . ILE A 1 325 ? -13.376 5.351 15.947 1.00 89.19 325 ILE A O 1
ATOM 2589 N N . ALA A 1 326 ? -13.630 4.506 18.003 1.00 88.38 326 ALA A N 1
ATOM 2590 C CA . ALA A 1 326 ? -14.699 5.418 18.423 1.00 88.38 326 ALA A CA 1
ATOM 2591 C C . ALA A 1 326 ? -14.250 6.877 18.646 1.00 88.38 326 ALA A C 1
ATOM 2593 O O . ALA A 1 326 ? -15.064 7.722 18.994 1.00 88.38 326 ALA A O 1
ATOM 2594 N N . TRP A 1 327 ? -12.968 7.184 18.455 1.00 82.25 327 TRP A N 1
ATOM 2595 C CA . TRP A 1 327 ? -12.412 8.540 18.534 1.00 82.25 327 TRP A CA 1
ATOM 2596 C C . TRP A 1 327 ? -12.085 9.143 17.154 1.00 82.25 327 TRP A C 1
ATOM 2598 O O . TRP A 1 327 ? -11.683 10.298 17.047 1.00 82.25 327 TRP A O 1
ATOM 2608 N N . LEU A 1 328 ? -12.188 8.360 16.081 1.00 82.50 328 LEU A N 1
ATOM 2609 C CA . LEU A 1 328 ? -11.685 8.762 14.766 1.00 82.50 328 LEU A CA 1
ATOM 2610 C C . LEU A 1 328 ? -12.408 9.989 14.190 1.00 82.50 328 LEU A C 1
ATOM 2612 O O . LEU A 1 328 ? -13.474 10.386 14.651 1.00 82.50 328 LEU A O 1
ATOM 2616 N N . ASP A 1 329 ? -11.817 10.594 13.157 1.00 84.19 329 ASP A N 1
ATOM 2617 C CA . ASP A 1 329 ? -12.386 11.768 12.490 1.00 84.19 329 ASP A CA 1
ATOM 2618 C C . ASP A 1 329 ? -13.792 11.468 11.937 1.00 84.19 329 ASP A C 1
ATOM 2620 O O . ASP A 1 329 ? -14.005 10.473 11.237 1.00 84.19 329 ASP A O 1
ATOM 2624 N N . ARG A 1 330 ? -14.750 12.371 12.188 1.00 87.62 330 ARG A N 1
ATOM 2625 C CA . ARG A 1 330 ? -16.145 12.261 11.727 1.00 87.62 330 ARG A CA 1
ATOM 2626 C C . ARG A 1 330 ? -16.312 12.023 10.226 1.00 87.62 330 ARG A C 1
ATOM 2628 O O . ARG A 1 330 ? -17.309 11.445 9.806 1.00 87.62 330 ARG A O 1
ATOM 2635 N N . ARG A 1 331 ? -15.346 12.425 9.393 1.00 89.62 331 ARG A N 1
ATOM 2636 C CA . ARG A 1 331 ? -15.341 12.150 7.942 1.00 89.62 331 ARG A CA 1
ATOM 2637 C C . ARG A 1 331 ? -15.323 10.650 7.636 1.00 89.62 331 ARG A C 1
ATOM 2639 O O . ARG A 1 331 ? -15.705 10.245 6.542 1.00 89.62 331 ARG A O 1
ATOM 2646 N N . MET A 1 332 ? -14.883 9.835 8.591 1.00 89.44 332 MET A N 1
ATOM 2647 C CA . MET A 1 332 ? -14.765 8.384 8.478 1.00 89.44 332 MET A CA 1
ATOM 2648 C C . MET A 1 332 ? -15.947 7.635 9.111 1.00 89.44 332 MET A C 1
ATOM 2650 O O . MET A 1 332 ? -15.996 6.413 8.996 1.00 89.44 332 MET A O 1
ATOM 2654 N N . ASP A 1 333 ? -16.909 8.333 9.729 1.00 93.31 333 ASP A N 1
ATOM 2655 C CA . ASP A 1 333 ? -17.963 7.752 10.577 1.00 93.31 333 ASP A CA 1
ATOM 2656 C C . ASP A 1 333 ? -18.706 6.583 9.912 1.00 93.31 333 ASP A C 1
ATOM 2658 O O . ASP A 1 333 ? -18.869 5.531 10.516 1.00 93.31 333 ASP A O 1
ATOM 2662 N N . LYS A 1 334 ? -19.061 6.692 8.623 1.00 94.31 334 LYS A N 1
ATOM 2663 C CA . LYS A 1 334 ? -19.728 5.592 7.900 1.00 94.31 334 LYS A CA 1
ATOM 2664 C C . LYS A 1 334 ? -18.899 4.301 7.883 1.00 94.31 334 LYS A C 1
ATOM 2666 O O . LYS A 1 334 ? -19.452 3.219 8.058 1.00 94.31 334 LYS A O 1
ATOM 2671 N N . LYS A 1 335 ? -17.589 4.404 7.646 1.00 94.31 335 LYS A N 1
ATOM 2672 C CA . LYS A 1 335 ? -16.693 3.239 7.602 1.00 94.31 335 LYS A CA 1
ATOM 2673 C C . LYS A 1 335 ? -16.382 2.733 9.013 1.00 94.31 335 LYS A C 1
ATOM 2675 O O . LYS A 1 335 ? -16.378 1.529 9.245 1.00 94.31 335 LYS A O 1
ATOM 2680 N N . VAL A 1 336 ? -16.201 3.648 9.966 1.00 93.81 336 VAL A N 1
ATOM 2681 C CA . VAL A 1 336 ? -15.998 3.327 11.388 1.00 93.81 336 VAL A CA 1
ATOM 2682 C C . VAL A 1 336 ? -17.205 2.596 11.974 1.00 93.81 336 VAL A C 1
ATOM 2684 O O . VAL A 1 336 ? -17.023 1.611 12.683 1.00 93.81 336 VAL A O 1
ATOM 2687 N N . ALA A 1 337 ? -18.425 3.002 11.622 1.00 95.44 337 ALA A N 1
ATOM 2688 C CA . ALA A 1 337 ? -19.652 2.332 12.034 1.00 95.44 337 ALA A CA 1
ATOM 2689 C C . ALA A 1 337 ? -19.703 0.873 11.547 1.00 95.44 337 ALA A C 1
ATOM 2691 O O . ALA A 1 337 ? -20.072 -0.008 12.320 1.00 95.44 337 ALA A O 1
ATOM 2692 N N . GLY A 1 338 ? -19.263 0.605 10.310 1.00 95.56 338 GLY A N 1
ATOM 2693 C CA . GLY A 1 338 ? -19.132 -0.759 9.782 1.00 95.56 338 GLY A CA 1
ATOM 2694 C C . GLY A 1 338 ? -18.141 -1.607 10.586 1.00 95.56 338 GLY A C 1
ATOM 2695 O O . GLY A 1 338 ? -18.467 -2.721 10.994 1.00 95.56 338 GLY A O 1
ATOM 2696 N N . LEU A 1 339 ? -16.966 -1.053 10.911 1.00 95.62 339 LEU A N 1
ATOM 2697 C CA . LEU A 1 339 ? -15.983 -1.726 11.771 1.00 95.62 339 LEU A CA 1
ATOM 2698 C C . LEU A 1 339 ? -16.516 -1.972 13.190 1.00 95.62 339 LEU A C 1
ATOM 2700 O O . LEU A 1 339 ? -16.306 -3.048 13.751 1.00 95.62 339 LEU A O 1
ATOM 2704 N N . ALA A 1 340 ? -17.214 -0.993 13.772 1.00 95.50 340 ALA A N 1
ATOM 2705 C CA . ALA A 1 340 ? -17.829 -1.116 15.091 1.00 95.50 340 ALA A CA 1
ATOM 2706 C C . ALA A 1 340 ? -18.876 -2.235 15.111 1.00 95.50 340 ALA A C 1
ATOM 2708 O O . ALA A 1 340 ? -18.928 -3.012 16.062 1.00 95.50 340 ALA A O 1
ATOM 2709 N N . GLU A 1 341 ? -19.658 -2.370 14.039 1.00 95.50 341 GLU A N 1
ATOM 2710 C CA . GLU A 1 341 ? -20.623 -3.453 13.890 1.00 95.50 341 GLU A CA 1
ATOM 2711 C C . GLU A 1 341 ? -19.939 -4.826 13.854 1.00 95.50 341 GLU A C 1
ATOM 2713 O O . GLU A 1 341 ? -20.349 -5.732 14.580 1.00 95.50 341 GLU A O 1
ATOM 2718 N N . ILE A 1 342 ? -18.860 -4.974 13.076 1.00 95.19 342 ILE A N 1
ATOM 2719 C CA . ILE A 1 342 ? -18.083 -6.224 13.011 1.00 95.19 342 ILE A CA 1
ATOM 2720 C C . ILE A 1 342 ? -17.489 -6.561 14.388 1.00 95.19 342 ILE A C 1
ATOM 2722 O O . ILE A 1 342 ? -17.596 -7.701 14.845 1.00 95.19 342 ILE A O 1
ATOM 2726 N N . LEU A 1 343 ? -16.913 -5.578 15.090 1.00 94.88 343 LEU A N 1
ATOM 2727 C CA . LEU A 1 343 ? -16.365 -5.773 16.437 1.00 94.88 343 LEU A CA 1
ATOM 2728 C C . LEU A 1 343 ? -17.442 -6.191 17.447 1.00 94.88 343 LEU A C 1
ATOM 2730 O O . LEU A 1 343 ? -17.207 -7.105 18.237 1.00 94.88 343 LEU A O 1
ATOM 2734 N N . MET A 1 344 ? -18.625 -5.573 17.425 1.00 94.38 344 MET A N 1
ATOM 2735 C CA . MET A 1 344 ? -19.729 -5.962 18.312 1.00 94.38 344 MET A CA 1
ATOM 2736 C C . MET A 1 344 ? -20.283 -7.348 17.974 1.00 94.38 344 MET A C 1
ATOM 2738 O O . MET A 1 344 ? -20.559 -8.120 18.888 1.00 94.38 344 MET A O 1
ATOM 2742 N N . ARG A 1 345 ? -20.369 -7.719 16.687 1.00 93.56 345 ARG A N 1
ATOM 2743 C CA . ARG A 1 345 ? -20.704 -9.097 16.274 1.00 93.56 345 ARG A CA 1
ATOM 2744 C C . ARG A 1 345 ? -19.686 -10.118 16.792 1.00 93.56 345 ARG A C 1
ATOM 2746 O O . ARG A 1 345 ? -20.054 -11.249 17.089 1.00 93.56 345 ARG A O 1
ATOM 2753 N N . ARG A 1 346 ? -18.422 -9.711 16.952 1.00 92.62 346 ARG A N 1
ATOM 2754 C CA . ARG A 1 346 ? -17.346 -10.491 17.594 1.00 92.62 346 ARG A CA 1
ATOM 2755 C C . ARG A 1 346 ? -17.388 -10.441 19.131 1.00 92.62 346 ARG A C 1
ATOM 2757 O O . ARG A 1 346 ? -16.505 -11.005 19.765 1.00 92.62 346 ARG A O 1
ATOM 2764 N N . GLY A 1 347 ? -18.383 -9.787 19.732 1.00 92.25 347 GLY A N 1
ATOM 2765 C CA . GLY A 1 347 ? -18.578 -9.710 21.181 1.00 92.25 347 GLY A CA 1
ATOM 2766 C C . GLY A 1 347 ? -17.955 -8.490 21.865 1.00 92.25 347 GLY A C 1
ATOM 2767 O O . GLY A 1 347 ? -17.926 -8.454 23.091 1.00 92.25 347 GLY A O 1
ATOM 2768 N N . ALA A 1 348 ? -17.449 -7.489 21.133 1.00 94.06 348 ALA A N 1
ATOM 2769 C CA . ALA A 1 348 ? -16.925 -6.270 21.755 1.00 94.06 348 ALA A CA 1
ATOM 2770 C C . ALA A 1 348 ? -17.990 -5.573 22.618 1.00 94.06 348 ALA A C 1
ATOM 2772 O O . ALA A 1 348 ? -19.103 -5.328 22.160 1.00 94.06 348 ALA A O 1
ATOM 2773 N N . ASP A 1 349 ? -17.625 -5.209 23.848 1.00 93.31 349 ASP A N 1
ATOM 2774 C CA . ASP A 1 349 ? -18.525 -4.543 24.789 1.00 93.31 349 ASP A CA 1
ATOM 2775 C C . ASP A 1 349 ? -18.511 -3.008 24.588 1.00 93.31 349 ASP A C 1
ATOM 2777 O O . ASP A 1 349 ? -17.484 -2.371 24.863 1.00 93.31 349 ASP A O 1
ATOM 2781 N N . PRO A 1 350 ? -19.625 -2.382 24.146 1.00 93.75 350 PRO A N 1
ATOM 2782 C CA . PRO A 1 350 ? -19.735 -0.928 23.997 1.00 93.75 350 PRO A CA 1
ATOM 2783 C C . PRO A 1 350 ? -19.842 -0.176 25.332 1.00 93.75 350 PRO A C 1
ATOM 2785 O O . PRO A 1 350 ? -19.792 1.056 25.339 1.00 93.75 350 PRO A O 1
ATOM 2788 N N . LYS A 1 351 ? -19.984 -0.886 26.458 1.00 93.81 351 LYS A N 1
ATOM 2789 C CA . LYS A 1 351 ? -20.050 -0.324 27.815 1.00 93.81 351 LYS A CA 1
ATOM 2790 C C . LYS A 1 351 ? -18.741 -0.473 28.590 1.00 93.81 351 LYS A C 1
ATOM 2792 O O . LYS A 1 351 ? -18.633 0.085 29.681 1.00 93.81 351 LYS A O 1
ATOM 2797 N N . ALA A 1 352 ? -17.745 -1.168 28.040 1.00 93.31 352 ALA A N 1
ATOM 2798 C CA . ALA A 1 352 ? -16.444 -1.312 28.677 1.00 93.31 352 ALA A CA 1
ATOM 2799 C C . ALA A 1 352 ? -15.826 0.067 28.929 1.00 93.31 352 ALA A C 1
ATOM 2801 O O . ALA A 1 352 ? -15.792 0.896 28.028 1.00 93.31 352 ALA A O 1
ATOM 2802 N N . GLN A 1 353 ? -15.311 0.295 30.135 1.00 93.12 353 GLN A N 1
ATOM 2803 C CA . GLN A 1 353 ? -14.613 1.533 30.477 1.00 93.12 353 GLN A CA 1
ATOM 2804 C C . GLN A 1 353 ? -13.102 1.384 30.281 1.00 93.12 353 GLN A C 1
ATOM 2806 O O . GLN A 1 353 ? -12.529 0.316 30.549 1.00 93.12 353 GLN A O 1
ATOM 2811 N N . ASN A 1 354 ? -12.463 2.450 29.809 1.00 88.00 354 ASN A N 1
ATOM 2812 C CA . ASN A 1 354 ? -11.014 2.615 29.848 1.00 88.00 354 ASN A CA 1
ATOM 2813 C C . ASN A 1 354 ? -10.559 3.130 31.235 1.00 88.00 354 ASN A C 1
ATOM 2815 O O . ASN A 1 354 ? -11.374 3.271 32.147 1.00 88.00 354 ASN A O 1
ATOM 2819 N N . PHE A 1 355 ? -9.262 3.396 31.425 1.00 88.31 355 PHE A N 1
ATOM 2820 C CA . PHE A 1 355 ? -8.738 3.838 32.730 1.00 88.31 355 PHE A CA 1
ATOM 2821 C C . PHE A 1 355 ? -9.186 5.246 33.149 1.00 88.31 355 PHE A C 1
ATOM 2823 O O . PHE A 1 355 ? -9.125 5.575 34.328 1.00 88.31 355 PHE A O 1
ATOM 2830 N N . GLU A 1 356 ? -9.685 6.048 32.211 1.00 83.25 356 GLU A N 1
ATOM 2831 C CA . GLU A 1 356 ? -10.286 7.360 32.471 1.00 83.25 356 GLU A CA 1
ATOM 2832 C C . GLU A 1 356 ? -11.805 7.267 32.725 1.00 83.25 356 GLU A C 1
ATOM 2834 O O . GLU A 1 356 ? -12.469 8.278 32.932 1.00 83.25 356 GLU A O 1
ATOM 2839 N N . GLY A 1 357 ? -12.381 6.058 32.704 1.00 88.00 357 GLY A N 1
ATOM 2840 C CA . GLY A 1 357 ? -13.817 5.831 32.893 1.00 88.00 357 GLY A CA 1
ATOM 2841 C C . GLY A 1 357 ? -14.671 6.084 31.644 1.00 88.00 357 GLY A C 1
ATOM 2842 O O . GLY A 1 357 ? -15.899 5.958 31.704 1.00 88.00 357 GLY A O 1
ATOM 2843 N N . PHE A 1 358 ? -14.061 6.408 30.500 1.00 90.19 358 PHE A N 1
ATOM 2844 C CA . PHE A 1 358 ? -14.777 6.593 29.240 1.00 90.19 358 PHE A CA 1
ATOM 2845 C C . PHE A 1 358 ? -15.137 5.253 28.606 1.00 90.19 358 PHE A C 1
ATOM 2847 O O . PHE A 1 358 ? -14.338 4.322 28.616 1.00 90.19 358 PHE A O 1
ATOM 2854 N N . THR A 1 359 ? -16.335 5.178 28.027 1.00 92.94 359 THR A N 1
ATOM 2855 C CA . THR A 1 359 ? -16.780 4.068 27.176 1.00 92.94 359 THR A CA 1
ATOM 2856 C C . THR A 1 359 ? -16.594 4.419 25.696 1.00 92.94 359 THR A C 1
ATOM 2858 O O . THR A 1 359 ? -16.531 5.608 25.360 1.00 92.94 359 THR A O 1
ATOM 2861 N N . PRO A 1 360 ? -16.604 3.439 24.770 1.00 93.12 360 PRO A N 1
ATOM 2862 C CA . PRO A 1 360 ? -16.619 3.711 23.332 1.00 93.12 360 PRO A CA 1
ATOM 2863 C C . PRO A 1 360 ? -17.765 4.643 22.922 1.00 93.12 360 PRO A C 1
ATOM 2865 O O . PRO A 1 360 ? -17.575 5.529 22.096 1.00 93.12 360 PRO A O 1
ATOM 2868 N N . VAL A 1 361 ? -18.938 4.510 23.553 1.00 93.94 361 VAL A N 1
ATOM 2869 C CA . VAL A 1 361 ? -20.087 5.404 23.328 1.00 93.94 361 VAL A CA 1
ATOM 2870 C C . VAL A 1 361 ? -19.760 6.852 23.708 1.00 93.94 361 VAL A C 1
ATOM 2872 O O . VAL A 1 361 ? -20.129 7.773 22.981 1.00 93.94 361 VAL A O 1
ATOM 2875 N N . ASN A 1 362 ? -19.060 7.075 24.825 1.00 90.12 362 ASN A N 1
ATOM 2876 C CA . ASN A 1 362 ? -18.662 8.422 25.241 1.00 90.12 362 ASN A CA 1
ATOM 2877 C C . ASN A 1 362 ? -17.677 9.046 24.244 1.00 90.12 362 ASN A C 1
ATOM 2879 O O . ASN A 1 362 ? -17.842 10.213 23.889 1.00 90.12 362 ASN A O 1
ATOM 2883 N N . LEU A 1 363 ? -16.711 8.263 23.748 1.00 89.06 363 LEU A N 1
ATOM 2884 C CA . LEU A 1 363 ? -15.749 8.725 22.741 1.00 89.06 363 LEU A CA 1
ATOM 2885 C C . LEU A 1 363 ? -16.443 9.059 21.413 1.00 89.06 363 LEU A C 1
ATOM 2887 O O . LEU A 1 363 ? -16.246 10.151 20.884 1.00 89.06 363 LEU A O 1
ATOM 2891 N N . ALA A 1 364 ? -17.339 8.186 20.939 1.00 90.56 364 ALA A N 1
ATOM 2892 C CA . ALA A 1 364 ? -18.092 8.411 19.706 1.00 90.56 364 ALA A CA 1
ATOM 2893 C C . ALA A 1 364 ? -18.987 9.656 19.797 1.00 90.56 364 ALA A C 1
ATOM 2895 O O . ALA A 1 364 ? -19.138 10.390 18.821 1.00 90.56 364 ALA A O 1
ATOM 2896 N N . ARG A 1 365 ? -19.541 9.940 20.986 1.00 89.88 365 ARG A N 1
ATOM 2897 C CA . ARG A 1 365 ? -20.315 11.163 21.244 1.00 89.88 365 ARG A CA 1
ATOM 2898 C C . ARG A 1 365 ? -19.441 12.400 21.156 1.00 89.88 365 ARG A C 1
ATOM 2900 O O . ARG A 1 365 ? -19.851 13.383 20.547 1.00 89.88 365 ARG A O 1
ATOM 2907 N N . TRP A 1 366 ? -18.245 12.348 21.731 1.00 85.19 366 TRP A N 1
ATOM 2908 C CA . TRP A 1 366 ? -17.336 13.483 21.682 1.00 85.19 366 TRP A CA 1
ATOM 2909 C C . TRP A 1 366 ? -16.801 13.745 20.265 1.00 85.19 366 TRP A C 1
ATOM 2911 O O . TRP A 1 366 ? -16.747 14.896 19.838 1.00 85.19 366 TRP A O 1
ATOM 2921 N N . GLY A 1 367 ? -16.510 12.688 19.502 1.00 82.38 367 GLY A N 1
ATOM 2922 C CA . GLY A 1 367 ? -16.101 12.770 18.095 1.00 82.38 367 GLY A CA 1
ATOM 2923 C C . GLY A 1 367 ? -17.227 13.111 17.108 1.00 82.38 367 GLY A C 1
ATOM 2924 O O . GLY A 1 367 ? -16.965 13.233 15.912 1.00 82.38 367 GLY A O 1
ATOM 2925 N N . ASN A 1 368 ? -18.469 13.271 17.585 1.00 88.94 368 ASN A N 1
ATOM 2926 C CA . ASN A 1 368 ? -19.670 13.468 16.768 1.00 88.94 368 ASN A CA 1
ATOM 2927 C C . ASN A 1 368 ? -19.847 12.387 15.676 1.00 88.94 368 ASN A C 1
ATOM 2929 O O . ASN A 1 368 ? -20.113 12.683 14.509 1.00 88.94 368 ASN A O 1
ATOM 2933 N N . LEU A 1 369 ? -19.647 11.122 16.060 1.00 91.50 369 LEU A N 1
ATOM 2934 C CA . LEU A 1 369 ? -19.757 9.947 15.194 1.00 91.50 369 LEU A CA 1
ATOM 2935 C C . LEU A 1 369 ? -21.186 9.392 15.222 1.00 91.50 369 LEU A C 1
ATOM 2937 O O . LEU A 1 369 ? -21.466 8.401 15.893 1.00 91.50 369 LEU A O 1
ATOM 2941 N N . GLU A 1 370 ? -22.121 10.058 14.549 1.00 94.25 370 GLU A N 1
ATOM 2942 C CA . GLU A 1 370 ? -23.554 9.740 14.625 1.00 94.25 370 GLU A CA 1
ATOM 2943 C C . GLU A 1 370 ? -23.908 8.305 14.203 1.00 94.25 370 GLU A C 1
ATOM 2945 O O . GLU A 1 370 ? -24.737 7.656 14.846 1.00 94.25 370 GLU A O 1
ATOM 2950 N N . GLN A 1 371 ? -23.311 7.794 13.124 1.00 94.00 371 GLN A N 1
ATOM 2951 C CA . GLN A 1 371 ? -23.566 6.435 12.639 1.00 94.00 371 GLN A CA 1
ATOM 2952 C C . GLN A 1 371 ? -22.950 5.407 13.583 1.00 94.00 371 GLN A C 1
ATOM 2954 O O . GLN A 1 371 ? -23.608 4.433 13.952 1.00 94.00 371 GLN A O 1
ATOM 2959 N N . THR A 1 372 ? -21.723 5.658 14.036 1.00 93.81 372 THR A N 1
ATOM 2960 C CA . THR A 1 372 ? -21.052 4.807 15.022 1.00 93.81 372 THR A CA 1
ATOM 2961 C C . THR A 1 372 ? -21.833 4.785 16.335 1.00 93.81 372 THR A C 1
ATOM 2963 O O . THR A 1 372 ? -22.053 3.716 16.891 1.00 93.81 372 THR A O 1
ATOM 2966 N N . LEU A 1 373 ? -22.346 5.926 16.804 1.00 94.19 373 LEU A N 1
ATOM 2967 C CA . LEU A 1 373 ? -23.205 6.003 17.988 1.00 94.19 373 LEU A CA 1
ATOM 2968 C C . LEU A 1 373 ? -24.460 5.154 17.837 1.00 94.19 373 LEU A C 1
ATOM 2970 O O . LEU A 1 373 ? -24.756 4.383 18.741 1.00 94.19 373 LEU A O 1
ATOM 2974 N N . LYS A 1 374 ? -25.167 5.252 16.702 1.00 93.94 374 LYS A N 1
ATOM 2975 C CA . LYS A 1 374 ? -26.354 4.422 16.428 1.00 93.94 374 LYS A CA 1
ATOM 2976 C C . LYS A 1 374 ? -26.031 2.935 16.487 1.00 93.94 374 LYS A C 1
ATOM 2978 O O . LYS A 1 374 ? -26.843 2.159 16.974 1.00 93.94 374 LYS A O 1
ATOM 2983 N N . VAL A 1 375 ? -24.866 2.538 15.980 1.00 94.44 375 VAL A N 1
ATOM 2984 C CA . VAL A 1 375 ? -24.392 1.154 16.054 1.00 94.44 375 VAL A CA 1
ATOM 2985 C C . VAL A 1 375 ? -24.129 0.774 17.515 1.00 94.44 375 VAL A C 1
ATOM 2987 O O . VAL A 1 375 ? -24.708 -0.192 17.994 1.00 94.44 375 VAL A O 1
ATOM 2990 N N . LEU A 1 376 ? -23.360 1.571 18.258 1.00 92.06 376 LEU A N 1
ATOM 2991 C CA . LEU A 1 376 ? -22.967 1.272 19.641 1.00 92.06 376 LEU A CA 1
ATOM 2992 C C . LEU A 1 376 ? -24.117 1.313 20.665 1.00 92.06 376 LEU A C 1
ATOM 2994 O O . LEU A 1 376 ? -24.004 0.693 21.722 1.00 92.06 376 LEU A O 1
ATOM 2998 N N . THR A 1 377 ? -25.190 2.065 20.401 1.00 90.19 377 THR A N 1
ATOM 2999 C CA . THR A 1 377 ? -26.355 2.184 21.299 1.00 90.19 377 THR A CA 1
ATOM 3000 C C . THR A 1 377 ? -27.519 1.281 20.917 1.00 90.19 377 THR A C 1
ATOM 3002 O O . THR A 1 377 ? -28.499 1.228 21.663 1.00 90.19 377 THR A O 1
ATOM 3005 N N . ARG A 1 378 ? -27.436 0.562 19.791 1.00 83.81 378 ARG A N 1
ATOM 3006 C CA . ARG A 1 378 ? -28.405 -0.492 19.491 1.00 83.81 378 ARG A CA 1
ATOM 3007 C C . ARG A 1 378 ? -28.370 -1.511 20.623 1.00 83.81 378 ARG A C 1
ATOM 3009 O O . ARG A 1 378 ? -27.310 -2.025 20.975 1.00 83.81 378 ARG A O 1
ATOM 3016 N N . GLU A 1 379 ? -29.539 -1.797 21.190 1.00 61.47 379 GLU A N 1
ATOM 3017 C CA . GLU A 1 379 ? -29.694 -2.950 22.070 1.00 61.47 379 GLU A CA 1
ATOM 3018 C C . GLU A 1 379 ? -29.192 -4.192 21.319 1.00 61.47 379 GLU A C 1
ATOM 3020 O O . GLU A 1 379 ? -29.451 -4.301 20.112 1.00 61.47 379 GLU A O 1
ATOM 3025 N N . PRO A 1 380 ? -28.459 -5.108 21.981 1.00 56.16 380 PRO A N 1
ATOM 3026 C CA . PRO A 1 380 ? -28.052 -6.353 21.353 1.00 56.16 380 PRO A CA 1
ATOM 3027 C C . PRO A 1 380 ? -29.325 -7.032 20.860 1.00 56.16 380 PRO A C 1
ATOM 3029 O O . PRO A 1 380 ? -30.162 -7.441 21.664 1.00 56.16 380 PRO A O 1
ATOM 3032 N N . SER A 1 381 ? -29.515 -7.074 19.540 1.00 44.12 381 SER A N 1
ATOM 3033 C CA . SER A 1 381 ? -30.707 -7.667 18.959 1.00 44.12 381 SER A CA 1
ATOM 3034 C C . SER A 1 381 ? -30.822 -9.083 19.505 1.00 44.12 381 SER A C 1
ATOM 3036 O O . SER A 1 381 ? -29.956 -9.920 19.256 1.00 44.12 381 SER A O 1
ATOM 3038 N N . THR A 1 382 ? -31.904 -9.359 20.225 1.00 36.88 382 THR A N 1
ATOM 3039 C CA . THR A 1 382 ? -32.292 -10.695 20.694 1.00 36.88 382 THR A CA 1
ATOM 3040 C C . THR A 1 382 ? -32.552 -11.676 19.547 1.00 36.88 382 THR A C 1
ATOM 3042 O O . THR A 1 382 ? -32.852 -12.842 19.792 1.00 36.88 382 THR A O 1
ATOM 3045 N N . ALA A 1 383 ? -32.365 -11.248 18.297 1.00 36.06 383 ALA A N 1
ATOM 3046 C CA . ALA A 1 383 ? -32.135 -12.123 17.166 1.00 36.06 383 ALA A CA 1
ATOM 3047 C C . ALA A 1 383 ? -30.796 -12.859 17.349 1.00 36.06 383 ALA A C 1
ATOM 3049 O O . ALA A 1 383 ? -29.757 -12.482 16.805 1.00 36.06 383 ALA A O 1
ATOM 3050 N N . ARG A 1 384 ? -30.836 -13.972 18.092 1.00 32.84 384 ARG A N 1
ATOM 3051 C CA . ARG A 1 384 ? -29.999 -15.115 17.724 1.00 32.84 384 ARG A CA 1
ATOM 3052 C C . ARG A 1 384 ? -30.215 -15.332 16.222 1.00 32.84 384 ARG A C 1
ATOM 3054 O O . ARG A 1 384 ? -31.373 -15.317 15.804 1.00 32.84 384 ARG A O 1
ATOM 3061 N N . PRO A 1 385 ? -29.174 -15.556 15.408 1.00 35.62 385 PRO A N 1
ATOM 3062 C CA . PRO A 1 385 ? -29.415 -16.284 14.180 1.00 35.62 385 PRO A CA 1
ATOM 3063 C C . PRO A 1 385 ? -30.038 -17.608 14.629 1.00 35.62 385 PRO A C 1
ATOM 3065 O O . PRO A 1 385 ? -29.380 -18.417 15.288 1.00 35.62 385 PRO A O 1
ATOM 3068 N N . GLU A 1 386 ? -31.337 -17.785 14.390 1.00 32.38 386 GLU A N 1
ATOM 3069 C CA . GLU A 1 386 ? -31.904 -19.119 14.363 1.00 32.38 386 GLU A CA 1
ATOM 3070 C C . GLU A 1 386 ? -31.098 -19.838 13.293 1.00 32.38 386 GLU A C 1
ATOM 3072 O O . GLU A 1 386 ? -31.258 -19.606 12.096 1.00 32.38 386 GLU A O 1
ATOM 3077 N N . ILE A 1 387 ? -30.151 -20.661 13.737 1.00 41.69 387 ILE A N 1
ATOM 3078 C CA . ILE A 1 387 ? -29.629 -21.727 12.908 1.00 41.69 387 ILE A CA 1
ATOM 3079 C C . ILE A 1 387 ? -30.841 -22.633 12.722 1.00 41.69 387 ILE A C 1
ATOM 3081 O O . ILE A 1 387 ? -31.084 -23.533 13.526 1.00 41.69 387 ILE A O 1
ATOM 3085 N N . SER A 1 388 ? -31.647 -22.329 11.702 1.00 33.97 388 SER A N 1
ATOM 3086 C CA . SER A 1 388 ? -32.513 -23.313 11.083 1.00 33.97 388 SER A CA 1
ATOM 3087 C C . SER A 1 388 ? -31.599 -24.491 10.792 1.00 33.97 388 SER A C 1
ATOM 3089 O O . SER A 1 388 ? -30.643 -24.384 10.020 1.00 33.97 388 SER A O 1
ATOM 3091 N N . SER A 1 389 ? -31.817 -25.588 11.505 1.00 36.94 389 SER A N 1
ATOM 3092 C CA . SER A 1 389 ? -30.989 -26.791 11.516 1.00 36.94 389 SER A CA 1
ATOM 3093 C C . SER A 1 389 ? -31.034 -27.568 10.191 1.00 36.94 389 SER A C 1
ATOM 3095 O O . SER A 1 389 ? -30.864 -28.783 10.171 1.00 36.94 389 SER A O 1
ATOM 3097 N N . THR A 1 390 ? -31.225 -26.876 9.068 1.00 35.75 390 THR A N 1
ATOM 3098 C CA . THR A 1 390 ? -31.269 -27.437 7.718 1.00 35.75 390 THR A CA 1
ATOM 3099 C C . THR A 1 390 ? -30.263 -26.812 6.752 1.00 35.75 390 THR A C 1
ATOM 3101 O O . THR A 1 390 ? -30.166 -27.281 5.622 1.00 35.75 390 THR A O 1
ATOM 3104 N N . GLU A 1 391 ? -29.472 -25.813 7.153 1.00 42.00 391 GLU A N 1
ATOM 3105 C CA . GLU A 1 391 ? -28.514 -25.158 6.247 1.00 42.00 391 GLU A CA 1
ATOM 3106 C C . GLU A 1 391 ? -27.059 -25.386 6.674 1.00 42.00 391 GLU A C 1
ATOM 3108 O O . GLU A 1 391 ? -26.394 -24.553 7.286 1.00 42.00 391 GLU A O 1
ATOM 3113 N N . THR A 1 392 ? -26.536 -26.563 6.329 1.00 40.91 392 THR A N 1
ATOM 3114 C CA . THR A 1 392 ? -25.096 -26.844 6.384 1.00 40.91 392 THR A CA 1
ATOM 3115 C C . THR A 1 392 ? -24.328 -25.974 5.370 1.00 40.91 392 THR A C 1
ATOM 3117 O O . THR A 1 392 ? -24.794 -25.844 4.234 1.00 40.91 392 THR A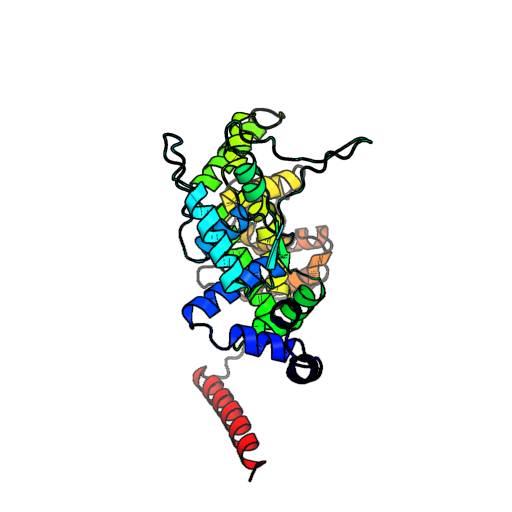 O 1
ATOM 3120 N N . PRO A 1 393 ? -23.118 -25.468 5.690 1.00 40.97 393 PRO A N 1
ATOM 3121 C CA . PRO A 1 393 ? -22.264 -24.692 4.774 1.00 40.97 393 PRO A CA 1
ATOM 3122 C C . PRO A 1 393 ? -21.974 -25.375 3.423 1.00 40.97 393 PRO A C 1
ATOM 3124 O O . PRO A 1 393 ? -21.785 -24.704 2.409 1.00 40.97 393 PRO A O 1
ATOM 3127 N N . GLU A 1 394 ? -22.005 -26.711 3.379 1.00 38.25 394 GLU A N 1
ATOM 3128 C CA . GLU A 1 394 ? -21.884 -27.499 2.143 1.00 38.25 394 GLU A CA 1
ATOM 3129 C C . GLU A 1 394 ? -23.085 -27.346 1.190 1.00 38.25 394 GLU A C 1
ATOM 3131 O O . GLU A 1 394 ? -22.923 -27.456 -0.026 1.00 38.25 394 GLU A O 1
ATOM 3136 N N . GLY A 1 395 ? -24.284 -27.063 1.711 1.00 38.88 395 GLY A N 1
ATOM 3137 C CA . GLY A 1 395 ? -25.498 -26.853 0.912 1.00 38.88 395 GLY A CA 1
ATOM 3138 C C . GLY A 1 395 ? -25.472 -25.525 0.153 1.00 38.88 395 GLY A C 1
ATOM 3139 O O . GLY A 1 395 ? -25.821 -25.470 -1.026 1.00 38.88 395 GLY A O 1
ATOM 3140 N N . ILE A 1 396 ? -24.951 -24.475 0.795 1.00 44.59 396 ILE A N 1
ATOM 3141 C CA . ILE A 1 396 ? -24.786 -23.145 0.191 1.00 44.59 396 ILE A CA 1
ATOM 3142 C C . ILE A 1 396 ? -23.720 -23.196 -0.913 1.00 44.59 396 ILE A C 1
ATOM 3144 O O . ILE A 1 396 ? -23.955 -22.694 -2.014 1.00 44.59 396 ILE A O 1
ATOM 3148 N N . ALA A 1 397 ? -22.595 -23.878 -0.664 1.00 41.53 397 ALA A N 1
ATOM 3149 C CA . ALA A 1 397 ? -21.534 -24.067 -1.655 1.00 41.53 397 ALA A CA 1
ATOM 3150 C C . ALA A 1 397 ? -22.007 -24.861 -2.888 1.00 41.53 397 ALA A C 1
ATOM 3152 O O . ALA A 1 397 ? -21.670 -24.503 -4.016 1.00 41.53 397 ALA A O 1
ATOM 3153 N N . LYS A 1 398 ? -22.842 -25.894 -2.693 1.00 42.19 398 LYS A N 1
ATOM 3154 C CA . LYS A 1 398 ? -23.435 -26.655 -3.803 1.00 42.19 398 LYS A CA 1
ATOM 3155 C C . LYS A 1 398 ? -24.448 -25.840 -4.605 1.00 42.19 398 LYS A C 1
ATOM 3157 O O . LYS A 1 398 ? -24.431 -25.946 -5.825 1.00 42.19 398 LYS A O 1
ATOM 3162 N N . SER A 1 399 ? -25.285 -25.015 -3.967 1.00 47.12 399 SER A N 1
ATOM 3163 C CA . SER A 1 399 ? -26.271 -24.192 -4.694 1.00 47.12 399 SER A CA 1
ATOM 3164 C C . SER A 1 399 ? -25.606 -23.148 -5.599 1.00 47.12 399 SER A C 1
ATOM 3166 O O . SER A 1 399 ? -25.982 -23.011 -6.760 1.00 47.12 399 SER A O 1
ATOM 3168 N N . ARG A 1 400 ? -24.539 -22.504 -5.110 1.00 51.16 400 ARG A N 1
ATOM 3169 C CA . ARG A 1 400 ? -23.831 -21.440 -5.830 1.00 51.16 400 ARG A CA 1
ATOM 3170 C C . ARG A 1 400 ? -23.004 -21.980 -6.998 1.00 51.16 400 ARG A C 1
ATOM 3172 O O . ARG A 1 400 ? -23.030 -21.408 -8.081 1.00 51.16 400 ARG A O 1
ATOM 3179 N N . ALA A 1 401 ? -22.355 -23.133 -6.811 1.00 47.41 401 ALA A N 1
ATOM 3180 C CA . ALA A 1 401 ? -21.655 -23.830 -7.891 1.00 47.41 401 ALA A CA 1
ATOM 3181 C C . ALA A 1 401 ? -22.621 -24.359 -8.970 1.00 47.41 401 ALA A C 1
ATOM 3183 O O . ALA A 1 401 ? -22.284 -24.348 -10.153 1.00 47.41 401 ALA A O 1
ATOM 3184 N N . LEU A 1 402 ? -23.832 -24.790 -8.587 1.00 42.97 402 LEU A N 1
ATOM 3185 C CA . LEU A 1 402 ? -24.860 -25.226 -9.536 1.00 42.97 402 LEU A CA 1
ATOM 3186 C C . LEU A 1 402 ? -25.454 -24.041 -10.318 1.00 42.97 402 LEU A C 1
ATOM 3188 O O . LEU A 1 402 ? -25.691 -24.172 -11.515 1.00 42.97 402 LEU A O 1
ATOM 3192 N N . GLU A 1 403 ? -25.658 -22.884 -9.679 1.00 51.38 403 GLU A N 1
ATOM 3193 C CA . GLU A 1 403 ? -26.104 -21.651 -10.347 1.00 51.38 403 GLU A CA 1
ATOM 3194 C C . GLU A 1 403 ? -25.055 -21.106 -11.325 1.00 51.38 403 GLU A C 1
ATOM 3196 O O . GLU A 1 403 ? -25.403 -20.767 -12.458 1.00 51.38 403 GLU A O 1
ATOM 3201 N N . GLU A 1 404 ? -23.774 -21.094 -10.942 1.00 51.09 404 GLU A N 1
ATOM 3202 C CA . GLU A 1 404 ? -22.673 -20.707 -11.833 1.00 51.09 404 GLU A CA 1
ATOM 3203 C C . GLU A 1 404 ? -22.524 -21.693 -13.007 1.00 51.09 404 GLU A C 1
ATOM 3205 O O . GLU A 1 404 ? -22.404 -21.264 -14.158 1.00 51.09 404 GLU A O 1
ATOM 3210 N N . MET A 1 405 ? -22.651 -23.007 -12.769 1.00 44.06 405 MET A N 1
ATOM 3211 C CA . MET A 1 405 ? -22.695 -24.008 -13.847 1.00 44.06 405 MET A CA 1
ATOM 3212 C C . MET A 1 405 ? -23.910 -23.841 -14.770 1.00 44.06 405 MET A C 1
ATOM 3214 O O . MET A 1 405 ? -23.775 -24.008 -15.982 1.00 44.06 405 MET A O 1
ATOM 3218 N N . LEU A 1 406 ? -25.094 -23.514 -14.242 1.00 43.00 406 LEU A N 1
ATOM 3219 C CA . LEU A 1 406 ? -26.308 -23.309 -15.044 1.00 43.00 406 LEU A CA 1
ATOM 3220 C C . LEU A 1 406 ? -26.250 -22.016 -15.872 1.00 43.00 406 LEU A C 1
ATOM 3222 O O . LEU A 1 406 ? -26.790 -21.989 -16.979 1.00 43.00 406 LEU A O 1
ATOM 3226 N N . LEU A 1 407 ? -25.576 -20.972 -15.382 1.00 48.75 407 LEU A N 1
ATOM 3227 C CA . LEU A 1 407 ? -25.289 -19.747 -16.138 1.00 48.75 407 LEU A CA 1
ATOM 3228 C C . LEU A 1 407 ? -24.342 -20.017 -17.314 1.00 48.75 407 LEU A C 1
ATOM 3230 O O . LEU A 1 407 ? -24.632 -19.596 -18.434 1.00 48.75 407 LEU A O 1
ATOM 3234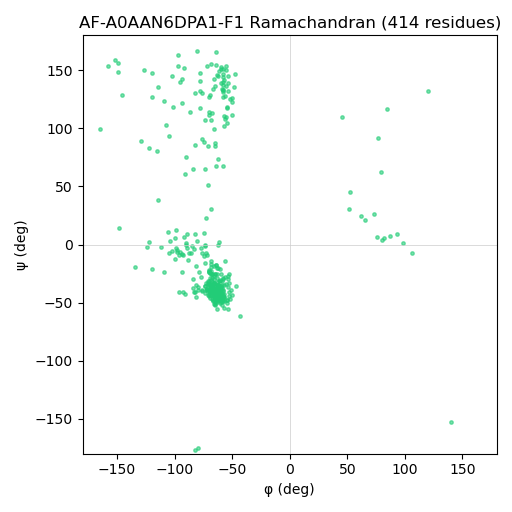 N N . VAL A 1 408 ? -23.275 -20.790 -17.091 1.00 47.62 408 VAL A N 1
ATOM 3235 C CA . VAL A 1 408 ? -22.339 -21.207 -18.152 1.00 47.62 408 VAL A CA 1
ATOM 3236 C C . VAL A 1 408 ? -23.012 -22.149 -19.158 1.00 47.62 408 VAL A C 1
ATOM 3238 O O . VAL A 1 408 ? -22.831 -22.015 -20.365 1.00 47.62 408 VAL A O 1
ATOM 3241 N N . TRP A 1 409 ? -23.860 -23.075 -18.705 1.00 37.66 409 TRP A N 1
ATOM 3242 C CA . TRP A 1 409 ? -24.575 -23.982 -19.610 1.00 37.66 409 TRP A CA 1
ATOM 3243 C C . TRP A 1 409 ? -25.623 -23.258 -20.473 1.00 37.66 409 TRP A C 1
ATOM 3245 O O . TRP A 1 409 ? -25.865 -23.647 -21.617 1.00 37.66 409 TRP A O 1
ATOM 3255 N N . ARG A 1 410 ? -26.224 -22.174 -19.960 1.00 43.88 410 ARG A N 1
ATOM 3256 C CA . ARG A 1 410 ? -27.149 -21.318 -20.721 1.00 43.88 410 ARG A CA 1
ATOM 3257 C C . ARG A 1 410 ? -26.438 -20.451 -21.762 1.00 43.88 410 ARG A C 1
ATOM 3259 O O . ARG A 1 410 ? -27.030 -20.240 -22.816 1.00 43.88 410 ARG A O 1
ATOM 3266 N N . SER A 1 411 ? -25.203 -19.999 -21.524 1.00 42.09 411 SER A N 1
ATOM 3267 C CA . SER A 1 411 ? -24.454 -19.220 -22.526 1.00 42.09 411 SER A CA 1
ATOM 3268 C C . SER A 1 411 ? -23.991 -20.076 -23.711 1.00 42.09 411 SER A C 1
ATOM 3270 O O . SER A 1 411 ? -24.042 -19.620 -24.847 1.00 42.09 411 SER A O 1
ATOM 3272 N N . ILE A 1 412 ? -23.660 -21.352 -23.481 1.00 41.53 412 ILE A N 1
ATOM 3273 C CA . ILE A 1 412 ? -23.218 -22.286 -24.535 1.00 41.53 412 ILE A CA 1
ATOM 3274 C C . ILE A 1 412 ? -24.360 -22.676 -25.498 1.00 41.53 412 ILE A C 1
ATOM 3276 O O . ILE A 1 412 ? -24.111 -23.069 -26.636 1.00 41.53 412 ILE A O 1
ATOM 3280 N N . ARG A 1 413 ? -25.630 -22.568 -25.082 1.00 39.25 413 ARG A N 1
ATOM 3281 C CA . ARG A 1 413 ? -26.787 -22.993 -25.897 1.00 39.25 413 ARG A CA 1
ATOM 3282 C C . ARG A 1 413 ? -27.342 -21.906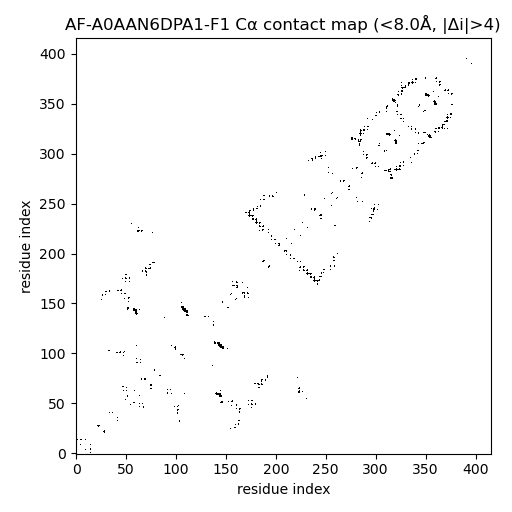 -26.826 1.00 39.25 413 ARG A C 1
ATOM 3284 O O . ARG A 1 413 ? -28.271 -22.193 -27.572 1.00 39.25 413 ARG A O 1
ATOM 3291 N N . VAL A 1 414 ? -26.797 -20.688 -26.773 1.00 43.66 414 VAL A N 1
ATOM 3292 C CA . VAL A 1 414 ? -27.217 -19.553 -27.618 1.00 43.66 414 VAL A CA 1
ATOM 3293 C C . VAL A 1 414 ? -26.365 -19.433 -28.897 1.00 43.66 414 VAL A C 1
ATOM 3295 O O . VAL A 1 414 ? -26.749 -18.716 -29.812 1.00 43.66 414 VAL A O 1
ATOM 3298 N N . GLU A 1 415 ? -25.277 -20.202 -29.030 1.00 41.81 415 GLU A N 1
ATOM 3299 C CA . GLU A 1 415 ? -24.396 -20.210 -30.217 1.00 41.81 415 GLU A CA 1
ATOM 3300 C C . GLU A 1 415 ? -24.397 -21.546 -30.998 1.00 41.81 415 GLU A C 1
ATOM 3302 O O . GLU A 1 415 ? -23.365 -21.989 -31.504 1.00 41.81 415 GLU A O 1
ATOM 3307 N N . ARG A 1 416 ? -25.554 -22.210 -31.133 1.00 37.56 416 ARG A N 1
ATOM 3308 C CA . ARG A 1 416 ? -25.736 -23.293 -32.118 1.00 37.56 416 ARG A CA 1
ATOM 3309 C C . ARG A 1 416 ? -26.992 -23.133 -32.948 1.00 37.56 416 ARG A C 1
ATOM 3311 O O . ARG A 1 416 ? -28.061 -22.923 -32.334 1.00 37.56 416 ARG A O 1
#

Mean predicted aligned error: 14.54 Å

Foldseek 3Di:
DLVVCVVVVHDPVVSVVVVVVPPPDPVVVLLVLCVPDDLVLLVLLLLLLLCQQLAPDFAALVQSVQLSVLLVDAGPPPPDPVNDPDPVVVVSVVSVVSNCSSCVNQKDFAFPDPPPDPDDDDDDPDDDQDPPDPPVSSRNRRTTIHGPDVVSSVCCQQCVSVSSDVAHRLRSNLVSLLSSLLSLLSLCLHPLNLVLQVQQLVCVVVDVDDDDPVSVVSCVSSRNNVSSLVCNLVSQQSSVVSPHANCSCVVDVVSVVRRNVSVVLVVQVPHPLVVQQVPDSVALQNSLLVCVVSVNLVNSLVQLPDPPHDQCDAGPQRDGNLLSLLQDALVCLVSSLVSLLSSVVVVRQQCRATNVRDGSLNNNVVNVSVSNNVSSPPDPPPPDPPPPVPDDPVVVVVVVVVVVVVVVVVVVVVPD

Sequence (416 aa):
MLREDADRGSSLETMQCRLEDIPTTMADLFMELFHDFPAKDREEALRMWQWVILARRPLRLPELHEAMTSAGGKPRCKLDRQGQKHDSTSEVARYRLRILYLSRGLIDIEPAGLFVEKGSDFQNNGLPPIDGAPEKHAALWAARVQPIHVTVQEFSAEKGFLLFSNITGDNAIGQGHSILSLACFNYLGSEEARRANDDNNQQRRLKWQPPSSDLYLQRLALPLLVYAESSCLEHARQAEKLGFVATHFLQDPKAYETCFLPEWLGSTQGTLAAQIYKSSYSQPGPTLSFLCHNQLFLTAERLIDKPEFKVHSRNNGGNTPLHSIAWLDRRMDKKVAGLAEILMRRGADPKAQNFEGFTPVNLARWGNLEQTLKVLTREPSTARPEISSTETPEGIAKSRALEEMLLVWRSIRVER

Solvent-accessible surface area (backbone atoms only — not comparable to full-atom values): 23624 Å² total; per-residue (Å²): 108,71,68,62,39,56,77,68,67,56,54,71,66,61,54,48,55,54,57,68,68,47,62,92,43,75,65,53,43,49,48,63,75,52,63,85,53,54,70,73,55,31,55,52,28,42,55,51,48,39,52,54,66,69,42,97,55,69,40,31,46,53,25,50,51,49,51,62,51,20,65,75,48,82,64,80,78,67,76,47,101,78,70,67,77,65,76,53,67,64,49,54,55,52,48,53,54,48,51,38,61,58,41,72,63,50,45,40,74,49,51,52,72,89,75,80,73,88,78,84,88,88,88,78,91,70,79,79,80,68,88,87,56,60,70,73,53,53,31,50,58,53,8,32,33,36,56,72,41,70,67,57,45,55,47,37,69,59,52,42,54,46,77,57,36,101,42,58,46,66,58,40,54,12,49,37,24,39,50,51,16,45,21,25,49,52,45,48,53,29,71,61,44,42,50,58,46,52,58,52,52,51,45,53,74,77,36,100,55,81,78,53,73,67,59,50,52,56,50,67,72,38,63,42,51,70,56,26,73,76,38,21,64,54,26,33,34,55,3,42,77,57,72,34,61,50,60,61,69,76,73,43,63,61,48,47,55,70,66,51,41,63,59,54,40,58,79,36,67,92,43,70,65,48,66,51,53,70,83,54,67,95,38,66,24,55,53,43,32,52,28,50,77,56,62,32,52,66,38,35,51,54,51,64,68,39,90,85,47,57,55,82,45,60,42,86,45,38,36,30,39,59,38,42,49,25,55,48,64,48,94,44,19,73,62,45,21,54,52,50,46,54,41,42,77,70,65,36,66,51,76,50,54,25,76,86,64,49,25,26,52,56,36,12,59,73,37,61,18,63,55,31,36,56,54,59,68,50,72,82,67,85,71,64,81,76,74,61,93,80,73,54,75,69,56,58,56,50,52,53,54,49,51,54,50,51,54,54,54,55,60,64,65,74,78,115

InterPro domains:
  IPR036770 Ankyrin repeat-containing domain superfamily [G3DSA:1.25.40.20] (281-394)
  IPR036770 Ankyrin repeat-containing domain superfamily [SSF48403] (288-377)

Nearest PDB structures (foldseek):
  2y1l-assembly1_F  TM=5.230E-01  e=1.515E-02  synthetic construct
  1ot8-assembly3_C  TM=5.490E-01  e=5.303E-02  Drosophila melanogaster
  5hry-assembly4_G  TM=4.281E-01  e=7.593E-03  synthetic construct
  6tlh-assembly2_B  TM=4.865E-01  e=1.495E-01  Mus musculus
  5y4f-assembly1_A  TM=3.867E-01  e=4.092E-02  Homo sapiens